Protein AF-A0A812JY27-F1 (afdb_monomer)

pLDDT: mean 84.05, std 16.85, range [26.11, 98.75]

Solvent-accessible surface area (backbone atoms only — not comparable to full-atom values): 26931 Å² total; per-residue (Å²): 72,50,69,55,33,51,47,33,55,51,46,28,41,60,67,37,48,95,52,30,84,46,50,43,71,65,72,61,95,73,85,56,66,54,28,53,41,42,36,22,29,46,69,25,50,24,68,61,47,50,40,63,33,39,93,78,46,84,65,40,57,60,37,86,71,102,54,104,59,96,59,75,27,69,67,44,53,75,69,68,48,54,68,52,36,47,48,13,15,35,37,41,67,50,51,91,82,65,47,73,67,56,39,57,50,39,24,49,47,47,32,53,37,47,63,64,53,35,82,66,95,52,68,66,68,56,44,57,55,46,52,50,56,40,70,70,52,59,65,88,76,52,51,44,47,55,51,46,94,47,52,28,53,62,61,54,78,57,65,72,59,53,49,55,53,52,50,49,41,47,74,69,69,68,54,70,84,90,55,88,43,58,78,29,33,97,93,76,46,98,54,80,38,32,29,40,49,79,48,89,70,35,18,40,34,43,36,73,38,68,34,30,40,64,41,42,50,43,34,58,34,19,18,27,28,34,25,32,26,50,32,36,38,27,25,32,51,27,47,61,59,36,31,26,41,41,35,29,36,26,72,81,80,43,41,70,69,46,53,52,35,21,53,47,20,22,49,55,40,30,50,76,68,67,25,48,74,81,53,64,51,77,43,84,33,91,36,52,28,40,21,24,38,29,38,20,41,33,41,57,94,56,56,36,40,41,54,49,66,50,74,55,18,28,30,33,35,50,41,45,44,28,50,30,33,46,42,42,26,48,76,69,70,73,53,52,71,70,40,48,54,50,47,54,52,50,26,50,46,62,44,56,65,56,38,53,47,45,62,74,67,48,72,68,42,13,23,38,59,30,26,47,43,4,54,52,42,48,53,47,50,36,62,62,59,79,64,92,81,69,79,77,84,80,90,73,78,77,86,70,87,64,79,86,78,50,55,25,38,43,33,29,57,75,45,51,40,63,42,71,64,30,65,67,49,30,48,92,53,74,21,50,44,70,52,13,56,50,32,37,53,61,45,44,47,93,52,35,40,42,72,39,95,78,53,48,70,37,54,52,41,43,42,9,22,22,18,49,34,43,25,44,41,36,29,26,49,57,92,46,42,67,59,42,46,51,50,37,35,76,74,67,34,69,51,38,28,70,26,33,35,30,35,70,52,93,48,96,85,54,46,41,33,36,36,40,86

Foldseek 3Di:
DLVLLVLLLVLLLVLLPVQSVQKDWDDDPPPDDSFKTKMFGFQFAQVQLDLQLPPLADKDQPADDDDPDQDQHPVCVVVVNDPRRRRRIIMHGDDPPDDSVSSNSSSNSSNVSSLLRDDDPDPPVSCVVLVVVQVPDDLVPFFQVSLDPDAFPRNDDDVVVVVVVLVVCVVVVVPDDPDPQWQDDRPPADALWTWGHPDQFKIKTKDWDKDGDLTGFQLLSLLLQLQQRCASCLQQLWQWAEKEKDWADAVSNHPVVSVVSSPNSNQVNCVVSVYYHPYYDYDHDSHIMIHIIIMTMDRLVQTAGLQQFDAQWFKKFLAAFQLQLQSLCVVVVNHDPQLVVNSSCQSNDHLVLLSVLDVVQARFRHKDFAAQQAQLRSNVSNQVGPPPPNDRPDDDDPPPPDDPFRKAKEFELVQHQHGPCSLVSPPPPNSADPSLVVSLVVCPPPNQEAEDPPQDPSSSSRRRGGHRSGYMTTTGHPVRVVVSQVSSVVVVSVSMGRGIGMHGDPDPSDHRYYYHD

Mean predicted aligned error: 11.97 Å

Structure (mmCIF, N/CA/C/O backbone):
data_AF-A0A812JY27-F1
#
_entry.id   AF-A0A812JY27-F1
#
loop_
_atom_site.group_PDB
_atom_site.id
_atom_site.type_symbol
_atom_site.label_atom_id
_atom_site.label_alt_id
_atom_site.label_comp_id
_atom_site.label_asym_id
_atom_site.label_entity_id
_atom_site.label_seq_id
_atom_site.pdbx_PDB_ins_code
_atom_site.Cartn_x
_atom_site.Cartn_y
_atom_site.Cartn_z
_atom_site.occupancy
_atom_site.B_iso_or_equiv
_atom_site.auth_seq_id
_atom_site.auth_comp_id
_atom_site.auth_asym_id
_atom_site.auth_atom_id
_atom_site.pdbx_PDB_model_num
ATOM 1 N N . MET A 1 1 ? 36.328 17.820 -26.496 1.00 85.88 1 MET A N 1
ATOM 2 C CA . MET A 1 1 ? 34.937 18.166 -26.108 1.00 85.88 1 MET A CA 1
ATOM 3 C C . MET A 1 1 ? 34.068 18.568 -27.299 1.00 85.88 1 MET A C 1
ATOM 5 O O . MET A 1 1 ? 33.192 17.780 -27.616 1.00 85.88 1 MET A O 1
ATOM 9 N N . ARG A 1 2 ? 34.326 19.681 -28.021 1.00 91.31 2 ARG A N 1
ATOM 10 C CA . ARG A 1 2 ? 33.501 20.092 -29.191 1.00 91.31 2 ARG A CA 1
ATOM 11 C C . ARG A 1 2 ? 33.310 18.969 -30.215 1.00 91.31 2 ARG A C 1
ATOM 13 O O . ARG A 1 2 ? 32.183 18.619 -30.534 1.00 91.31 2 ARG A O 1
ATOM 20 N N . GLN A 1 3 ? 34.414 18.346 -30.623 1.00 91.69 3 GLN A N 1
ATOM 21 C CA . GLN A 1 3 ? 34.403 17.204 -31.542 1.00 91.69 3 GLN A CA 1
ATOM 22 C C . GLN A 1 3 ? 33.581 16.012 -31.022 1.00 91.69 3 GLN A C 1
ATOM 24 O O . GLN A 1 3 ? 32.887 15.383 -31.806 1.00 91.69 3 GLN A O 1
ATOM 29 N N . MET A 1 4 ? 33.617 15.711 -29.717 1.00 94.88 4 MET A N 1
ATOM 30 C CA . MET A 1 4 ? 32.853 14.591 -29.136 1.00 94.88 4 MET A CA 1
ATOM 31 C C . MET A 1 4 ? 31.356 14.903 -29.050 1.00 94.88 4 MET A C 1
ATOM 33 O O . MET A 1 4 ? 30.534 14.058 -29.380 1.00 94.88 4 MET A O 1
ATOM 37 N N . ARG A 1 5 ? 30.998 16.135 -28.668 1.00 94.19 5 ARG A N 1
ATOM 38 C CA . ARG A 1 5 ? 29.611 16.622 -28.676 1.00 94.19 5 ARG A CA 1
ATOM 39 C C . ARG A 1 5 ? 29.010 16.560 -30.082 1.00 94.19 5 ARG A C 1
ATOM 41 O O . ARG A 1 5 ? 27.874 16.127 -30.244 1.00 94.19 5 ARG A O 1
ATOM 48 N N . ASP A 1 6 ? 29.757 17.023 -31.082 1.00 93.62 6 ASP A N 1
ATOM 49 C CA . ASP A 1 6 ? 29.289 17.035 -32.470 1.00 93.62 6 ASP A CA 1
ATOM 50 C C . ASP A 1 6 ? 29.237 15.613 -33.042 1.00 93.62 6 ASP A C 1
ATOM 52 O O . ASP A 1 6 ? 28.227 15.244 -33.630 1.00 93.62 6 ASP A O 1
ATOM 56 N N . ARG A 1 7 ? 30.219 14.757 -32.717 1.00 95.06 7 ARG A N 1
ATOM 57 C CA . ARG A 1 7 ? 30.153 13.320 -33.018 1.00 95.06 7 ARG A CA 1
ATOM 58 C C . ARG A 1 7 ? 28.891 12.672 -32.448 1.00 95.06 7 ARG A C 1
ATOM 60 O O . ARG A 1 7 ? 28.258 11.909 -33.163 1.00 95.06 7 ARG A O 1
ATOM 67 N N . LEU A 1 8 ? 28.515 12.967 -31.200 1.00 95.12 8 LEU A N 1
ATOM 68 C CA . LEU A 1 8 ? 27.295 12.417 -30.597 1.00 95.12 8 LEU A CA 1
ATOM 69 C C . LEU A 1 8 ? 26.054 12.808 -31.403 1.00 95.12 8 LEU A C 1
ATOM 71 O O . LEU A 1 8 ? 25.253 11.945 -31.742 1.00 95.12 8 LEU A O 1
ATOM 75 N N . HIS A 1 9 ? 25.921 14.089 -31.751 1.00 94.50 9 HIS A N 1
ATOM 76 C CA . HIS A 1 9 ? 24.818 14.572 -32.581 1.00 94.50 9 HIS A CA 1
ATOM 77 C C . HIS A 1 9 ? 24.773 13.868 -33.946 1.00 94.50 9 HIS A C 1
ATOM 79 O O . HIS A 1 9 ? 23.711 13.423 -34.377 1.00 94.50 9 HIS A O 1
ATOM 85 N N . ASP A 1 10 ? 25.921 13.734 -34.607 1.00 94.31 10 ASP A N 1
ATOM 86 C CA . ASP A 1 10 ? 26.000 13.160 -35.949 1.00 94.31 10 ASP A CA 1
ATOM 87 C C . ASP A 1 10 ? 25.759 11.645 -35.941 1.00 94.31 10 ASP A C 1
ATOM 89 O O . ASP A 1 10 ? 25.088 11.122 -36.828 1.00 94.31 10 ASP A O 1
ATOM 93 N N . GLN A 1 11 ? 26.246 10.933 -34.920 1.00 93.69 11 GLN A N 1
ATOM 94 C CA . GLN A 1 11 ? 25.965 9.508 -34.741 1.00 93.69 11 GLN A CA 1
ATOM 95 C C . GLN A 1 11 ? 24.492 9.260 -34.417 1.00 93.69 11 GLN A C 1
ATOM 97 O O . GLN A 1 11 ? 23.915 8.326 -34.966 1.00 93.69 11 GLN A O 1
ATOM 102 N N . LEU A 1 12 ? 23.861 10.102 -33.591 1.00 93.31 12 LEU A N 1
ATOM 103 C CA . LEU A 1 12 ? 22.420 10.025 -33.341 1.00 93.31 12 LEU A CA 1
ATOM 104 C C . LEU A 1 12 ? 21.628 10.217 -34.637 1.00 93.31 12 LEU A C 1
ATOM 106 O O . LEU A 1 12 ? 20.831 9.355 -34.992 1.00 93.31 12 LEU A O 1
ATOM 110 N N . ALA A 1 13 ? 21.903 11.286 -35.391 1.00 90.56 13 ALA A N 1
ATOM 111 C CA . ALA A 1 13 ? 21.237 11.537 -36.670 1.00 90.56 13 ALA A CA 1
ATOM 112 C C . ALA A 1 13 ? 21.440 10.377 -37.661 1.00 90.56 13 ALA A C 1
ATOM 114 O O . ALA A 1 13 ? 20.488 9.923 -38.291 1.00 90.56 13 ALA A O 1
ATOM 115 N N . LYS A 1 14 ? 22.667 9.848 -37.757 1.00 89.06 14 LYS A N 1
ATOM 116 C CA . LYS A 1 14 ? 22.991 8.714 -38.630 1.00 89.06 14 LYS A CA 1
ATOM 117 C C . LYS A 1 14 ? 22.223 7.448 -38.246 1.00 89.06 14 LYS A C 1
ATOM 119 O O . LYS A 1 14 ? 21.760 6.739 -39.132 1.00 89.06 14 LYS A O 1
ATOM 124 N N . ARG A 1 15 ? 22.112 7.150 -36.950 1.00 87.06 15 ARG A N 1
ATOM 125 C CA . ARG A 1 15 ? 21.441 5.941 -36.445 1.00 87.06 15 ARG A CA 1
ATOM 126 C C . ARG A 1 15 ? 19.921 6.031 -36.498 1.00 87.06 15 ARG A C 1
ATOM 128 O O . ARG A 1 15 ? 19.281 5.009 -36.692 1.00 87.06 15 ARG A O 1
ATOM 135 N N . LEU A 1 16 ? 19.359 7.232 -36.375 1.00 84.94 16 LEU A N 1
ATOM 136 C CA . LEU A 1 16 ? 17.928 7.460 -36.587 1.00 84.94 16 LEU A CA 1
ATOM 137 C C . LEU A 1 16 ? 17.531 7.329 -38.067 1.00 84.94 16 LEU A C 1
ATO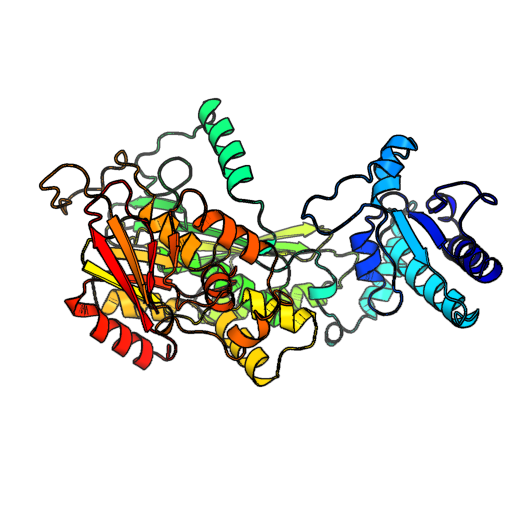M 139 O O . LEU A 1 16 ? 16.362 7.099 -38.363 1.00 84.94 16 LEU A O 1
ATOM 143 N N . GLY A 1 17 ? 18.482 7.443 -39.001 1.00 87.38 17 GLY A N 1
ATOM 144 C CA . GLY A 1 17 ? 18.257 7.169 -40.420 1.00 87.38 17 GLY A CA 1
ATOM 145 C C . GLY A 1 17 ? 17.138 8.030 -41.007 1.00 87.38 17 GLY A C 1
ATOM 146 O O . GLY A 1 17 ? 17.190 9.258 -40.935 1.00 87.38 17 GLY A O 1
ATOM 147 N N . SER A 1 18 ? 16.107 7.388 -41.564 1.00 81.44 18 SER A N 1
ATOM 148 C CA . SER A 1 18 ? 14.919 8.070 -42.096 1.00 81.44 18 SER A CA 1
ATOM 149 C C . SER A 1 18 ? 14.152 8.870 -41.043 1.00 81.44 18 SER A C 1
ATOM 151 O O . SER A 1 18 ? 13.455 9.801 -41.415 1.00 81.44 18 SER A O 1
ATOM 153 N N . ARG A 1 19 ? 14.319 8.566 -39.748 1.00 82.50 19 ARG A N 1
ATOM 154 C CA . ARG A 1 19 ? 13.676 9.255 -38.616 1.00 82.50 19 ARG A CA 1
ATOM 155 C C . ARG A 1 19 ? 14.485 10.446 -38.096 1.00 82.50 19 ARG A C 1
ATOM 157 O O . ARG A 1 19 ? 14.121 11.048 -37.087 1.00 82.50 19 ARG A O 1
ATOM 164 N N . ALA A 1 20 ? 15.596 10.812 -38.742 1.00 85.69 20 ALA A N 1
ATOM 165 C CA . ALA A 1 20 ? 16.446 11.914 -38.288 1.00 85.69 20 ALA A CA 1
ATOM 166 C C . ALA A 1 20 ? 15.712 13.271 -38.236 1.00 85.69 20 ALA A C 1
ATOM 168 O O . ALA A 1 20 ? 16.082 14.123 -37.429 1.00 85.69 20 ALA A O 1
ATOM 169 N N . HIS A 1 21 ? 14.652 13.473 -39.034 1.00 85.00 21 HIS A N 1
ATOM 170 C CA . HIS A 1 21 ? 13.800 14.673 -38.981 1.00 85.00 21 HIS A CA 1
ATOM 171 C C . HIS A 1 21 ? 12.989 14.792 -37.688 1.00 85.00 21 HIS A C 1
ATOM 173 O O . HIS A 1 21 ? 12.540 15.888 -37.363 1.00 85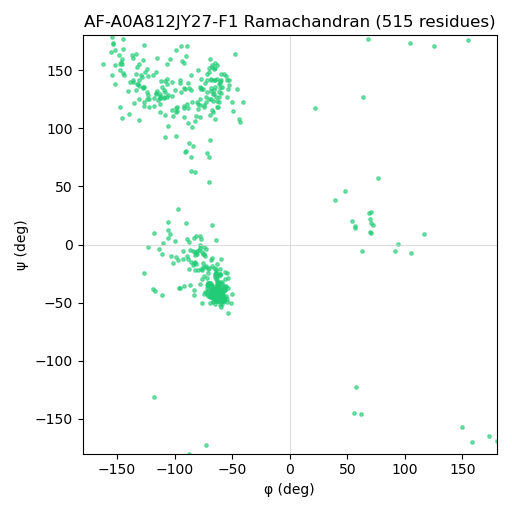.00 21 HIS A O 1
ATOM 179 N N . LEU A 1 22 ? 12.826 13.695 -36.942 1.00 87.12 22 LEU A N 1
ATOM 180 C CA . LEU A 1 22 ? 12.168 13.651 -35.635 1.00 87.12 22 LEU A CA 1
ATOM 181 C C . LEU A 1 22 ? 13.137 13.943 -34.475 1.00 87.12 22 LEU A C 1
ATOM 183 O O . LEU A 1 22 ? 12.733 13.933 -33.313 1.00 87.12 22 LEU A O 1
ATOM 187 N N . MET A 1 23 ? 14.406 14.241 -34.770 1.00 92.56 23 MET A N 1
ATOM 188 C CA . MET A 1 23 ? 15.369 14.789 -33.820 1.00 92.56 23 MET A CA 1
ATOM 189 C C . MET A 1 23 ? 15.669 16.245 -34.173 1.00 92.56 23 MET A C 1
ATOM 191 O O . MET A 1 23 ? 15.998 16.588 -35.306 1.00 92.56 23 MET A O 1
ATOM 195 N N . ARG A 1 24 ? 15.640 17.117 -33.167 1.00 89.88 24 ARG A N 1
ATOM 196 C CA . ARG A 1 24 ? 15.989 18.528 -33.311 1.00 89.88 24 ARG A CA 1
ATOM 197 C C . ARG A 1 24 ? 17.025 18.921 -32.278 1.00 89.88 24 ARG A C 1
ATOM 199 O O . ARG A 1 24 ? 16.875 18.658 -31.094 1.00 89.88 24 ARG A O 1
ATOM 206 N N . ARG A 1 25 ? 18.045 19.665 -32.695 1.00 91.62 25 ARG A N 1
ATOM 207 C CA . ARG A 1 25 ? 18.920 20.379 -31.760 1.00 91.62 25 ARG A CA 1
ATOM 208 C C . ARG A 1 25 ? 18.229 21.639 -31.230 1.00 91.62 25 ARG A C 1
ATOM 210 O O . ARG A 1 25 ? 17.730 22.453 -32.009 1.00 91.62 25 ARG A O 1
ATOM 217 N N . ASN A 1 26 ? 18.300 21.851 -29.920 1.00 87.25 26 ASN A N 1
ATOM 218 C CA . ASN A 1 26 ? 17.833 23.076 -29.276 1.00 87.25 26 ASN A CA 1
ATOM 219 C C . ASN A 1 26 ? 18.980 24.083 -29.169 1.00 87.25 26 ASN A C 1
ATOM 221 O O . ASN A 1 26 ? 19.923 23.892 -28.399 1.00 87.25 26 ASN A O 1
ATOM 225 N N . GLY A 1 27 ? 18.893 25.157 -29.955 1.00 82.81 27 GLY A N 1
ATOM 226 C CA . GLY A 1 27 ? 19.886 26.230 -30.002 1.00 82.81 27 GLY A CA 1
ATOM 227 C C . GLY A 1 27 ? 20.800 26.204 -31.241 1.00 82.81 27 GLY A C 1
ATOM 228 O O . GLY A 1 27 ? 20.742 25.278 -32.061 1.00 82.81 27 GLY A O 1
ATOM 229 N N . PRO A 1 28 ? 21.638 27.244 -31.404 1.00 82.12 28 PRO A N 1
ATOM 230 C CA . PRO A 1 28 ? 22.480 27.436 -32.586 1.00 82.12 28 PRO A CA 1
ATOM 231 C C . PRO A 1 28 ? 23.590 26.376 -32.704 1.00 82.12 28 PRO A C 1
ATOM 233 O O . PRO A 1 28 ? 24.038 25.799 -31.713 1.00 82.12 28 PRO A O 1
ATOM 236 N N . SER A 1 29 ? 24.068 26.124 -33.928 1.00 79.56 29 SER A N 1
ATOM 237 C CA . SER A 1 29 ? 25.149 25.163 -34.213 1.00 79.56 29 SER A CA 1
ATOM 238 C C . SER A 1 29 ? 26.492 25.562 -33.592 1.00 79.56 29 SER A C 1
ATOM 240 O O . SER A 1 29 ? 27.219 24.689 -33.106 1.00 79.56 29 SER A O 1
ATOM 242 N N . GLU A 1 30 ? 26.803 26.861 -33.572 1.00 79.69 30 GLU A N 1
ATOM 243 C CA . GLU A 1 30 ? 28.132 27.377 -33.216 1.00 79.69 30 GLU A CA 1
ATOM 244 C C . GLU A 1 30 ? 28.174 28.125 -31.874 1.00 79.69 30 GLU A C 1
ATOM 246 O O . GLU A 1 30 ? 29.062 27.862 -31.061 1.00 79.69 30 GLU A O 1
ATOM 251 N N . ALA A 1 31 ? 27.194 28.990 -31.590 1.00 86.44 31 ALA A N 1
ATOM 252 C CA . ALA A 1 31 ? 27.125 29.797 -30.365 1.00 86.44 31 ALA A CA 1
ATOM 253 C C . ALA A 1 31 ? 26.544 29.011 -29.169 1.00 86.44 31 ALA A C 1
ATOM 255 O O . ALA A 1 31 ? 25.476 29.328 -28.649 1.00 86.44 31 ALA A O 1
ATOM 256 N N . ARG A 1 32 ? 27.230 27.938 -28.754 1.00 87.12 32 ARG A N 1
ATOM 257 C CA . ARG A 1 32 ? 26.794 27.039 -27.668 1.00 87.12 32 ARG A CA 1
ATOM 258 C C . ARG A 1 32 ? 27.962 26.433 -26.893 1.00 87.12 32 ARG A C 1
ATOM 260 O O . ARG A 1 32 ? 29.093 26.388 -27.384 1.00 87.12 32 ARG A O 1
ATOM 267 N N . LEU A 1 33 ? 27.667 25.898 -25.705 1.00 89.56 33 LEU A N 1
ATOM 268 C CA . LEU A 1 33 ? 28.655 25.232 -24.854 1.00 89.56 33 LEU A CA 1
ATOM 269 C C . LEU A 1 33 ? 29.399 24.123 -25.619 1.00 89.56 33 LEU A C 1
ATOM 271 O O . LEU A 1 33 ? 28.769 23.316 -26.312 1.00 89.56 33 LEU A O 1
ATOM 275 N N . PRO A 1 34 ? 30.738 24.047 -25.509 1.00 90.19 34 PRO A N 1
ATOM 276 C CA . PRO A 1 34 ? 31.553 23.124 -26.298 1.00 90.19 34 PRO A CA 1
ATOM 277 C C . PRO A 1 34 ? 31.346 21.651 -25.926 1.00 90.19 34 PRO A C 1
ATOM 279 O O . PRO A 1 34 ? 31.804 20.783 -26.658 1.00 90.19 34 PRO A O 1
ATOM 282 N N . ASN A 1 35 ? 30.694 21.357 -24.805 1.00 93.25 35 ASN A N 1
ATOM 283 C CA . ASN A 1 35 ? 30.568 20.014 -24.247 1.00 93.25 35 ASN A CA 1
ATOM 284 C C . ASN A 1 35 ? 29.119 19.547 -24.043 1.00 93.25 35 ASN A C 1
ATOM 286 O O . ASN A 1 35 ? 28.925 18.412 -23.628 1.00 93.25 35 ASN A O 1
ATOM 290 N N . THR A 1 36 ? 28.113 20.376 -24.332 1.00 92.38 36 THR A N 1
ATOM 291 C CA . THR A 1 36 ? 26.706 20.030 -24.077 1.00 92.38 36 THR A CA 1
ATOM 292 C C . THR A 1 36 ? 25.911 19.998 -25.374 1.00 92.38 36 THR A C 1
ATOM 294 O O . THR A 1 36 ? 25.896 20.967 -26.137 1.00 92.38 36 THR A O 1
ATOM 297 N N . LEU A 1 37 ? 25.235 18.879 -25.619 1.00 92.88 37 LEU A N 1
ATOM 298 C CA . LEU A 1 37 ? 24.231 18.719 -26.660 1.00 92.88 37 LEU A CA 1
ATOM 299 C C . LEU A 1 37 ? 22.845 18.788 -26.012 1.00 92.88 37 LEU A C 1
ATOM 301 O O . LEU A 1 37 ? 22.493 17.922 -25.220 1.00 92.88 37 LEU A O 1
ATOM 305 N N . SER A 1 38 ? 22.067 19.812 -26.362 1.00 92.31 38 SER A N 1
ATOM 306 C CA . SER A 1 38 ? 20.635 19.876 -26.055 1.00 92.31 38 SER A CA 1
ATOM 307 C C . SER A 1 38 ? 19.865 19.436 -27.296 1.00 92.31 38 SER A C 1
ATOM 309 O O . SER A 1 38 ? 19.955 20.098 -28.336 1.00 92.31 38 SER A O 1
ATOM 311 N N . ALA A 1 39 ? 19.170 18.306 -27.211 1.00 92.75 39 ALA A N 1
ATOM 312 C CA . ALA A 1 39 ? 18.409 17.726 -28.313 1.00 92.75 39 ALA A CA 1
ATOM 313 C C . ALA A 1 39 ? 16.997 17.355 -27.851 1.00 92.75 39 ALA A C 1
ATOM 315 O O . ALA A 1 39 ? 16.817 16.889 -26.731 1.00 92.75 39 ALA A O 1
ATOM 316 N N . SER A 1 40 ? 16.017 17.577 -28.717 1.00 91.88 40 SER A N 1
ATOM 317 C CA . SER A 1 40 ? 14.626 17.171 -28.561 1.00 91.88 40 SER A CA 1
ATOM 318 C C . SER A 1 40 ? 14.301 16.040 -29.520 1.00 91.88 40 SER A C 1
ATOM 320 O O . SER A 1 40 ? 14.694 16.087 -30.688 1.00 91.88 40 SER A O 1
ATOM 322 N N . PHE A 1 41 ? 13.517 15.085 -29.041 1.00 91.56 41 PHE A N 1
ATOM 323 C CA . PHE A 1 41 ? 12.958 13.999 -29.835 1.00 91.56 41 PHE A CA 1
ATOM 324 C C . PHE A 1 41 ? 11.437 14.169 -29.909 1.00 91.56 41 PHE A C 1
ATOM 326 O O . PHE A 1 41 ? 10.778 14.349 -28.886 1.00 91.56 41 PHE A O 1
ATOM 333 N N . TYR A 1 42 ? 10.882 14.190 -31.120 1.00 87.38 42 TYR A N 1
ATOM 334 C CA . TYR A 1 42 ? 9.470 14.496 -31.344 1.00 87.38 42 TYR A CA 1
ATOM 335 C C . TYR A 1 42 ? 8.553 13.444 -30.712 1.00 87.38 42 TYR A C 1
ATOM 337 O O . TYR A 1 42 ? 8.698 12.257 -30.996 1.00 87.38 42 TYR A O 1
ATOM 345 N N . LYS A 1 43 ? 7.592 13.889 -29.887 1.00 80.31 43 LYS A N 1
ATOM 346 C CA . LYS A 1 43 ? 6.606 13.042 -29.182 1.00 80.31 43 LYS A CA 1
ATOM 347 C C . LYS A 1 43 ? 7.204 11.947 -28.287 1.00 80.31 43 LYS A C 1
ATOM 349 O O . LYS A 1 43 ? 6.481 11.062 -27.845 1.00 80.31 43 LYS A O 1
ATOM 354 N N . VAL A 1 44 ? 8.488 12.041 -27.967 1.00 84.94 44 VAL A N 1
ATOM 355 C CA . VAL A 1 44 ? 9.135 11.218 -26.945 1.00 84.94 44 VAL A CA 1
ATOM 356 C C . VAL A 1 44 ? 9.131 12.009 -25.642 1.00 84.94 44 VAL A C 1
ATOM 358 O O . VAL A 1 44 ? 9.317 13.223 -25.661 1.00 84.94 44 VAL A O 1
ATOM 361 N N . GLU A 1 45 ? 8.910 11.357 -24.506 1.00 83.50 45 GLU A N 1
ATOM 362 C CA . GLU A 1 45 ? 9.016 11.996 -23.191 1.00 83.50 45 GLU A CA 1
ATOM 363 C C . GLU A 1 45 ? 10.423 11.753 -22.617 1.00 83.50 45 GLU A C 1
ATOM 365 O O . GLU A 1 45 ? 10.956 10.644 -22.685 1.00 83.50 45 GLU A O 1
ATOM 370 N N . ALA A 1 46 ? 11.076 12.816 -22.134 1.00 84.25 46 ALA A N 1
ATOM 371 C CA . ALA A 1 46 ? 12.492 12.783 -21.781 1.00 84.25 46 ALA A CA 1
ATOM 372 C C . ALA A 1 46 ? 12.797 11.834 -20.618 1.00 84.25 46 ALA A C 1
ATOM 374 O O . ALA A 1 46 ? 13.808 11.142 -20.676 1.00 84.25 46 ALA A O 1
ATOM 375 N N . ASN A 1 47 ? 11.961 11.781 -19.579 1.00 78.31 47 ASN A N 1
ATOM 376 C CA . ASN A 1 47 ? 12.211 10.882 -18.453 1.00 78.31 47 ASN A CA 1
ATOM 377 C C . ASN A 1 47 ? 12.041 9.413 -18.863 1.00 78.31 47 ASN A C 1
ATOM 379 O O . ASN A 1 47 ? 12.846 8.576 -18.465 1.00 78.31 47 ASN A O 1
ATOM 383 N N . THR A 1 48 ? 11.090 9.127 -19.750 1.00 75.75 48 THR A N 1
ATOM 384 C CA . THR A 1 48 ? 10.870 7.807 -20.345 1.00 75.75 48 THR A CA 1
ATOM 385 C C . THR A 1 48 ? 12.089 7.381 -21.159 1.00 75.75 48 THR A C 1
ATOM 387 O O . THR A 1 48 ? 12.579 6.265 -20.995 1.00 75.75 48 THR A O 1
ATOM 390 N N . LEU A 1 49 ? 12.636 8.286 -21.981 1.00 85.19 49 LEU A N 1
ATOM 391 C CA . LEU A 1 49 ? 13.875 8.042 -22.720 1.00 85.19 49 LEU A CA 1
ATOM 392 C C . LEU A 1 49 ? 15.064 7.801 -21.780 1.00 85.19 49 LEU A C 1
ATOM 394 O O . LEU A 1 49 ? 15.843 6.883 -22.016 1.00 85.19 49 LEU A O 1
ATOM 398 N N . LEU A 1 50 ? 15.205 8.597 -20.715 1.00 85.00 50 LEU A N 1
ATOM 399 C CA . LEU A 1 50 ? 16.266 8.418 -19.717 1.00 85.00 50 LEU A CA 1
ATOM 400 C C . LEU A 1 50 ? 16.140 7.080 -18.973 1.00 85.00 50 LEU A C 1
ATOM 402 O O . LEU A 1 50 ? 17.149 6.447 -18.678 1.00 85.00 50 LEU A O 1
ATOM 406 N N . SER A 1 51 ? 14.913 6.631 -18.717 1.00 76.62 51 SER A N 1
ATOM 407 C CA . SER A 1 51 ? 14.639 5.327 -18.112 1.00 76.62 51 SER A CA 1
ATOM 408 C C . SER A 1 51 ? 14.998 4.169 -19.051 1.00 76.62 51 SER A C 1
ATOM 410 O O . SER A 1 51 ? 15.581 3.183 -18.611 1.00 76.62 51 SER A O 1
ATOM 412 N N . GLU A 1 52 ? 14.710 4.308 -20.351 1.00 79.38 52 GLU A N 1
ATOM 413 C CA . GLU A 1 52 ? 15.048 3.319 -21.388 1.00 79.38 52 GLU A CA 1
ATOM 414 C C . GLU A 1 52 ? 16.554 3.180 -21.636 1.00 79.38 52 GLU A C 1
ATOM 416 O O . GLU A 1 52 ? 17.036 2.073 -21.863 1.00 79.38 52 GLU A O 1
ATOM 421 N N . VAL A 1 53 ? 17.312 4.283 -21.613 1.00 85.06 53 VAL A N 1
ATOM 422 C CA . VAL A 1 53 ? 18.777 4.214 -21.777 1.00 85.06 53 VAL A CA 1
ATOM 423 C C . VAL A 1 53 ? 19.487 3.698 -20.522 1.00 85.06 53 VAL A C 1
ATOM 425 O O . VAL A 1 53 ? 20.622 3.237 -20.622 1.00 85.06 53 VAL A O 1
ATOM 428 N N . GLY A 1 54 ? 18.829 3.755 -19.359 1.00 79.38 54 GLY A N 1
ATOM 429 C CA . GLY A 1 54 ? 19.308 3.178 -18.106 1.00 79.38 54 GLY A CA 1
ATOM 430 C C . GLY A 1 54 ? 20.691 3.674 -17.670 1.00 79.38 54 GLY A C 1
ATOM 431 O O . GLY A 1 54 ? 21.064 4.828 -17.879 1.00 79.38 54 GLY A O 1
ATOM 432 N N . ASP A 1 55 ? 21.464 2.775 -17.058 1.00 77.94 55 ASP A N 1
ATOM 433 C CA . ASP A 1 55 ? 22.788 3.076 -16.492 1.00 77.94 55 ASP A CA 1
ATOM 434 C C . ASP A 1 55 ? 23.892 3.211 -17.563 1.00 77.94 55 ASP A C 1
ATOM 436 O O . ASP A 1 55 ? 25.016 3.609 -17.252 1.00 77.94 55 ASP A O 1
ATOM 440 N N . ASP A 1 56 ? 23.583 2.914 -18.831 1.00 79.44 56 ASP A N 1
ATOM 441 C CA . ASP A 1 56 ? 24.543 2.987 -19.936 1.00 79.44 56 ASP A CA 1
ATOM 442 C C . ASP A 1 56 ? 24.851 4.433 -20.353 1.00 79.44 56 ASP A C 1
ATOM 444 O O . ASP A 1 56 ? 25.931 4.714 -20.884 1.00 79.44 56 ASP A O 1
ATOM 448 N N . VAL A 1 57 ? 23.910 5.364 -20.139 1.00 88.00 57 VAL A N 1
ATOM 449 C CA . VAL A 1 57 ? 24.054 6.775 -20.523 1.00 88.00 57 VAL A CA 1
ATOM 450 C C . VAL A 1 57 ? 23.490 7.702 -19.449 1.00 88.00 57 VAL A C 1
ATOM 452 O O . VAL A 1 57 ? 22.282 7.852 -19.296 1.00 88.00 57 VAL A O 1
ATOM 455 N N . ALA A 1 58 ? 24.372 8.455 -18.791 1.00 84.62 58 ALA A N 1
ATOM 456 C CA . ALA A 1 58 ? 23.963 9.539 -17.904 1.00 84.62 58 ALA A CA 1
ATOM 457 C C . ALA A 1 58 ? 23.597 10.805 -18.704 1.00 84.62 58 ALA A C 1
ATOM 459 O O . ALA A 1 58 ? 24.444 11.427 -19.354 1.00 84.62 58 ALA A O 1
ATOM 460 N N . ALA A 1 59 ? 22.336 11.223 -18.625 1.00 89.44 59 ALA A N 1
ATOM 461 C CA . ALA A 1 59 ? 21.838 12.453 -19.234 1.00 89.44 59 ALA A CA 1
ATOM 462 C C . ALA A 1 59 ? 20.753 13.104 -18.363 1.00 89.44 59 ALA A C 1
ATOM 464 O O . ALA A 1 59 ? 20.276 12.517 -17.396 1.00 89.44 59 ALA A O 1
ATOM 465 N N . SER A 1 60 ? 20.391 14.350 -18.674 1.00 85.56 60 SER A N 1
ATOM 466 C CA . SER A 1 60 ? 19.386 15.103 -17.904 1.00 85.56 60 SER A CA 1
ATOM 467 C C . SER A 1 60 ? 18.236 15.576 -18.784 1.00 85.56 60 SER A C 1
ATOM 469 O O . SER A 1 60 ? 18.448 15.934 -19.944 1.00 85.56 60 SER A O 1
ATOM 471 N N . ALA A 1 61 ? 17.021 15.602 -18.240 1.00 84.06 61 ALA A N 1
ATOM 472 C CA . ALA A 1 61 ? 15.860 16.151 -18.930 1.00 84.06 61 ALA A CA 1
ATOM 473 C C . ALA A 1 61 ? 15.961 17.687 -19.061 1.00 84.06 61 ALA A C 1
ATOM 475 O O . ALA A 1 61 ? 16.621 18.377 -18.280 1.00 84.06 61 ALA A O 1
ATOM 476 N N . GLY A 1 62 ? 15.334 18.239 -20.100 1.00 62.94 62 GLY A N 1
ATOM 477 C CA . GLY A 1 62 ? 15.403 19.656 -20.464 1.00 62.94 62 GLY A CA 1
ATOM 478 C C . GLY A 1 62 ? 14.582 20.601 -19.583 1.00 62.94 62 GLY A C 1
ATOM 479 O O . GLY A 1 62 ? 14.836 21.813 -19.617 1.00 62.94 62 GLY A O 1
ATOM 480 N N . ALA A 1 63 ? 13.641 20.068 -18.802 1.00 59.31 63 ALA A N 1
ATOM 481 C CA . ALA A 1 63 ? 12.901 20.770 -17.758 1.00 59.31 63 ALA A CA 1
ATOM 482 C C . ALA A 1 63 ? 13.567 20.537 -16.394 1.00 59.31 63 ALA A C 1
ATOM 484 O O . ALA A 1 63 ? 14.063 19.450 -16.106 1.00 59.31 63 ALA A O 1
ATOM 485 N N . ALA A 1 64 ? 13.644 21.583 -15.574 1.00 36.91 64 ALA A N 1
ATOM 486 C CA . ALA A 1 64 ? 14.283 21.506 -14.269 1.00 36.91 64 ALA A CA 1
ATOM 487 C C . ALA A 1 64 ? 13.413 20.718 -13.266 1.00 36.91 64 ALA A C 1
ATOM 489 O O . ALA A 1 64 ? 12.299 21.133 -12.981 1.00 36.91 64 ALA A O 1
ATOM 490 N N . CYS A 1 65 ? 14.005 19.657 -12.705 1.00 37.00 65 CYS A N 1
ATOM 491 C CA . CYS A 1 65 ? 13.837 19.104 -11.351 1.00 37.00 65 CYS A CA 1
ATOM 492 C C . CYS A 1 65 ? 12.477 18.532 -10.883 1.00 37.00 65 CYS A C 1
ATOM 494 O O . CYS A 1 65 ? 11.477 19.234 -10.802 1.00 37.00 65 CYS A O 1
ATOM 496 N N . HIS A 1 66 ? 12.545 17.286 -10.382 1.00 36.66 66 HIS A N 1
ATOM 497 C CA . HIS A 1 66 ? 11.986 16.794 -9.103 1.00 36.66 66 HIS A CA 1
ATOM 498 C C . HIS A 1 66 ? 10.607 17.302 -8.639 1.00 36.66 66 HIS A C 1
ATOM 500 O O . HIS A 1 66 ? 10.389 17.501 -7.444 1.00 36.66 66 HIS A O 1
ATOM 506 N N . SER A 1 67 ? 9.662 17.485 -9.552 1.00 35.16 67 SER A N 1
ATOM 507 C CA . SER A 1 67 ? 8.262 17.718 -9.216 1.00 35.16 67 SER A CA 1
ATOM 508 C C . SER A 1 67 ? 7.399 16.777 -10.045 1.00 35.16 67 SER A C 1
ATOM 510 O O . SER A 1 67 ? 7.660 16.578 -11.227 1.00 35.16 67 SER A O 1
ATOM 512 N N . ASP A 1 68 ? 6.403 16.171 -9.400 1.00 35.97 68 ASP A N 1
ATOM 513 C CA . ASP A 1 68 ? 5.506 15.146 -9.960 1.00 35.97 68 ASP A CA 1
ATOM 514 C C . ASP A 1 68 ? 4.557 15.677 -11.064 1.00 35.97 68 ASP A C 1
ATOM 516 O O . ASP A 1 68 ? 3.559 15.042 -11.391 1.00 35.97 68 ASP A O 1
ATOM 520 N N . GLU A 1 69 ? 4.850 16.846 -11.641 1.00 38.22 69 GLU A N 1
ATOM 521 C CA . GLU A 1 69 ? 4.172 17.418 -12.803 1.00 38.22 69 GLU A CA 1
ATOM 522 C C . GLU A 1 69 ? 5.203 17.660 -13.914 1.00 38.22 69 GLU A C 1
ATOM 524 O O . GLU A 1 69 ? 6.210 18.347 -13.720 1.00 38.22 69 GLU A O 1
ATOM 529 N N . VAL A 1 70 ? 4.952 17.111 -15.109 1.00 50.72 70 VAL A N 1
ATOM 530 C CA . VAL A 1 70 ? 5.782 17.346 -16.302 1.00 50.72 70 VAL A CA 1
ATOM 531 C C . VAL A 1 70 ? 5.536 18.775 -16.796 1.00 50.72 70 VAL A C 1
ATOM 533 O O . VAL A 1 70 ? 4.777 19.018 -17.737 1.00 50.72 70 VAL A O 1
ATOM 536 N N . HIS A 1 71 ? 6.151 19.753 -16.137 1.00 55.34 71 HIS A N 1
ATOM 537 C CA . HIS A 1 71 ? 6.114 21.137 -16.587 1.00 55.34 71 HIS A CA 1
ATOM 538 C C . HIS A 1 71 ? 7.076 21.341 -17.755 1.00 55.34 71 HIS A C 1
ATOM 540 O O . HIS A 1 71 ? 8.233 20.916 -17.740 1.00 55.34 71 HIS A O 1
ATOM 546 N N . MET A 1 72 ? 6.596 22.042 -18.781 1.00 61.34 72 MET A N 1
ATOM 547 C CA . MET A 1 72 ? 7.449 22.509 -19.864 1.00 61.34 72 MET A CA 1
ATOM 548 C C . MET A 1 72 ? 8.525 23.439 -19.291 1.00 61.34 72 MET A C 1
ATOM 550 O O . MET A 1 72 ? 8.257 24.258 -18.414 1.00 61.34 72 MET A O 1
ATOM 554 N N . SER A 1 73 ? 9.761 23.320 -19.773 1.00 69.12 73 SER A N 1
ATOM 555 C CA . SER A 1 73 ? 10.829 24.235 -19.368 1.00 69.12 73 SER A CA 1
ATOM 556 C C . SER A 1 73 ? 10.465 25.666 -19.763 1.00 69.12 73 SER A C 1
ATOM 558 O O . SER A 1 73 ? 10.310 25.936 -20.952 1.00 69.12 73 SER A O 1
ATOM 560 N N . HIS A 1 74 ? 10.419 26.586 -18.797 1.00 74.62 74 HIS A N 1
ATOM 561 C CA . HIS A 1 74 ? 10.183 28.017 -19.039 1.00 74.62 74 HIS A CA 1
ATOM 562 C C . HIS A 1 74 ? 11.156 28.608 -20.078 1.00 74.62 74 HIS A C 1
ATOM 564 O O . HIS A 1 74 ? 10.804 29.521 -20.819 1.00 74.62 74 HIS A O 1
ATOM 570 N N . VAL A 1 75 ? 12.375 28.057 -20.186 1.00 79.62 75 VAL A N 1
ATOM 571 C CA . VAL A 1 75 ? 13.346 28.440 -21.224 1.00 79.62 75 VAL A CA 1
ATOM 572 C C . VAL A 1 75 ? 12.911 27.946 -22.605 1.00 79.62 75 VAL A C 1
ATOM 574 O O . VAL A 1 75 ? 12.992 28.699 -23.569 1.00 79.62 75 VAL A O 1
ATOM 577 N N . LEU A 1 76 ? 12.448 26.697 -22.724 1.00 80.19 76 LEU A N 1
ATOM 578 C CA . LEU A 1 76 ? 11.991 26.139 -24.005 1.00 80.19 76 LEU A CA 1
ATOM 579 C C . LEU A 1 76 ? 10.694 26.805 -24.479 1.00 80.19 76 LEU A C 1
ATOM 581 O O . LEU A 1 76 ? 10.545 27.060 -25.673 1.00 80.19 76 LEU A O 1
ATOM 585 N N . GLU A 1 77 ? 9.806 27.139 -23.544 1.00 79.38 77 GLU A N 1
ATOM 586 C CA . GLU A 1 77 ? 8.594 27.915 -23.801 1.00 79.38 77 GLU A CA 1
ATOM 587 C C . GLU A 1 77 ? 8.940 29.317 -24.322 1.00 79.38 77 GLU A C 1
ATOM 589 O O . GLU A 1 77 ? 8.462 29.718 -25.382 1.00 79.38 77 GLU A O 1
ATOM 594 N N . ALA A 1 78 ? 9.872 30.020 -23.666 1.00 82.38 78 ALA A N 1
ATOM 595 C CA . ALA A 1 78 ? 10.371 31.315 -24.135 1.00 82.38 78 ALA A CA 1
ATOM 596 C C . ALA A 1 78 ? 11.087 31.234 -25.499 1.00 82.38 78 ALA A C 1
ATOM 598 O O . ALA A 1 78 ? 11.079 32.195 -26.266 1.00 82.38 78 ALA A O 1
ATOM 599 N N . MET A 1 79 ? 11.689 30.086 -25.827 1.00 80.81 79 MET A N 1
ATOM 600 C CA . MET A 1 79 ? 12.285 29.812 -27.141 1.00 80.81 79 MET A CA 1
ATOM 601 C C . MET A 1 79 ? 11.248 29.465 -28.226 1.00 80.81 79 MET A C 1
ATOM 603 O O . MET A 1 79 ? 11.637 29.239 -29.374 1.00 80.81 79 MET A O 1
ATOM 607 N N . GLY A 1 80 ? 9.955 29.386 -27.888 1.00 79.44 80 GLY A N 1
ATOM 608 C CA . GLY A 1 80 ? 8.884 29.027 -28.820 1.00 79.44 80 GLY A CA 1
ATOM 609 C C . GLY A 1 80 ? 8.937 27.567 -29.283 1.00 79.44 80 GLY A C 1
ATOM 610 O O . GLY A 1 80 ? 8.532 27.250 -30.402 1.00 79.44 80 GLY A O 1
ATOM 611 N N . VAL A 1 81 ? 9.493 26.667 -28.470 1.00 81.19 81 VAL A N 1
ATOM 612 C CA . VAL A 1 81 ? 9.524 25.229 -28.768 1.00 81.19 81 VAL A CA 1
ATOM 613 C C . VAL A 1 81 ? 8.146 24.647 -28.451 1.00 81.19 81 VAL A C 1
ATOM 615 O O . VAL A 1 81 ? 7.659 24.801 -27.334 1.00 81.19 81 VAL A O 1
ATOM 618 N N . SER A 1 82 ? 7.508 23.976 -29.417 1.00 82.06 82 SER A N 1
ATOM 619 C CA . SER A 1 82 ? 6.192 23.369 -29.180 1.00 82.06 82 SER A CA 1
ATOM 620 C C . SER A 1 82 ? 6.275 22.242 -28.146 1.00 82.06 82 SER A C 1
ATOM 622 O O . SER A 1 82 ? 7.330 21.624 -27.958 1.00 82.06 82 SER A O 1
ATOM 624 N N . LYS A 1 83 ? 5.153 21.948 -27.485 1.00 76.69 83 LYS A N 1
ATOM 625 C CA . LYS A 1 83 ? 5.087 20.963 -26.396 1.00 76.69 83 LYS A CA 1
ATOM 626 C C . LYS A 1 83 ? 5.591 19.580 -26.828 1.00 76.69 83 LYS A C 1
ATOM 628 O O . LYS A 1 83 ? 6.328 18.944 -26.081 1.00 76.69 83 LYS A O 1
ATOM 633 N N . GLU A 1 84 ? 5.269 19.159 -28.050 1.00 78.56 84 GLU A N 1
ATOM 634 C CA . GLU A 1 84 ? 5.653 17.864 -28.630 1.00 78.56 84 GLU A CA 1
ATOM 635 C C . GLU A 1 84 ? 7.170 17.691 -28.769 1.00 78.56 84 GLU A C 1
ATOM 637 O O . GLU A 1 84 ? 7.663 16.567 -28.764 1.00 78.56 84 GLU A O 1
ATOM 642 N N . TRP A 1 85 ? 7.913 18.792 -28.891 1.00 84.88 85 TRP A N 1
ATOM 643 C CA . TRP A 1 85 ? 9.375 18.791 -28.920 1.00 84.88 85 TRP A CA 1
ATOM 644 C C . TRP A 1 85 ? 9.974 19.062 -27.541 1.00 84.88 85 TRP A C 1
ATOM 646 O O . TRP A 1 85 ? 11.009 18.498 -27.181 1.00 84.88 85 TRP A O 1
ATOM 656 N N . ALA A 1 86 ? 9.340 19.939 -26.762 1.00 83.00 86 ALA A N 1
ATOM 657 C CA . ALA A 1 86 ? 9.846 20.349 -25.462 1.00 83.00 86 ALA A CA 1
ATOM 658 C C . ALA A 1 86 ? 9.894 19.172 -24.477 1.00 83.00 86 ALA A C 1
ATOM 660 O O . ALA A 1 86 ? 10.889 19.030 -23.763 1.00 83.00 86 ALA A O 1
ATOM 661 N N . MET A 1 87 ? 8.874 18.304 -24.493 1.00 80.62 87 MET A N 1
ATOM 662 C CA . MET A 1 87 ? 8.783 17.127 -23.618 1.00 80.62 87 MET A CA 1
ATOM 663 C C . MET A 1 87 ? 9.914 16.118 -23.840 1.00 80.62 87 MET A C 1
ATOM 665 O O . MET A 1 87 ? 10.387 15.527 -22.876 1.00 80.62 87 MET A O 1
ATOM 669 N N . GLY A 1 88 ? 10.401 15.975 -25.073 1.00 85.94 88 GLY A N 1
ATOM 670 C CA . GLY A 1 88 ? 11.482 15.048 -25.426 1.00 85.94 88 GLY A CA 1
ATOM 671 C C . GLY A 1 88 ? 12.874 15.644 -25.331 1.00 85.94 88 GLY A C 1
ATOM 672 O O . GLY A 1 88 ? 13.795 15.146 -25.975 1.00 85.94 88 GLY A O 1
ATOM 673 N N . THR A 1 89 ? 13.038 16.756 -24.613 1.00 90.56 89 THR A N 1
ATOM 674 C CA . THR A 1 89 ? 14.334 17.427 -24.519 1.00 90.56 89 THR A CA 1
ATOM 675 C C . THR A 1 89 ? 15.253 16.707 -23.543 1.00 90.56 89 THR A C 1
ATOM 677 O O . THR A 1 89 ? 14.988 16.688 -22.343 1.00 90.56 89 THR A O 1
ATOM 680 N N . CYS A 1 90 ? 16.396 16.241 -24.032 1.00 91.88 90 CYS A N 1
ATOM 681 C CA . CYS A 1 90 ? 17.494 15.715 -23.232 1.00 91.88 90 CYS A CA 1
ATOM 682 C C . CYS A 1 90 ? 18.762 16.554 -23.430 1.00 91.88 90 CYS A C 1
ATOM 684 O O . CYS A 1 90 ? 19.054 17.081 -24.509 1.00 91.88 90 CYS A O 1
ATOM 686 N N . ARG A 1 91 ? 19.537 16.676 -22.355 1.00 92.56 91 ARG A N 1
ATOM 687 C CA . ARG A 1 91 ? 20.838 17.336 -22.317 1.00 92.56 91 ARG A CA 1
ATOM 688 C C . ARG A 1 91 ? 21.900 16.281 -22.053 1.00 92.56 91 ARG A C 1
ATOM 690 O O . ARG A 1 91 ? 21.968 15.712 -20.962 1.00 92.56 91 ARG A O 1
ATOM 697 N N . PHE A 1 92 ? 22.744 16.074 -23.052 1.00 92.56 92 PHE A N 1
ATOM 698 C CA . PHE A 1 92 ? 23.885 15.171 -23.006 1.00 92.56 92 PHE A CA 1
ATOM 699 C C . PHE A 1 92 ? 25.156 15.991 -22.814 1.00 92.56 92 PHE A C 1
ATOM 701 O O . PHE A 1 92 ? 25.405 16.942 -23.562 1.00 92.56 92 PHE A O 1
ATOM 708 N N . THR A 1 93 ? 25.963 15.632 -21.820 1.00 92.19 93 THR A N 1
ATOM 709 C CA . THR A 1 93 ? 27.224 16.319 -21.529 1.00 92.19 93 THR A CA 1
ATOM 710 C C . THR A 1 93 ? 28.381 15.361 -21.748 1.00 92.19 93 THR A C 1
ATOM 712 O O . THR A 1 93 ? 28.366 14.249 -21.239 1.00 92.19 93 THR A O 1
ATOM 715 N N . VAL A 1 94 ? 29.395 15.800 -22.491 1.00 92.94 94 VAL A N 1
ATOM 716 C CA . VAL A 1 94 ? 30.633 15.040 -22.698 1.00 92.94 94 VAL A CA 1
ATOM 717 C C . VAL A 1 94 ? 31.751 15.597 -21.818 1.00 92.94 94 VAL A C 1
ATOM 719 O O . VAL A 1 94 ? 31.885 16.812 -21.651 1.00 92.94 94 VAL A O 1
ATOM 722 N N . GLY A 1 95 ? 32.562 14.711 -21.249 1.00 90.56 95 GLY A N 1
ATOM 723 C CA . GLY A 1 95 ? 33.712 15.052 -20.418 1.00 90.56 95 GLY A CA 1
ATOM 724 C C . GLY A 1 95 ? 34.995 15.261 -21.224 1.00 90.56 95 GLY A C 1
ATOM 725 O O . GLY A 1 95 ? 35.025 15.145 -22.453 1.00 90.56 95 GLY A O 1
ATOM 726 N N . ARG A 1 96 ? 36.088 15.573 -20.517 1.00 88.19 96 ARG A N 1
ATOM 727 C CA . ARG A 1 96 ? 37.438 15.619 -21.112 1.00 88.19 96 ARG A CA 1
ATOM 728 C C . ARG A 1 96 ? 37.951 14.229 -21.487 1.00 88.19 96 ARG A C 1
ATOM 730 O O . ARG A 1 96 ? 38.660 14.118 -22.478 1.00 88.19 96 ARG A O 1
ATOM 737 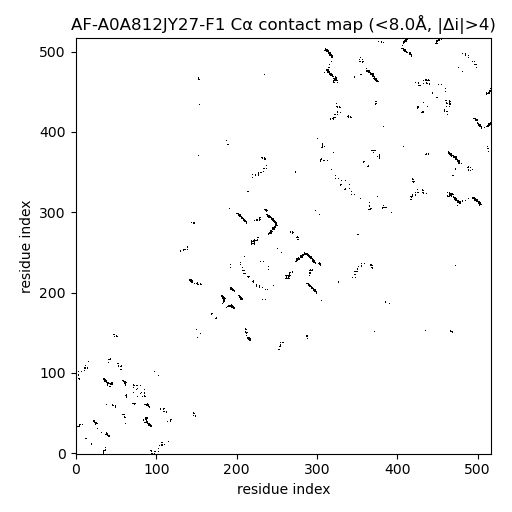N N . GLU A 1 97 ? 37.564 13.219 -20.716 1.00 91.69 97 GLU A N 1
ATOM 738 C CA . GLU A 1 97 ? 38.006 11.827 -20.864 1.00 91.69 97 GLU A CA 1
ATOM 739 C C . GLU A 1 97 ? 37.072 10.990 -21.747 1.00 91.69 97 GLU A C 1
ATOM 741 O O . GLU A 1 97 ? 37.405 9.861 -22.080 1.00 91.69 97 GLU A O 1
ATOM 746 N N . THR A 1 98 ? 35.935 11.548 -22.181 1.00 92.69 98 THR A N 1
ATOM 747 C CA . THR A 1 98 ? 34.986 10.839 -23.045 1.00 92.69 98 THR A CA 1
ATOM 748 C C . THR A 1 98 ? 35.619 10.489 -24.389 1.00 92.69 98 THR A C 1
ATOM 750 O O . THR A 1 98 ? 36.074 11.366 -25.132 1.00 92.69 98 THR A O 1
ATOM 753 N N . THR A 1 99 ? 35.597 9.204 -24.716 1.00 94.94 99 THR A N 1
ATOM 754 C CA . THR A 1 99 ? 36.220 8.623 -25.904 1.00 94.94 99 THR A CA 1
ATOM 755 C C . THR A 1 99 ? 35.238 8.511 -27.079 1.00 94.94 99 THR A C 1
ATOM 757 O O . THR A 1 99 ? 34.023 8.435 -26.881 1.00 94.94 99 THR A O 1
ATOM 760 N N . PRO A 1 100 ? 35.727 8.436 -28.333 1.00 95.19 100 PRO A N 1
ATOM 761 C CA . PRO A 1 100 ? 34.865 8.197 -29.492 1.00 95.19 100 PRO A CA 1
ATOM 762 C C . PRO A 1 100 ? 34.041 6.905 -29.396 1.00 95.19 100 PRO A C 1
ATOM 764 O O . PRO A 1 100 ? 32.895 6.890 -29.832 1.00 95.19 100 PRO A O 1
ATOM 767 N N . ALA A 1 101 ? 34.604 5.844 -28.806 1.00 92.75 101 ALA A N 1
ATOM 768 C CA . ALA A 1 101 ? 33.925 4.560 -28.647 1.00 92.75 101 ALA A CA 1
ATOM 769 C C . ALA A 1 101 ? 32.745 4.645 -27.663 1.00 92.75 101 ALA A C 1
ATOM 771 O O . ALA A 1 101 ? 31.683 4.085 -27.928 1.00 92.75 101 ALA A O 1
ATOM 772 N N . GLU A 1 102 ? 32.900 5.386 -26.562 1.00 93.00 102 GLU A N 1
ATOM 773 C CA . GLU A 1 102 ? 31.805 5.658 -25.621 1.00 93.00 102 GLU A CA 1
ATOM 774 C C . GLU A 1 102 ? 30.705 6.499 -26.271 1.00 93.00 102 GLU A C 1
ATOM 776 O O . GLU A 1 102 ? 29.529 6.203 -26.084 1.00 93.00 102 GLU A O 1
ATOM 781 N N . ILE A 1 103 ? 31.065 7.494 -27.094 1.00 95.25 103 ILE A N 1
ATOM 782 C CA . ILE A 1 103 ? 30.084 8.267 -27.871 1.00 95.25 103 ILE A CA 1
ATOM 783 C C . ILE A 1 103 ? 29.305 7.368 -28.832 1.00 95.25 103 ILE A C 1
ATOM 785 O O . ILE A 1 103 ? 28.087 7.492 -28.929 1.00 95.25 103 ILE A O 1
ATOM 789 N N . ASP A 1 104 ? 29.981 6.458 -29.534 1.00 90.75 104 ASP A N 1
ATOM 790 C CA . ASP A 1 104 ? 29.331 5.574 -30.504 1.00 90.75 104 ASP A CA 1
ATOM 791 C C . ASP A 1 104 ? 28.390 4.565 -29.834 1.00 90.75 104 ASP A C 1
ATOM 793 O O . ASP A 1 104 ? 27.347 4.240 -30.416 1.00 90.75 104 ASP A O 1
ATOM 797 N N . ARG A 1 105 ? 28.747 4.099 -28.627 1.00 89.88 105 ARG A N 1
ATOM 798 C CA . ARG A 1 105 ? 27.907 3.248 -27.773 1.00 89.88 105 ARG A CA 1
ATOM 799 C C . ARG A 1 105 ? 26.711 4.025 -27.232 1.00 89.88 105 ARG A C 1
ATOM 801 O O . ARG A 1 105 ? 25.586 3.591 -27.430 1.00 89.88 105 ARG A O 1
ATOM 808 N N . ALA A 1 106 ? 26.934 5.203 -26.648 1.00 92.56 106 ALA A N 1
ATOM 809 C CA . ALA A 1 106 ? 25.859 6.053 -26.145 1.00 92.56 106 ALA A CA 1
ATOM 810 C C . ALA A 1 106 ? 24.868 6.422 -27.258 1.00 92.56 106 ALA A C 1
ATOM 812 O O . ALA A 1 106 ? 23.660 6.315 -27.075 1.00 92.56 106 ALA A O 1
ATOM 813 N N . ALA A 1 107 ? 25.364 6.787 -28.445 1.00 93.19 107 ALA A N 1
ATOM 814 C CA . ALA A 1 107 ? 24.518 7.073 -29.599 1.00 93.19 107 ALA A CA 1
ATOM 815 C C . ALA A 1 107 ? 23.697 5.853 -30.044 1.00 93.19 107 ALA A C 1
ATOM 817 O O . ALA A 1 107 ? 22.560 6.027 -30.472 1.00 93.19 107 ALA A O 1
ATOM 818 N N . LEU A 1 108 ? 24.250 4.636 -29.955 1.00 87.88 108 LEU A N 1
ATOM 819 C CA . LEU A 1 108 ? 23.511 3.402 -30.236 1.00 87.88 108 LEU A CA 1
ATOM 820 C C . LEU A 1 108 ? 22.382 3.192 -29.226 1.00 87.88 108 LEU A C 1
ATOM 822 O O . LEU A 1 108 ? 21.239 3.018 -29.643 1.00 87.88 108 LEU A O 1
ATOM 826 N N . THR A 1 109 ? 22.688 3.259 -27.930 1.00 87.44 109 THR A N 1
ATOM 827 C CA . THR A 1 109 ? 21.705 3.074 -26.855 1.00 87.44 109 THR A CA 1
ATOM 828 C C . THR A 1 109 ? 20.580 4.105 -26.951 1.00 87.44 109 THR A C 1
ATOM 830 O O . THR A 1 109 ? 19.409 3.737 -26.992 1.00 87.44 109 THR A O 1
ATOM 833 N N . ILE A 1 110 ? 20.923 5.393 -27.082 1.00 91.75 110 ILE A N 1
ATOM 834 C CA . ILE A 1 110 ? 19.938 6.476 -27.202 1.00 91.75 110 ILE A CA 1
ATOM 835 C C . ILE A 1 110 ? 19.098 6.305 -28.469 1.00 91.75 110 ILE A C 1
ATOM 837 O O . ILE A 1 110 ? 17.879 6.390 -28.388 1.00 91.75 110 ILE A O 1
ATOM 841 N N . ALA A 1 111 ? 19.708 6.071 -29.638 1.00 88.56 111 ALA A N 1
ATOM 842 C CA . ALA A 1 111 ? 18.950 5.956 -30.885 1.00 88.56 111 ALA A CA 1
ATOM 843 C C . ALA A 1 111 ? 17.996 4.754 -30.866 1.00 88.56 111 ALA A C 1
ATOM 845 O O . ALA A 1 111 ? 16.869 4.880 -31.330 1.00 88.56 111 ALA A O 1
ATOM 846 N N . SER A 1 112 ? 18.414 3.626 -30.283 1.00 83.12 112 SER A N 1
ATOM 847 C CA . SER A 1 112 ? 17.562 2.437 -30.139 1.00 83.12 112 SER A CA 1
ATOM 848 C C . SER A 1 112 ? 16.363 2.725 -29.231 1.00 83.12 112 SER A C 1
ATOM 850 O O . SER A 1 112 ? 15.225 2.470 -29.616 1.00 83.12 112 SER A O 1
ATOM 852 N N . ALA A 1 113 ? 16.599 3.350 -28.072 1.00 86.12 113 ALA A N 1
ATOM 853 C CA . ALA A 1 113 ? 15.537 3.768 -27.158 1.00 86.12 113 ALA A CA 1
ATOM 854 C C . ALA A 1 113 ? 14.574 4.775 -27.812 1.00 86.12 113 ALA A C 1
ATOM 856 O O . ALA A 1 113 ? 13.358 4.616 -27.754 1.00 86.12 113 ALA A O 1
ATOM 857 N N . VAL A 1 114 ? 15.108 5.784 -28.504 1.00 87.38 114 VAL A N 1
ATOM 858 C CA . VAL A 1 114 ? 14.311 6.766 -29.246 1.00 87.38 114 VAL A CA 1
ATOM 859 C C . VAL A 1 114 ? 13.472 6.089 -30.330 1.00 87.38 114 VAL A C 1
ATOM 861 O O . VAL A 1 114 ? 12.296 6.405 -30.458 1.00 87.38 114 VAL A O 1
ATOM 864 N N . CYS A 1 115 ? 14.030 5.142 -31.085 1.00 82.25 115 CYS A N 1
ATOM 865 C CA . CYS A 1 115 ? 13.293 4.425 -32.124 1.00 82.25 115 CYS A CA 1
ATOM 866 C C . CYS A 1 115 ? 12.131 3.587 -31.578 1.00 82.25 115 CYS A C 1
ATOM 868 O O . CYS A 1 115 ? 11.117 3.500 -32.269 1.00 82.25 115 CYS A O 1
ATOM 870 N N . ARG A 1 116 ? 12.253 3.019 -30.370 1.00 78.38 116 ARG A N 1
ATOM 871 C CA . ARG A 1 116 ? 11.155 2.312 -29.684 1.00 78.38 116 ARG A CA 1
ATOM 872 C C . ARG A 1 116 ? 10.067 3.258 -29.174 1.00 78.38 116 ARG A C 1
ATOM 874 O O . ARG A 1 116 ? 8.893 2.908 -29.176 1.00 78.38 116 ARG A O 1
ATOM 881 N N . LEU A 1 117 ? 10.454 4.459 -28.738 1.00 81.44 117 LEU A N 1
ATOM 882 C CA . LEU A 1 117 ? 9.535 5.453 -28.171 1.00 81.44 117 LEU A CA 1
ATOM 883 C C . LEU A 1 117 ? 8.889 6.369 -29.222 1.00 81.44 117 LEU A C 1
ATOM 885 O O . LEU A 1 117 ? 7.874 7.006 -28.939 1.00 81.44 117 LEU A O 1
ATOM 889 N N . MET A 1 118 ? 9.483 6.495 -30.410 1.00 78.50 118 MET A N 1
ATOM 890 C CA . MET A 1 118 ? 8.969 7.355 -31.471 1.00 78.50 118 MET A CA 1
ATOM 891 C C . MET A 1 118 ? 7.693 6.773 -32.097 1.00 78.50 118 MET A C 1
ATOM 893 O O . MET A 1 118 ? 7.626 5.571 -32.352 1.00 78.50 118 MET A O 1
ATOM 897 N N . PRO A 1 119 ? 6.708 7.624 -32.437 1.00 60.91 119 PRO A N 1
ATOM 898 C CA . PRO A 1 119 ? 5.564 7.188 -33.222 1.00 60.91 119 PRO A CA 1
ATOM 899 C C . PRO A 1 119 ? 6.033 6.681 -34.592 1.00 60.91 119 PRO A C 1
ATOM 901 O O . PRO A 1 119 ? 6.817 7.346 -35.272 1.00 60.91 119 PRO A O 1
ATOM 904 N N . SER A 1 120 ? 5.568 5.501 -34.995 1.00 55.94 120 SER A N 1
ATOM 905 C CA . SER A 1 120 ? 5.928 4.884 -36.270 1.00 55.94 120 SER A CA 1
ATOM 906 C C . SER A 1 120 ? 5.279 5.621 -37.452 1.00 55.94 120 SER A C 1
ATOM 908 O O . SER A 1 120 ? 4.080 5.890 -37.453 1.00 55.94 120 SER A O 1
ATOM 910 N N . GLU A 1 121 ? 6.071 5.949 -38.482 1.00 51.03 121 GLU A N 1
ATOM 911 C CA . GLU A 1 121 ? 5.554 6.463 -39.768 1.00 51.03 121 GLU A CA 1
ATOM 912 C C . GLU A 1 121 ? 5.029 5.325 -40.669 1.00 51.03 121 GLU A C 1
ATOM 914 O O . GLU A 1 121 ? 4.162 5.561 -41.504 1.00 51.03 121 GLU A O 1
ATOM 919 N N . ASN A 1 122 ? 5.483 4.085 -40.431 1.00 49.50 122 ASN A N 1
ATOM 920 C CA . ASN A 1 122 ? 4.949 2.836 -40.982 1.00 49.50 122 ASN A CA 1
ATOM 921 C C . ASN A 1 122 ? 4.750 1.842 -39.829 1.00 49.50 122 ASN A C 1
ATOM 923 O O . ASN A 1 122 ? 5.723 1.318 -39.288 1.00 49.50 122 ASN A O 1
ATOM 927 N N . ALA A 1 123 ? 3.499 1.595 -39.442 1.00 45.34 123 ALA A N 1
ATOM 928 C CA . ALA A 1 123 ? 3.178 0.750 -38.294 1.00 45.34 123 ALA A CA 1
ATOM 929 C C . ALA A 1 123 ? 3.617 -0.716 -38.464 1.00 45.34 123 ALA A C 1
ATOM 931 O O . ALA A 1 123 ? 3.950 -1.337 -37.473 1.00 45.34 123 ALA A O 1
ATOM 932 N N . ALA A 1 124 ? 3.669 -1.255 -39.689 1.00 42.19 124 ALA A N 1
ATOM 933 C CA . ALA A 1 124 ? 3.939 -2.679 -39.920 1.00 42.19 124 ALA A CA 1
ATOM 934 C C . ALA A 1 124 ? 5.420 -3.079 -39.740 1.00 42.19 124 ALA A C 1
ATOM 936 O O . ALA A 1 124 ? 5.711 -3.996 -38.986 1.00 42.19 124 ALA A O 1
ATOM 937 N N . GLU A 1 125 ? 6.366 -2.369 -40.368 1.00 42.56 125 GLU A N 1
ATOM 938 C CA . GLU A 1 125 ? 7.802 -2.718 -40.292 1.00 42.56 125 GLU A CA 1
ATOM 939 C C . GLU A 1 125 ? 8.406 -2.438 -38.905 1.00 42.56 125 GLU A C 1
ATOM 941 O O . GLU A 1 125 ? 9.282 -3.161 -38.447 1.00 42.56 125 GLU A O 1
ATOM 946 N N . ALA A 1 126 ? 7.924 -1.400 -38.211 1.00 46.72 126 ALA A N 1
ATOM 947 C CA . ALA A 1 126 ? 8.364 -1.096 -36.850 1.00 46.72 126 ALA A CA 1
ATOM 948 C C . ALA A 1 126 ? 7.827 -2.102 -35.820 1.00 46.72 126 ALA A C 1
ATOM 950 O O . ALA A 1 126 ? 8.475 -2.308 -34.798 1.00 46.72 126 ALA A O 1
ATOM 951 N N . GLN A 1 127 ? 6.661 -2.703 -36.083 1.00 48.78 127 GLN A N 1
ATOM 952 C CA . GLN A 1 127 ? 6.104 -3.762 -35.246 1.00 48.78 127 GLN A CA 1
ATOM 953 C C . GLN A 1 127 ? 6.947 -5.036 -35.375 1.00 48.78 127 GLN A C 1
ATOM 955 O O . GLN A 1 127 ? 7.325 -5.589 -34.356 1.00 48.78 127 GLN A O 1
ATOM 960 N N . ASP A 1 128 ? 7.341 -5.424 -36.594 1.00 50.25 128 ASP A N 1
ATOM 961 C CA . ASP A 1 128 ? 8.150 -6.631 -36.834 1.00 50.25 128 ASP A CA 1
ATOM 962 C C . ASP A 1 128 ? 9.532 -6.587 -36.144 1.00 50.25 128 ASP A C 1
ATOM 964 O O . ASP A 1 128 ? 9.992 -7.599 -35.612 1.00 50.25 128 ASP A O 1
ATOM 968 N N . ASP A 1 129 ? 10.204 -5.428 -36.134 1.00 50.22 129 ASP A N 1
ATOM 969 C CA . ASP A 1 129 ? 11.496 -5.263 -35.448 1.00 50.22 129 ASP A CA 1
ATOM 970 C C . ASP A 1 129 ? 11.338 -5.267 -33.915 1.00 50.22 129 ASP A C 1
ATOM 972 O O . ASP A 1 129 ? 12.139 -5.880 -33.208 1.00 50.22 129 ASP A O 1
ATOM 976 N N . VAL A 1 130 ? 10.291 -4.615 -33.392 1.00 55.84 130 VAL A N 1
ATOM 977 C CA . VAL A 1 130 ? 9.987 -4.600 -31.950 1.00 55.84 130 VAL A CA 1
ATOM 978 C C . VAL A 1 130 ? 9.561 -5.985 -31.468 1.00 55.84 130 VAL A C 1
ATOM 980 O O . VAL A 1 130 ? 10.034 -6.429 -30.427 1.00 55.84 130 VAL A O 1
ATOM 983 N N . ASP A 1 131 ? 8.725 -6.689 -32.226 1.00 56.91 131 ASP A N 1
ATOM 984 C CA . ASP A 1 131 ? 8.259 -8.034 -31.893 1.00 56.91 131 ASP A CA 1
ATOM 985 C C . ASP A 1 131 ? 9.438 -9.017 -31.838 1.00 56.91 131 ASP A C 1
ATOM 987 O O . ASP A 1 131 ? 9.517 -9.815 -30.907 1.00 56.91 131 ASP A O 1
ATOM 991 N N . ARG A 1 132 ? 10.421 -8.900 -32.744 1.00 60.53 132 ARG A N 1
ATOM 992 C CA . ARG A 1 132 ? 11.668 -9.686 -32.681 1.00 60.53 132 ARG A CA 1
ATOM 993 C C . ARG A 1 132 ? 12.515 -9.376 -31.452 1.00 60.53 132 ARG A C 1
ATOM 995 O O . ARG A 1 132 ? 12.935 -10.304 -30.764 1.00 60.53 132 ARG A O 1
ATOM 1002 N N . ASP A 1 133 ? 12.754 -8.097 -31.162 1.00 61.72 133 ASP A N 1
ATOM 1003 C CA . ASP A 1 133 ? 13.509 -7.691 -29.971 1.00 61.72 133 ASP A CA 1
ATOM 1004 C C . ASP A 1 133 ? 12.817 -8.201 -28.690 1.00 61.72 133 ASP A C 1
ATOM 1006 O O . ASP A 1 133 ? 13.477 -8.697 -27.777 1.00 61.72 133 ASP A O 1
ATOM 1010 N N . LEU A 1 134 ? 11.481 -8.133 -28.628 1.00 66.12 134 LEU A N 1
ATOM 1011 C CA . LEU A 1 134 ? 10.681 -8.617 -27.500 1.00 66.12 134 LEU A CA 1
ATOM 1012 C C . LEU A 1 134 ? 10.656 -10.150 -27.392 1.00 66.12 134 LEU A C 1
ATOM 1014 O O . LEU A 1 134 ? 10.604 -10.671 -26.276 1.00 66.12 134 LEU A O 1
ATOM 1018 N N . GLU A 1 135 ? 10.700 -10.876 -28.511 1.00 66.31 135 GLU A N 1
ATOM 1019 C CA . GLU A 1 135 ? 10.814 -12.341 -28.540 1.00 66.31 135 GLU A CA 1
ATOM 1020 C C . GLU A 1 135 ? 12.184 -12.830 -28.040 1.00 66.31 135 GLU A C 1
ATOM 1022 O O . GLU A 1 135 ? 12.261 -13.873 -27.386 1.00 66.31 135 GLU A O 1
ATOM 1027 N N . GLU A 1 136 ? 13.258 -12.075 -28.296 1.00 69.06 136 GLU A N 1
ATOM 1028 C CA . GLU A 1 136 ? 14.613 -12.382 -27.815 1.00 69.06 136 GLU A CA 1
ATOM 1029 C C . GLU A 1 136 ? 14.861 -11.947 -26.356 1.00 69.06 136 GLU A C 1
ATOM 1031 O O . GLU A 1 136 ? 15.802 -12.426 -25.713 1.00 69.06 136 GLU A O 1
ATOM 1036 N N . MET A 1 137 ? 14.021 -11.066 -25.798 1.00 71.62 137 MET A N 1
ATOM 1037 C CA . MET A 1 137 ? 14.131 -10.614 -24.410 1.00 71.62 137 MET A CA 1
ATOM 1038 C C . MET A 1 137 ? 13.826 -11.741 -23.418 1.00 71.62 137 MET A C 1
ATOM 1040 O O . MET A 1 137 ? 12.686 -12.182 -23.274 1.00 71.62 137 MET A O 1
ATOM 1044 N N . ASP A 1 138 ? 14.831 -12.133 -22.631 1.00 74.69 138 ASP A N 1
ATOM 1045 C CA . ASP A 1 138 ? 14.634 -13.035 -21.497 1.00 74.69 138 ASP A CA 1
ATOM 1046 C C . ASP A 1 138 ? 13.785 -12.346 -20.409 1.00 74.69 138 ASP A C 1
ATOM 1048 O O . ASP A 1 138 ? 14.265 -11.404 -19.759 1.00 74.69 138 ASP A O 1
ATOM 1052 N N . PRO A 1 139 ? 12.557 -12.828 -20.124 1.00 70.06 139 PRO A N 1
ATOM 1053 C CA . PRO A 1 139 ? 11.684 -12.221 -19.126 1.00 70.06 139 PRO A CA 1
ATOM 1054 C C . PRO A 1 139 ? 12.299 -12.211 -17.726 1.00 70.06 139 PRO A C 1
ATOM 1056 O O . PRO A 1 139 ? 11.912 -11.385 -16.901 1.00 70.06 139 PRO A O 1
ATOM 1059 N N . SER A 1 140 ? 13.224 -13.129 -17.426 1.00 70.19 140 SER A N 1
ATOM 1060 C CA . SER A 1 140 ? 13.897 -13.216 -16.126 1.00 70.19 140 SER A CA 1
ATOM 1061 C C . SER A 1 140 ? 14.886 -12.069 -15.888 1.00 70.19 140 SER A C 1
ATOM 1063 O O . SER A 1 140 ? 15.163 -11.730 -14.740 1.00 70.19 140 SER A O 1
ATOM 1065 N N . SER A 1 141 ? 15.351 -11.424 -16.961 1.00 76.88 141 SER A N 1
ATOM 1066 C CA . SER A 1 141 ? 16.287 -10.297 -16.910 1.00 76.88 141 SER A CA 1
ATOM 1067 C C . SER A 1 141 ? 15.603 -8.926 -16.786 1.00 76.88 141 SER A C 1
ATOM 1069 O O . SER A 1 141 ? 16.260 -7.920 -16.500 1.00 76.88 141 SER A O 1
ATOM 1071 N N . VAL A 1 142 ? 14.280 -8.873 -16.988 1.00 82.75 142 VAL A N 1
ATOM 1072 C CA . VAL A 1 142 ? 13.491 -7.635 -16.962 1.00 82.75 142 VAL A CA 1
ATOM 1073 C C . VAL A 1 142 ? 13.338 -7.119 -15.532 1.00 82.75 142 VAL A C 1
ATOM 1075 O O . VAL A 1 142 ? 12.847 -7.822 -14.653 1.00 82.75 142 VAL A O 1
ATOM 1078 N N . LYS A 1 143 ? 13.692 -5.846 -15.324 1.00 83.81 143 LYS A N 1
ATOM 1079 C CA . LYS A 1 143 ? 13.509 -5.124 -14.058 1.00 83.81 143 LYS A CA 1
ATOM 1080 C C . LYS A 1 143 ? 12.361 -4.134 -14.169 1.00 83.81 143 LYS A C 1
ATOM 1082 O O . LYS A 1 143 ? 12.532 -3.061 -14.750 1.00 83.81 143 LYS A O 1
ATOM 1087 N N . LEU A 1 144 ? 11.196 -4.475 -13.619 1.00 83.00 144 LEU A N 1
ATOM 1088 C CA . LEU A 1 144 ? 9.985 -3.667 -13.784 1.00 83.00 144 LEU A CA 1
ATOM 1089 C C . LEU A 1 144 ? 10.116 -2.226 -13.271 1.00 83.00 144 LEU A C 1
ATOM 1091 O O . LEU A 1 144 ? 9.532 -1.322 -13.868 1.00 83.00 144 LEU A O 1
ATOM 1095 N N . THR A 1 145 ? 10.911 -1.974 -12.226 1.00 80.62 145 THR A N 1
ATOM 1096 C CA . THR A 1 145 ? 11.078 -0.613 -11.677 1.00 80.62 145 THR A CA 1
ATOM 1097 C C . THR A 1 145 ? 11.803 0.353 -12.623 1.00 80.62 145 THR A C 1
ATOM 1099 O O . THR A 1 145 ? 11.776 1.563 -12.402 1.00 80.62 145 THR A O 1
ATOM 1102 N N . ARG A 1 146 ? 12.421 -0.150 -13.706 1.00 76.75 146 ARG A N 1
ATOM 1103 C CA . ARG A 1 146 ? 13.007 0.667 -14.786 1.00 76.75 146 ARG A CA 1
ATOM 1104 C C . ARG A 1 146 ? 11.976 1.172 -15.796 1.00 76.75 146 ARG A C 1
ATOM 1106 O O . ARG A 1 146 ? 12.311 1.985 -16.651 1.00 76.75 146 ARG A O 1
ATOM 1113 N N . PHE A 1 147 ? 10.730 0.718 -15.708 1.00 74.88 147 PHE A N 1
ATOM 1114 C CA . PHE A 1 147 ? 9.652 1.115 -16.615 1.00 74.88 147 PHE A CA 1
ATOM 1115 C C . PHE A 1 147 ? 8.657 2.079 -15.952 1.00 74.88 147 PHE A C 1
ATOM 1117 O O . PHE A 1 147 ? 7.583 2.306 -16.502 1.00 74.88 147 PHE A O 1
ATOM 1124 N N . THR A 1 148 ? 8.998 2.642 -14.784 1.00 70.31 148 THR A N 1
ATOM 1125 C CA . THR A 1 148 ? 8.101 3.481 -13.975 1.00 70.31 148 THR A CA 1
ATOM 1126 C C . THR A 1 148 ? 8.770 4.781 -13.516 1.00 70.31 148 THR A C 1
ATOM 1128 O O . THR A 1 148 ? 9.924 4.800 -13.075 1.00 70.31 148 THR A O 1
ATOM 1131 N N . HIS A 1 149 ? 8.028 5.888 -13.572 1.00 64.75 149 HIS A N 1
ATOM 1132 C CA . HIS A 1 149 ? 8.467 7.190 -13.062 1.00 64.75 149 HIS A CA 1
ATOM 1133 C C . HIS A 1 149 ? 8.223 7.324 -11.548 1.00 64.75 149 HIS A C 1
ATOM 1135 O O . HIS A 1 149 ? 9.079 7.841 -10.827 1.00 64.75 149 HIS A O 1
ATOM 1141 N N . GLY A 1 150 ? 7.085 6.815 -11.055 1.00 58.62 150 GLY A N 1
ATOM 1142 C CA . GLY A 1 150 ? 6.689 6.790 -9.638 1.00 58.62 150 GLY A CA 1
ATOM 1143 C C . GLY A 1 150 ? 6.571 5.367 -9.070 1.00 58.62 150 GLY A C 1
ATOM 1144 O O . GLY A 1 150 ? 6.440 4.407 -9.828 1.00 58.62 150 GLY A O 1
ATOM 1145 N N . MET A 1 151 ? 6.614 5.225 -7.738 1.00 61.69 151 MET A N 1
ATOM 1146 C CA . MET A 1 151 ? 6.596 3.926 -7.039 1.00 61.69 151 MET A CA 1
ATOM 1147 C C . MET A 1 151 ? 5.299 3.729 -6.241 1.00 61.69 151 MET A C 1
ATOM 1149 O O . MET A 1 151 ? 5.035 4.483 -5.302 1.00 61.69 151 MET A O 1
ATOM 1153 N N . GLY A 1 152 ? 4.543 2.672 -6.544 1.00 58.81 152 GLY A N 1
ATOM 1154 C CA . GLY A 1 152 ? 3.464 2.180 -5.678 1.00 58.81 152 GLY A CA 1
ATOM 1155 C C . GLY A 1 152 ? 2.349 3.190 -5.459 1.00 58.81 152 GLY A C 1
ATOM 1156 O O . GLY A 1 152 ? 2.066 4.009 -6.326 1.00 58.81 152 GLY A O 1
ATOM 1157 N N . CYS A 1 153 ? 1.751 3.195 -4.266 1.00 53.53 153 CYS A N 1
ATOM 1158 C CA . CYS A 1 153 ? 0.672 4.127 -3.918 1.00 53.53 153 CYS A CA 1
ATOM 1159 C C . CYS A 1 153 ? 1.073 5.614 -4.002 1.00 53.53 153 CYS A C 1
ATOM 1161 O O . CYS A 1 153 ? 0.197 6.476 -3.997 1.00 53.53 153 CYS A O 1
ATOM 1163 N N . ALA A 1 154 ? 2.368 5.936 -4.112 1.00 53.38 154 ALA A N 1
ATOM 1164 C CA . ALA A 1 154 ? 2.834 7.305 -4.322 1.00 53.38 154 ALA A CA 1
ATOM 1165 C C . ALA A 1 154 ? 2.611 7.815 -5.761 1.00 53.38 154 ALA A C 1
ATOM 1167 O O . ALA A 1 154 ? 2.798 9.003 -6.001 1.00 53.38 154 ALA A O 1
ATOM 1168 N N . CYS A 1 155 ? 2.193 6.960 -6.709 1.00 54.88 155 CYS A N 1
ATOM 1169 C CA . CYS A 1 155 ? 1.773 7.389 -8.049 1.00 54.88 155 CYS A CA 1
ATOM 1170 C C . CYS A 1 155 ? 0.342 7.964 -8.089 1.00 54.88 155 CYS A C 1
ATOM 1172 O O . CYS A 1 155 ? -0.099 8.425 -9.142 1.00 54.88 155 CYS A O 1
ATOM 1174 N N . LYS A 1 156 ? -0.402 7.926 -6.970 1.00 61.34 156 LYS A N 1
ATOM 1175 C CA . LYS A 1 156 ? -1.752 8.498 -6.868 1.00 61.34 156 LYS A CA 1
ATOM 1176 C C . LYS A 1 156 ? -1.687 10.030 -6.951 1.00 61.34 156 LYS A C 1
ATOM 1178 O O . LYS A 1 156 ? -0.783 10.660 -6.400 1.00 61.34 156 LYS A O 1
ATOM 1183 N N . LEU A 1 157 ? -2.672 10.636 -7.622 1.00 56.78 157 LEU A N 1
ATOM 1184 C CA . LEU A 1 157 ? -2.861 12.089 -7.592 1.00 56.78 157 LEU A CA 1
ATOM 1185 C C . LEU A 1 157 ? -2.983 12.568 -6.141 1.00 56.78 157 LEU A C 1
ATOM 1187 O O . LEU A 1 157 ? -3.551 11.882 -5.291 1.00 56.78 157 LEU A O 1
ATOM 1191 N N . ARG A 1 158 ? -2.460 13.765 -5.861 1.00 57.34 158 ARG A N 1
ATOM 1192 C CA . ARG A 1 158 ? -2.491 14.331 -4.507 1.00 57.34 158 ARG A CA 1
ATOM 1193 C C . ARG A 1 158 ? -3.942 14.452 -4.019 1.00 57.34 158 ARG A C 1
ATOM 1195 O O . ARG A 1 158 ? -4.769 14.968 -4.778 1.00 57.34 158 ARG A O 1
ATOM 1202 N N . PRO A 1 159 ? -4.250 14.070 -2.766 1.00 54.00 159 PRO A N 1
ATOM 1203 C CA . PRO A 1 159 ? -5.616 14.107 -2.245 1.00 54.00 159 PRO A CA 1
ATOM 1204 C C . PRO A 1 159 ? -6.262 15.491 -2.369 1.00 54.00 159 PRO A C 1
ATOM 1206 O O . PRO A 1 159 ? -7.416 15.572 -2.761 1.00 54.00 159 PRO A O 1
ATOM 1209 N N . GLN A 1 160 ? -5.501 16.581 -2.205 1.00 52.34 160 GLN A N 1
ATOM 1210 C CA . GLN A 1 160 ? -6.031 17.946 -2.343 1.00 52.34 160 GLN A CA 1
ATOM 1211 C C . GLN A 1 160 ? -6.534 18.259 -3.761 1.00 52.34 160 GLN A C 1
ATOM 1213 O O . GLN A 1 160 ? -7.453 19.055 -3.929 1.00 52.34 160 GLN A O 1
ATOM 1218 N N . VAL A 1 161 ? -5.927 17.665 -4.795 1.00 58.97 161 VAL A N 1
ATOM 1219 C CA . VAL A 1 161 ? -6.363 17.854 -6.188 1.00 58.97 161 VAL A CA 1
ATOM 1220 C C . VAL A 1 161 ? -7.644 17.065 -6.437 1.00 58.97 161 VAL A C 1
ATOM 1222 O O . VAL A 1 161 ? -8.577 17.589 -7.044 1.00 58.97 161 VAL A O 1
ATOM 1225 N N . LEU A 1 162 ? -7.711 15.827 -5.939 1.00 62.06 162 LEU A N 1
ATOM 1226 C CA . LEU A 1 162 ? -8.902 14.993 -6.064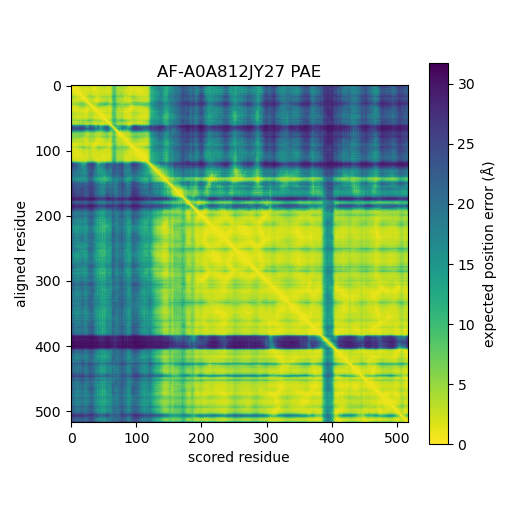 1.00 62.06 162 LEU A CA 1
ATOM 1227 C C . LEU A 1 162 ? -10.085 15.590 -5.290 1.00 62.06 162 LEU A C 1
ATOM 1229 O O . LEU A 1 162 ? -11.163 15.716 -5.860 1.00 62.06 162 LEU A O 1
ATOM 1233 N N . GLU A 1 163 ? -9.876 16.029 -4.048 1.00 60.69 163 GLU A N 1
ATOM 1234 C CA . GLU A 1 163 ? -10.877 16.724 -3.228 1.00 60.69 163 GLU A CA 1
ATOM 1235 C C . GLU A 1 163 ? -11.447 17.940 -3.963 1.00 60.69 163 GLU A C 1
ATOM 1237 O O . GLU A 1 163 ? -12.659 18.027 -4.133 1.00 60.69 163 GLU A O 1
ATOM 1242 N N . GLN A 1 164 ? -10.598 18.814 -4.516 1.00 63.00 164 GLN A N 1
ATOM 1243 C CA . GLN A 1 164 ? -11.051 19.979 -5.287 1.00 63.00 164 GLN A CA 1
ATOM 1244 C C . GLN A 1 164 ? -11.893 19.599 -6.514 1.00 63.00 164 GLN A C 1
ATOM 1246 O O . GLN A 1 164 ? -12.850 20.296 -6.8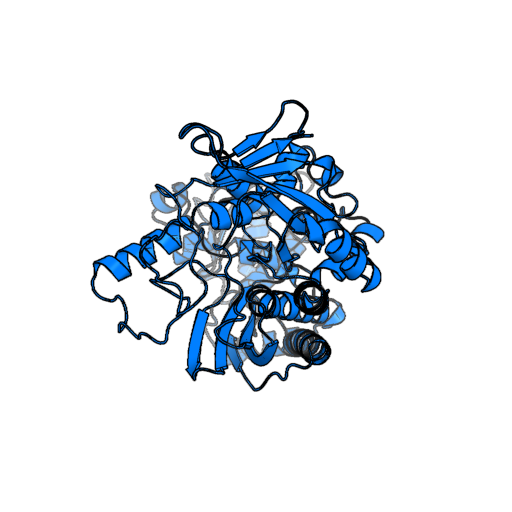56 1.00 63.00 164 GLN A O 1
ATOM 1251 N N . VAL A 1 165 ? -11.541 18.513 -7.209 1.00 68.06 165 VAL A N 1
ATOM 1252 C CA . VAL A 1 165 ? -12.313 18.022 -8.362 1.00 68.06 165 VAL A CA 1
ATOM 1253 C C . VAL A 1 165 ? -13.659 17.459 -7.906 1.00 68.06 165 VAL A C 1
ATOM 1255 O O . VAL A 1 165 ? -14.690 17.788 -8.495 1.00 68.06 165 VAL A O 1
ATOM 1258 N N . LEU A 1 166 ? -13.672 16.656 -6.842 1.00 67.06 166 LEU A N 1
ATOM 1259 C CA . LEU A 1 166 ? -14.884 16.059 -6.284 1.00 67.06 166 LEU A CA 1
ATOM 1260 C C . LEU A 1 166 ? -15.830 17.116 -5.697 1.00 67.06 166 LEU A C 1
ATOM 1262 O O . LEU A 1 166 ? -17.035 17.047 -5.931 1.00 67.06 166 LEU A O 1
ATOM 1266 N N . GLU A 1 167 ? -15.306 18.126 -5.004 1.00 66.00 167 GLU A N 1
ATOM 1267 C CA . GLU A 1 167 ? -16.067 19.278 -4.510 1.00 66.00 167 GLU A CA 1
ATOM 1268 C C . GLU A 1 167 ? -16.720 20.050 -5.656 1.00 66.00 167 GLU A C 1
ATOM 1270 O O . GLU A 1 167 ? -17.903 20.382 -5.583 1.00 66.00 167 GLU A O 1
ATOM 1275 N N . ARG A 1 168 ? -15.989 20.284 -6.753 1.00 69.19 168 ARG A N 1
ATOM 1276 C CA . ARG A 1 168 ? -16.552 20.926 -7.950 1.00 69.19 168 ARG A CA 1
ATOM 1277 C C . ARG A 1 168 ? -17.669 20.094 -8.570 1.00 69.19 168 ARG A C 1
ATOM 1279 O O . ARG A 1 168 ? -18.690 20.663 -8.949 1.00 69.19 168 ARG A O 1
ATOM 1286 N N . LEU A 1 169 ? -17.511 18.772 -8.652 1.00 64.75 169 LEU A N 1
ATOM 1287 C CA . LEU A 1 169 ? -18.561 17.880 -9.158 1.00 64.75 169 LEU A CA 1
ATOM 1288 C C . LEU A 1 169 ? -19.814 17.912 -8.270 1.00 64.75 169 LEU A C 1
ATOM 1290 O O . LEU A 1 169 ? -20.923 18.012 -8.796 1.00 64.75 169 LEU A O 1
ATOM 1294 N N . ARG A 1 170 ? -19.644 17.917 -6.938 1.00 64.50 170 ARG A N 1
ATOM 1295 C CA . ARG A 1 170 ? -20.746 18.088 -5.973 1.00 64.50 170 ARG A CA 1
ATOM 1296 C C . ARG A 1 170 ? -21.441 19.442 -6.155 1.00 64.50 170 ARG A C 1
ATOM 1298 O O . ARG A 1 170 ? -22.664 19.491 -6.249 1.00 64.50 170 ARG A O 1
ATOM 1305 N N . ALA A 1 171 ? -20.673 20.525 -6.286 1.00 61.12 171 ALA A N 1
ATOM 1306 C CA . ALA A 1 171 ? -21.194 21.883 -6.462 1.00 61.12 171 ALA A CA 1
ATOM 1307 C C . ALA A 1 171 ? -21.956 22.088 -7.786 1.00 61.12 171 ALA A C 1
ATOM 1309 O O . ALA A 1 171 ? -22.838 22.940 -7.859 1.00 61.12 171 ALA A O 1
ATOM 1310 N N . CYS A 1 172 ? -21.654 21.304 -8.827 1.00 58.03 172 CYS A N 1
ATOM 1311 C CA . CYS A 1 172 ? -22.331 21.388 -10.127 1.00 58.03 172 CYS A CA 1
ATOM 1312 C C . CYS A 1 172 ? -23.661 20.613 -10.194 1.00 58.03 172 CYS A C 1
ATOM 1314 O O . CYS A 1 172 ? -24.233 20.498 -11.276 1.00 58.03 172 CYS A O 1
ATOM 1316 N N . GLY A 1 173 ? -24.150 20.043 -9.084 1.00 49.97 173 GLY A N 1
ATOM 1317 C CA . GLY A 1 173 ? -25.379 19.238 -9.082 1.00 49.97 173 GLY A CA 1
ATOM 1318 C C . GLY A 1 173 ? -25.245 17.894 -9.809 1.00 49.97 173 GLY A C 1
ATOM 1319 O O . GLY A 1 173 ? -26.241 17.213 -10.019 1.00 49.97 173 GLY A O 1
ATOM 1320 N N . ALA A 1 174 ? -24.018 17.490 -10.164 1.00 49.38 174 ALA A N 1
ATOM 1321 C CA . ALA A 1 174 ? -23.696 16.150 -10.660 1.00 49.38 174 ALA A CA 1
ATOM 1322 C C . ALA A 1 174 ? -23.539 15.126 -9.513 1.00 49.38 174 ALA A C 1
ATOM 1324 O O . ALA A 1 174 ? -23.120 13.992 -9.743 1.00 49.38 174 ALA A O 1
ATOM 1325 N N . GLY A 1 175 ? -23.850 15.535 -8.275 1.00 49.06 175 GLY A N 1
ATOM 1326 C CA . GLY A 1 175 ? -23.930 14.662 -7.108 1.00 49.06 175 GLY A CA 1
ATOM 1327 C C . GLY A 1 175 ? -25.036 13.632 -7.309 1.00 49.06 175 GLY A C 1
ATOM 1328 O O . GLY A 1 175 ? -26.185 13.999 -7.528 1.00 49.06 175 GLY A O 1
ATOM 1329 N N . GLY A 1 176 ? -24.636 12.361 -7.315 1.00 54.66 176 GLY A N 1
ATOM 1330 C CA . GLY A 1 176 ? -25.435 11.189 -7.661 1.00 54.66 176 GLY A CA 1
ATOM 1331 C C . GLY A 1 176 ? -26.823 11.094 -7.024 1.00 54.66 176 GLY A C 1
ATOM 1332 O O . GLY A 1 176 ? -27.134 11.739 -6.029 1.00 54.66 176 GLY A O 1
ATOM 1333 N N . LEU A 1 177 ? -27.639 10.213 -7.610 1.00 55.47 177 LEU A N 1
ATOM 1334 C CA . LEU A 1 177 ? -28.882 9.708 -7.023 1.00 55.47 177 LEU A CA 1
ATOM 1335 C C . LEU A 1 177 ? -28.697 9.437 -5.519 1.00 55.47 177 LEU A C 1
ATOM 1337 O O . LEU A 1 177 ? -27.836 8.640 -5.138 1.00 55.47 177 LEU A O 1
ATOM 1341 N N . GLU A 1 178 ? -29.509 10.077 -4.676 1.00 66.06 178 GLU A N 1
ATOM 1342 C CA . GLU A 1 178 ? -29.575 9.758 -3.249 1.00 66.06 178 GLU A CA 1
ATOM 1343 C C . GLU A 1 178 ? -30.211 8.375 -3.074 1.00 66.06 178 GLU A C 1
ATOM 1345 O O . GLU A 1 178 ? -31.428 8.224 -2.983 1.00 66.06 178 GLU A O 1
ATOM 1350 N N . ASP A 1 179 ? -29.372 7.340 -3.067 1.00 74.00 179 ASP A N 1
ATOM 1351 C CA . ASP A 1 179 ? -29.795 5.979 -2.763 1.00 74.00 179 ASP A CA 1
ATOM 1352 C C . ASP A 1 179 ? -29.623 5.717 -1.248 1.00 74.00 179 ASP A C 1
ATOM 1354 O O . ASP A 1 179 ? -28.498 5.803 -0.717 1.00 74.00 179 ASP A O 1
ATOM 1358 N N . PRO A 1 180 ? -30.710 5.406 -0.512 1.00 77.31 180 PRO A N 1
ATOM 1359 C CA . PRO A 1 180 ? -30.643 5.089 0.915 1.00 77.31 180 PRO A CA 1
ATOM 1360 C C . PRO A 1 180 ? -29.819 3.826 1.211 1.00 77.31 180 PRO A C 1
ATOM 1362 O O . PRO A 1 180 ? -29.375 3.642 2.342 1.00 77.31 180 PRO A O 1
ATOM 1365 N N . ASN A 1 181 ? -29.561 2.979 0.212 1.00 80.38 181 ASN A N 1
ATOM 1366 C CA . ASN A 1 181 ? -28.771 1.762 0.363 1.00 80.38 181 ASN A CA 1
ATOM 1367 C C . ASN A 1 181 ? -27.255 1.991 0.299 1.00 80.38 181 ASN A C 1
ATOM 1369 O O . ASN A 1 181 ? -26.491 1.079 0.608 1.00 80.38 181 ASN A O 1
ATOM 1373 N N . VAL A 1 182 ? -26.784 3.187 -0.064 1.00 77.50 182 VAL A N 1
ATOM 1374 C CA . VAL A 1 182 ? -25.349 3.514 -0.014 1.00 77.50 182 VAL A CA 1
ATOM 1375 C C . VAL A 1 182 ? -24.958 3.808 1.437 1.00 77.50 182 VAL A C 1
ATOM 1377 O O . VAL A 1 182 ? -25.358 4.833 1.988 1.00 77.50 182 VAL A O 1
ATOM 1380 N N . PHE A 1 183 ? -24.188 2.913 2.056 1.00 66.12 183 PHE A N 1
ATOM 1381 C CA . PHE A 1 183 ? -23.731 3.012 3.451 1.00 66.12 183 PHE A CA 1
ATOM 1382 C C . PHE A 1 183 ? -22.442 3.825 3.590 1.00 66.12 183 PHE A C 1
ATOM 1384 O O . PHE A 1 183 ? -22.263 4.506 4.595 1.00 66.12 183 PHE A O 1
ATOM 1391 N N . ALA A 1 184 ? -21.561 3.724 2.593 1.00 59.72 184 ALA A N 1
ATOM 1392 C CA . ALA A 1 184 ? -20.285 4.424 2.500 1.00 59.72 184 ALA A CA 1
ATOM 1393 C C . ALA A 1 184 ? -19.920 4.611 1.020 1.00 59.72 184 ALA A C 1
ATOM 1395 O O . ALA A 1 184 ? -20.131 3.702 0.211 1.00 59.72 184 ALA A O 1
ATOM 1396 N N . GLY A 1 185 ? -19.410 5.785 0.649 1.00 56.72 185 GLY A N 1
ATOM 1397 C CA . GLY A 1 185 ? -19.074 6.121 -0.736 1.00 56.72 185 GLY A CA 1
ATOM 1398 C C . GLY A 1 185 ? -19.090 7.624 -1.019 1.00 56.72 185 GLY A C 1
ATOM 1399 O O . GLY A 1 185 ? -19.449 8.434 -0.160 1.00 56.72 185 GLY A O 1
ATOM 1400 N N . LEU A 1 186 ? -18.708 7.986 -2.250 1.00 48.62 186 LEU A N 1
ATOM 1401 C CA . LEU A 1 186 ? -18.634 9.361 -2.760 1.00 48.62 186 LEU A CA 1
ATOM 1402 C C . LEU A 1 186 ? -19.865 10.194 -2.364 1.00 48.62 186 LEU A C 1
ATOM 1404 O O . LEU A 1 186 ? -20.947 10.014 -2.912 1.00 48.62 186 LEU A O 1
ATOM 1408 N N . GLY A 1 187 ? -19.667 11.133 -1.434 1.00 47.97 187 GLY A N 1
ATOM 1409 C CA . GLY A 1 187 ? -20.704 12.063 -0.973 1.00 47.97 187 GLY A CA 1
ATOM 1410 C C . GLY A 1 187 ? -21.287 11.778 0.415 1.00 47.97 187 GLY A C 1
ATOM 1411 O O . GLY A 1 187 ? -22.022 12.630 0.894 1.00 47.97 187 GLY A O 1
ATOM 1412 N N . LYS A 1 188 ? -20.951 10.649 1.064 1.00 54.44 188 LYS A N 1
ATOM 1413 C CA . LYS A 1 188 ? -21.391 10.334 2.442 1.00 54.44 188 LYS A CA 1
ATOM 1414 C C . LYS A 1 188 ? -20.245 10.216 3.455 1.00 54.44 188 LYS A C 1
ATOM 1416 O O . LYS A 1 188 ? -20.389 10.679 4.577 1.00 54.44 188 LYS A O 1
ATOM 1421 N N . SER A 1 189 ? -19.120 9.605 3.086 1.00 58.28 189 SER A N 1
ATOM 1422 C CA . SER A 1 189 ? -17.951 9.453 3.969 1.00 58.28 189 SER A CA 1
ATOM 1423 C C . SER A 1 189 ? -16.687 9.111 3.170 1.00 58.28 189 SER A C 1
ATOM 1425 O O . SER A 1 189 ? -16.783 8.567 2.066 1.00 58.28 189 SER A O 1
ATOM 1427 N N . ASN A 1 190 ? -15.511 9.440 3.715 1.00 66.44 190 ASN A N 1
ATOM 1428 C CA . ASN A 1 190 ? -14.212 9.024 3.175 1.00 66.44 190 ASN A CA 1
ATOM 1429 C C . ASN A 1 190 ? -13.806 7.693 3.825 1.00 66.44 190 ASN A C 1
ATOM 1431 O O . ASN A 1 190 ? -13.066 7.682 4.799 1.00 66.44 190 ASN A O 1
ATOM 1435 N N . GLU A 1 191 ? -14.366 6.586 3.348 1.00 72.75 191 GLU A N 1
ATOM 1436 C CA . GLU A 1 191 ? -14.052 5.231 3.830 1.00 72.75 191 GLU A CA 1
ATOM 1437 C C . GLU A 1 191 ? -13.159 4.509 2.813 1.00 72.75 191 GLU A C 1
ATOM 1439 O O . GLU A 1 191 ? -13.168 4.859 1.630 1.00 72.75 191 GLU A O 1
ATOM 1444 N N . ASP A 1 192 ? -12.447 3.468 3.252 1.00 73.94 192 ASP A N 1
ATOM 1445 C CA . ASP A 1 192 ? -11.468 2.742 2.423 1.00 73.94 192 ASP A CA 1
ATOM 1446 C C . ASP A 1 192 ? -12.110 2.025 1.218 1.00 73.94 192 ASP A C 1
ATOM 1448 O O . ASP A 1 192 ? -11.468 1.789 0.197 1.00 73.94 192 ASP A O 1
ATOM 1452 N N . ALA A 1 193 ? -13.405 1.701 1.300 1.00 78.94 193 ALA A N 1
ATOM 1453 C CA . ALA A 1 193 ? -14.162 1.090 0.211 1.00 78.94 193 ALA A CA 1
ATOM 1454 C C . ALA A 1 193 ? -15.620 1.569 0.183 1.00 78.94 193 ALA A C 1
ATOM 1456 O O . ALA A 1 193 ? -16.183 2.014 1.188 1.00 78.94 193 ALA A O 1
ATOM 1457 N N . CYS A 1 194 ? -16.276 1.429 -0.972 1.00 86.50 194 CYS A N 1
ATOM 1458 C CA . CYS A 1 194 ? -17.704 1.704 -1.068 1.00 86.50 194 CYS A CA 1
ATOM 1459 C C . CYS A 1 194 ? -18.514 0.551 -0.465 1.00 86.50 194 CYS A C 1
ATOM 1461 O O . CYS A 1 194 ? -18.163 -0.620 -0.620 1.00 86.50 194 CYS A O 1
ATOM 1463 N N . VAL A 1 195 ? -19.616 0.873 0.213 1.00 87.00 195 VAL A N 1
ATOM 1464 C CA . VAL A 1 195 ? -20.513 -0.114 0.823 1.00 87.00 195 VAL A CA 1
ATOM 1465 C C . VAL A 1 195 ? -21.936 0.129 0.345 1.00 87.00 195 VAL A C 1
ATOM 1467 O O . VAL A 1 195 ? -22.497 1.208 0.544 1.00 87.00 195 VAL A O 1
ATOM 1470 N N . TYR A 1 196 ? -22.534 -0.897 -0.253 1.00 89.25 196 TYR A N 1
ATOM 1471 C CA . TYR A 1 196 ? -23.897 -0.880 -0.772 1.00 89.25 196 TYR A CA 1
ATOM 1472 C C . TYR A 1 196 ? -24.728 -1.987 -0.123 1.00 89.25 196 TYR A C 1
ATOM 1474 O O . TYR A 1 196 ? -24.426 -3.173 -0.266 1.00 89.25 196 TYR A O 1
ATOM 1482 N N . LYS A 1 197 ? -25.791 -1.626 0.593 1.00 90.25 197 LYS A N 1
ATOM 1483 C CA . LYS A 1 197 ? -26.715 -2.584 1.202 1.00 90.25 197 LYS A CA 1
ATOM 1484 C C . LYS A 1 197 ? -27.612 -3.202 0.136 1.00 90.25 197 LYS A C 1
ATOM 1486 O O . LYS A 1 197 ? -28.398 -2.519 -0.502 1.00 90.25 197 LYS A O 1
ATOM 1491 N N . VAL A 1 198 ? -27.525 -4.518 -0.024 1.00 92.56 198 VAL A N 1
ATOM 1492 C CA . VAL A 1 198 ? -28.378 -5.274 -0.953 1.00 92.56 198 VAL A CA 1
ATOM 1493 C C . VAL A 1 198 ? -29.636 -5.780 -0.243 1.00 92.56 198 VAL A C 1
ATOM 1495 O O . VAL A 1 198 ? -30.709 -5.839 -0.833 1.00 92.56 198 VAL A O 1
ATOM 1498 N N . SER A 1 199 ? -29.505 -6.151 1.032 1.00 92.94 199 SER A N 1
ATOM 1499 C CA . SER A 1 199 ? -30.594 -6.616 1.900 1.00 92.94 199 SER A CA 1
ATOM 1500 C C . SER A 1 199 ? -30.252 -6.358 3.370 1.00 92.94 199 SER A C 1
ATOM 1502 O O . SER A 1 199 ? -29.163 -5.874 3.676 1.00 92.94 199 SER A O 1
ATOM 1504 N N . ASP A 1 200 ? -31.153 -6.688 4.295 1.00 90.12 200 ASP A N 1
ATOM 1505 C CA . ASP A 1 200 ? -30.895 -6.563 5.738 1.00 90.12 200 ASP A CA 1
ATOM 1506 C C . ASP A 1 200 ? -29.725 -7.432 6.225 1.00 90.12 200 ASP A C 1
ATOM 1508 O O . ASP A 1 200 ? -29.031 -7.037 7.158 1.00 90.12 200 ASP A O 1
ATOM 1512 N N . ASP A 1 201 ? -29.435 -8.535 5.532 1.00 94.00 201 ASP A N 1
ATOM 1513 C CA . ASP A 1 201 ? -28.384 -9.480 5.920 1.00 94.00 201 ASP A CA 1
ATOM 1514 C C . ASP A 1 201 ? -27.082 -9.324 5.115 1.00 94.00 201 ASP A C 1
ATOM 1516 O O . ASP A 1 201 ? -26.041 -9.863 5.502 1.00 94.00 201 ASP A O 1
ATOM 1520 N N . ILE A 1 202 ? -27.118 -8.616 3.977 1.00 94.56 202 ILE A N 1
ATOM 1521 C CA . ILE A 1 202 ? -25.997 -8.537 3.027 1.00 94.56 202 ILE A CA 1
ATOM 1522 C C . ILE A 1 202 ? -25.771 -7.099 2.553 1.00 94.56 202 ILE A C 1
ATOM 1524 O O . ILE A 1 202 ? -26.627 -6.495 1.904 1.00 94.56 202 ILE A O 1
ATOM 1528 N N . ALA A 1 203 ? -24.558 -6.606 2.784 1.00 94.56 203 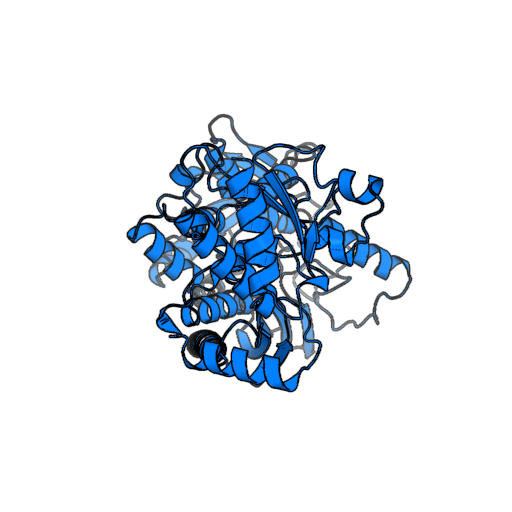ALA A N 1
ATOM 1529 C CA . ALA A 1 203 ? -23.963 -5.467 2.106 1.00 94.56 203 ALA A CA 1
ATOM 1530 C C . ALA A 1 203 ? -22.787 -5.924 1.234 1.00 94.56 203 ALA A C 1
ATOM 1532 O O . ALA A 1 203 ? -22.002 -6.796 1.617 1.00 94.56 203 ALA A O 1
ATOM 1533 N N . VAL A 1 204 ? -22.677 -5.318 0.057 1.00 96.06 204 VAL A N 1
ATOM 1534 C CA . VAL A 1 204 ? -21.549 -5.460 -0.861 1.00 96.06 204 VAL A CA 1
ATOM 1535 C C . VAL A 1 204 ? -20.526 -4.383 -0.539 1.00 96.06 204 VAL A C 1
ATOM 1537 O O . VAL A 1 204 ? -20.885 -3.220 -0.375 1.00 96.06 204 VAL A O 1
ATOM 1540 N N . VAL A 1 205 ? -19.260 -4.781 -0.474 1.00 95.00 205 VAL A N 1
ATOM 1541 C CA . VAL A 1 205 ? -18.115 -3.879 -0.361 1.00 95.00 205 VAL A CA 1
ATOM 1542 C C . VAL A 1 205 ? -17.364 -3.901 -1.683 1.00 95.00 205 VAL A C 1
ATOM 1544 O O . VAL A 1 205 ? -17.026 -4.979 -2.169 1.00 95.00 205 VAL A O 1
ATOM 1547 N N . GLY A 1 206 ? -17.128 -2.737 -2.277 1.00 94.31 206 GLY A N 1
ATOM 1548 C CA . GLY A 1 206 ? -16.394 -2.598 -3.532 1.00 94.31 206 GLY A CA 1
ATOM 1549 C C . GLY A 1 206 ? -15.193 -1.679 -3.365 1.00 94.31 206 GLY A C 1
ATOM 1550 O O . GLY A 1 206 ? -15.331 -0.556 -2.886 1.00 94.31 206 GLY A O 1
ATOM 1551 N N . THR A 1 207 ? -14.022 -2.137 -3.793 1.00 94.19 207 THR A N 1
ATOM 1552 C CA . THR A 1 207 ? -12.833 -1.287 -3.910 1.00 94.19 207 THR A CA 1
ATOM 1553 C C . THR A 1 207 ? -12.135 -1.513 -5.247 1.00 94.19 207 THR A C 1
ATOM 1555 O O . THR A 1 207 ? -12.390 -2.498 -5.948 1.00 94.19 207 THR A O 1
ATOM 1558 N N . LEU A 1 208 ? -11.261 -0.583 -5.606 1.00 93.94 208 LEU A N 1
ATOM 1559 C CA . LEU A 1 208 ? -10.438 -0.623 -6.795 1.00 93.94 208 LEU A CA 1
ATOM 1560 C C . LEU A 1 208 ? -9.111 0.067 -6.485 1.00 93.94 208 LEU A C 1
ATOM 1562 O O . LEU A 1 208 ? -9.089 1.270 -6.237 1.00 93.94 208 LEU A O 1
ATOM 1566 N N . ASP A 1 209 ? -8.008 -0.676 -6.577 1.00 91.38 209 ASP A N 1
ATOM 1567 C CA . ASP A 1 209 ? -6.667 -0.097 -6.482 1.00 91.38 209 ASP A CA 1
ATOM 1568 C C . ASP A 1 209 ? -5.722 -0.728 -7.505 1.00 91.38 209 ASP A C 1
ATOM 1570 O O . ASP A 1 209 ? -5.759 -1.937 -7.749 1.00 91.38 209 ASP A O 1
ATOM 1574 N N . PHE A 1 210 ? -4.885 0.107 -8.115 1.00 92.81 210 PHE A N 1
ATOM 1575 C CA . PHE A 1 210 ? -3.858 -0.270 -9.081 1.00 92.81 210 PHE A CA 1
ATOM 1576 C C . PHE A 1 210 ? -2.739 0.768 -9.075 1.00 92.81 210 PHE A C 1
ATOM 1578 O O . PHE A 1 210 ? -2.969 1.962 -8.885 1.00 92.81 210 PHE A O 1
ATOM 1585 N N . PHE A 1 211 ? -1.509 0.314 -9.287 1.00 89.56 211 PHE A N 1
ATOM 1586 C CA . PHE A 1 211 ? -0.330 1.175 -9.228 1.00 89.56 211 PHE A CA 1
ATOM 1587 C C . PHE A 1 211 ? 0.807 0.636 -10.097 1.00 89.56 211 PHE A C 1
ATOM 1589 O O . PHE A 1 211 ? 0.716 -0.447 -10.681 1.00 89.56 211 PHE A O 1
ATOM 1596 N N . THR A 1 212 ? 1.874 1.421 -10.211 1.00 89.62 212 THR A N 1
ATOM 1597 C CA . THR A 1 212 ? 3.098 1.068 -10.934 1.00 89.62 212 THR A CA 1
ATOM 1598 C C . THR A 1 212 ? 4.008 0.148 -10.104 1.00 89.62 212 THR A C 1
ATOM 1600 O O . THR A 1 212 ? 4.027 0.251 -8.875 1.00 89.62 212 THR A O 1
ATOM 1603 N N . PRO A 1 213 ? 4.809 -0.731 -10.736 1.00 88.31 213 PRO A N 1
ATOM 1604 C CA . PRO A 1 213 ? 5.750 -1.612 -10.053 1.00 88.31 213 PRO A CA 1
ATOM 1605 C C . PRO A 1 213 ? 6.600 -0.955 -8.965 1.00 88.31 213 PRO A C 1
ATOM 1607 O O . PRO A 1 213 ? 7.202 0.099 -9.166 1.00 88.31 213 PRO A O 1
ATOM 1610 N N . ILE A 1 214 ? 6.681 -1.647 -7.827 1.00 83.75 214 ILE A N 1
ATOM 1611 C CA . ILE A 1 214 ? 7.513 -1.288 -6.664 1.00 83.75 214 ILE A CA 1
ATOM 1612 C C . ILE A 1 214 ? 8.683 -2.248 -6.431 1.00 83.75 214 ILE A C 1
ATOM 1614 O O . ILE A 1 214 ? 9.528 -2.001 -5.574 1.00 83.75 214 ILE A O 1
ATOM 1618 N N . VAL A 1 215 ? 8.711 -3.348 -7.178 1.00 87.94 215 VAL A N 1
ATOM 1619 C CA . VAL A 1 215 ? 9.744 -4.386 -7.167 1.00 87.94 215 VAL A CA 1
ATOM 1620 C C . VAL A 1 215 ? 10.064 -4.764 -8.608 1.00 87.94 215 VAL A C 1
ATOM 1622 O O . VAL A 1 215 ? 9.279 -4.466 -9.512 1.00 87.94 215 VAL A O 1
ATOM 1625 N N . ASP A 1 216 ? 11.220 -5.384 -8.827 1.00 86.94 216 ASP A N 1
ATOM 1626 C CA . ASP A 1 216 ? 11.685 -5.721 -10.172 1.00 86.94 216 ASP A CA 1
ATOM 1627 C C . ASP A 1 216 ? 10.981 -6.960 -10.724 1.00 86.94 216 ASP A C 1
ATOM 1629 O O . ASP A 1 216 ? 10.716 -7.028 -11.924 1.00 86.94 216 ASP A O 1
ATOM 1633 N N . GLU A 1 217 ? 10.651 -7.910 -9.851 1.00 91.69 217 GLU A N 1
ATOM 1634 C CA . GLU A 1 217 ? 10.127 -9.222 -10.200 1.00 91.69 217 GLU A CA 1
ATOM 1635 C C . GLU A 1 217 ? 8.621 -9.168 -10.533 1.00 91.69 217 GLU A C 1
ATOM 1637 O O . GLU A 1 217 ? 7.808 -8.817 -9.668 1.00 91.69 217 GLU A O 1
ATOM 1642 N N . PRO A 1 218 ? 8.208 -9.579 -11.749 1.00 95.06 218 PRO A N 1
ATOM 1643 C CA . PRO A 1 218 ? 6.815 -9.512 -12.190 1.00 95.06 218 PRO A CA 1
ATOM 1644 C C . PRO A 1 218 ? 5.799 -10.242 -11.308 1.00 95.06 218 PRO A C 1
ATOM 1646 O O . PRO A 1 218 ? 4.779 -9.657 -10.949 1.00 95.06 218 PRO A O 1
ATOM 1649 N N . GLU A 1 219 ? 6.064 -11.492 -10.917 1.00 96.88 219 GLU A N 1
ATOM 1650 C CA . GLU A 1 219 ? 5.154 -12.259 -10.055 1.00 96.88 219 GLU A CA 1
ATOM 1651 C C . GLU A 1 219 ? 5.007 -11.612 -8.678 1.00 96.88 219 GLU A C 1
ATOM 1653 O O . GLU A 1 219 ? 3.918 -11.566 -8.108 1.00 96.88 219 GLU A O 1
ATOM 1658 N N . VAL A 1 220 ? 6.107 -11.086 -8.139 1.00 96.12 220 VAL A N 1
ATOM 1659 C CA . VAL A 1 220 ? 6.110 -10.443 -6.825 1.00 96.12 220 VAL A CA 1
ATOM 1660 C C . VAL A 1 220 ? 5.294 -9.159 -6.888 1.00 96.12 220 VAL A C 1
ATOM 1662 O O . VAL A 1 220 ? 4.438 -8.948 -6.032 1.00 96.12 220 VAL A O 1
ATOM 1665 N N . PHE A 1 221 ? 5.488 -8.341 -7.926 1.00 95.94 221 PHE A N 1
ATOM 1666 C CA . PHE A 1 221 ? 4.665 -7.157 -8.157 1.00 95.94 221 PHE A CA 1
ATOM 1667 C C . PHE A 1 221 ? 3.177 -7.514 -8.265 1.00 95.94 221 PHE A C 1
ATOM 1669 O O . PHE A 1 221 ? 2.359 -6.917 -7.564 1.00 95.94 221 PHE A O 1
ATOM 1676 N N . GLY A 1 222 ? 2.839 -8.528 -9.067 1.00 97.81 222 GLY A N 1
ATOM 1677 C CA . GLY A 1 222 ? 1.473 -9.030 -9.198 1.00 97.81 222 GLY A CA 1
ATOM 1678 C C . GLY A 1 222 ? 0.850 -9.422 -7.858 1.00 97.81 222 GLY A C 1
ATOM 1679 O O . GLY A 1 222 ? -0.265 -9.009 -7.534 1.00 97.81 222 GLY A O 1
ATOM 1680 N N . GLY A 1 223 ? 1.597 -10.170 -7.043 1.00 98.31 223 GLY A N 1
ATOM 1681 C CA . GLY A 1 223 ? 1.163 -10.572 -5.709 1.00 98.31 223 GLY A CA 1
ATOM 1682 C C . GLY A 1 223 ? 0.987 -9.392 -4.752 1.00 98.31 223 GLY A C 1
ATOM 1683 O O . GLY A 1 223 ? 0.028 -9.368 -3.985 1.00 98.31 223 GLY A O 1
ATOM 1684 N N . ILE A 1 224 ? 1.865 -8.388 -4.795 1.00 97.38 224 ILE A N 1
ATOM 1685 C CA . ILE A 1 224 ? 1.754 -7.205 -3.929 1.00 97.38 224 ILE A CA 1
ATOM 1686 C C . ILE A 1 224 ? 0.554 -6.342 -4.327 1.00 97.38 224 ILE A C 1
ATOM 1688 O O . ILE A 1 224 ? -0.199 -5.914 -3.453 1.00 97.38 224 ILE A O 1
ATOM 1692 N N . ALA A 1 225 ? 0.338 -6.119 -5.626 1.00 96.88 225 ALA A N 1
ATOM 1693 C CA . ALA A 1 225 ? -0.820 -5.381 -6.128 1.00 96.88 225 ALA A CA 1
ATOM 1694 C C . ALA A 1 225 ? -2.138 -6.041 -5.706 1.00 96.88 225 ALA A C 1
ATOM 1696 O O . ALA A 1 225 ? -3.045 -5.363 -5.224 1.00 96.88 225 ALA A O 1
ATOM 1697 N N . ALA A 1 226 ? -2.214 -7.372 -5.795 1.00 98.12 226 ALA A N 1
ATOM 1698 C CA . ALA A 1 226 ? -3.370 -8.123 -5.323 1.00 98.12 226 ALA A CA 1
ATOM 1699 C C . ALA A 1 226 ? -3.557 -8.024 -3.800 1.00 98.12 226 ALA A C 1
ATOM 1701 O O . ALA A 1 226 ? -4.672 -7.792 -3.337 1.00 98.12 226 ALA A O 1
ATOM 1702 N N . ALA A 1 227 ? -2.484 -8.163 -3.013 1.00 98.31 227 ALA A N 1
ATOM 1703 C CA . ALA A 1 227 ? -2.551 -8.045 -1.555 1.00 98.31 227 ALA A CA 1
ATOM 1704 C C . ALA A 1 227 ? -3.028 -6.655 -1.105 1.00 98.31 227 ALA A C 1
ATOM 1706 O O . ALA A 1 227 ? -3.853 -6.562 -0.198 1.00 98.31 227 ALA A O 1
ATOM 1707 N N . ASN A 1 228 ? -2.551 -5.602 -1.774 1.00 96.44 228 ASN A N 1
ATOM 1708 C CA . ASN A 1 228 ? -2.958 -4.226 -1.523 1.00 96.44 228 ASN A CA 1
ATOM 1709 C C . ASN A 1 228 ? -4.431 -4.000 -1.892 1.00 96.44 228 ASN A C 1
ATOM 1711 O O . ASN A 1 228 ? -5.186 -3.527 -1.059 1.00 96.44 228 ASN A O 1
ATOM 1715 N N . ALA A 1 229 ? -4.876 -4.405 -3.086 1.00 96.44 229 ALA A N 1
ATOM 1716 C CA . ALA A 1 229 ? -6.269 -4.213 -3.505 1.00 96.44 229 ALA A CA 1
ATOM 1717 C C . ALA A 1 229 ? -7.284 -5.009 -2.657 1.00 96.44 229 ALA A C 1
ATOM 1719 O O . ALA A 1 229 ? -8.434 -4.610 -2.505 1.00 96.44 229 ALA A O 1
ATOM 1720 N N . LEU A 1 230 ? -6.879 -6.148 -2.084 1.00 98.00 230 LEU A N 1
ATOM 1721 C CA . LEU A 1 230 ? -7.704 -6.902 -1.131 1.00 98.00 230 LEU A CA 1
ATOM 1722 C C . LEU A 1 230 ? -7.792 -6.221 0.249 1.00 98.00 230 LEU A C 1
ATOM 1724 O O . LEU A 1 230 ? -8.680 -6.564 1.032 1.00 98.00 230 LEU A O 1
ATOM 1728 N N . SER A 1 231 ? -6.860 -5.319 0.571 1.00 97.31 231 SER A N 1
ATOM 1729 C CA . SER A 1 231 ? -6.688 -4.739 1.905 1.00 97.31 231 SER A CA 1
ATOM 1730 C C . SER A 1 231 ? -7.899 -3.921 2.345 1.00 97.31 231 SER A C 1
ATOM 1732 O O . SER A 1 231 ? -8.414 -4.189 3.431 1.00 97.31 231 SER A O 1
ATOM 1734 N N . ASP A 1 232 ? -8.435 -3.050 1.484 1.00 94.12 232 ASP A N 1
ATOM 1735 C CA . ASP A 1 232 ? -9.587 -2.203 1.827 1.00 94.12 232 ASP A CA 1
ATOM 1736 C C . ASP A 1 232 ? -10.820 -3.041 2.202 1.00 94.12 232 ASP A C 1
ATOM 1738 O O . ASP A 1 232 ? -11.557 -2.727 3.135 1.00 94.12 232 ASP A O 1
ATOM 1742 N N . VAL A 1 233 ? -11.030 -4.186 1.537 1.00 97.31 233 VAL A N 1
ATOM 1743 C CA . VAL A 1 233 ? -12.137 -5.098 1.877 1.00 97.31 233 VAL A CA 1
ATOM 1744 C C . VAL A 1 233 ? -11.959 -5.674 3.284 1.00 97.31 233 VAL A C 1
ATOM 1746 O O . VAL A 1 233 ? -12.929 -5.768 4.041 1.00 97.31 233 VAL A O 1
ATOM 1749 N N . TYR A 1 234 ? -10.728 -6.026 3.667 1.00 98.06 234 TYR A N 1
ATOM 1750 C CA . TYR A 1 234 ? -10.426 -6.465 5.030 1.00 98.06 234 TYR A CA 1
ATOM 1751 C C . TYR A 1 234 ? -10.529 -5.322 6.049 1.00 98.06 234 TYR A C 1
ATOM 1753 O O . TYR A 1 234 ? -10.969 -5.577 7.173 1.00 98.06 234 TYR A O 1
ATOM 1761 N N . ALA A 1 235 ? -10.180 -4.088 5.672 1.00 96.00 235 ALA A N 1
ATOM 1762 C CA . ALA A 1 235 ? -10.310 -2.892 6.507 1.00 96.00 235 ALA A CA 1
ATOM 1763 C C . ALA A 1 235 ? -11.778 -2.581 6.839 1.00 96.00 235 ALA A C 1
ATOM 1765 O O . ALA A 1 235 ? -12.096 -2.316 7.996 1.00 96.00 235 ALA A O 1
ATOM 1766 N N . MET A 1 236 ? -12.697 -2.795 5.890 1.00 94.81 236 MET A N 1
ATOM 1767 C CA . MET A 1 236 ? -14.148 -2.731 6.136 1.00 94.81 236 MET A CA 1
ATOM 1768 C C . MET A 1 236 ? -14.693 -3.939 6.914 1.00 94.81 236 MET A C 1
ATOM 1770 O O . MET A 1 236 ? -15.894 -4.036 7.199 1.00 94.81 236 MET A O 1
ATOM 1774 N N . GLY A 1 237 ? -13.833 -4.908 7.241 1.00 94.75 237 GLY A N 1
ATOM 1775 C CA . GLY A 1 237 ? -14.229 -6.124 7.928 1.00 94.75 237 GLY A CA 1
ATOM 1776 C C . GLY A 1 237 ? -15.056 -7.085 7.064 1.00 94.75 237 GLY A C 1
ATOM 1777 O O . GLY A 1 237 ? -15.765 -7.956 7.582 1.00 94.75 237 GLY A O 1
ATOM 1778 N N . ALA A 1 238 ? -15.001 -6.924 5.747 1.00 96.31 238 ALA A N 1
ATOM 1779 C CA . ALA A 1 238 ? -15.722 -7.749 4.799 1.00 96.31 238 ALA A CA 1
ATOM 1780 C C . ALA A 1 238 ? -14.898 -8.962 4.359 1.00 96.31 238 ALA A C 1
ATOM 1782 O O . ALA A 1 238 ? -13.678 -9.032 4.520 1.00 96.31 238 ALA A O 1
ATOM 1783 N N . LYS A 1 239 ? -15.594 -9.950 3.795 1.00 97.06 239 LYS A N 1
ATOM 1784 C CA . LYS A 1 239 ? -14.965 -11.102 3.155 1.00 97.06 239 LYS A CA 1
ATOM 1785 C C . LYS A 1 239 ? -14.923 -10.859 1.643 1.00 97.06 239 LYS A C 1
ATOM 1787 O O . LYS A 1 239 ? -16.002 -10.771 1.053 1.00 97.06 239 LYS A O 1
ATOM 1792 N N . PRO A 1 240 ? -13.745 -10.792 1.000 1.00 97.88 240 PRO A N 1
ATOM 1793 C CA . PRO A 1 240 ? -13.672 -10.729 -0.456 1.00 97.88 240 PRO A CA 1
ATOM 1794 C C . PRO A 1 240 ? -14.218 -12.026 -1.072 1.00 97.88 240 PRO A C 1
ATOM 1796 O O . PRO A 1 240 ? -14.016 -13.115 -0.530 1.00 97.88 240 PRO A O 1
ATOM 1799 N N . ILE A 1 241 ? -14.939 -11.909 -2.188 1.00 97.69 241 ILE A N 1
ATOM 1800 C CA . ILE A 1 241 ? -15.589 -13.036 -2.877 1.00 97.69 241 ILE A CA 1
ATOM 1801 C C . ILE A 1 241 ? -15.071 -13.236 -4.302 1.00 97.69 241 ILE A C 1
ATOM 1803 O O . ILE A 1 241 ? -14.876 -14.376 -4.718 1.00 97.69 241 ILE A O 1
ATOM 1807 N N . PHE A 1 242 ? -14.802 -12.157 -5.037 1.00 98.31 242 PHE A N 1
ATOM 1808 C CA . PHE A 1 242 ? -14.167 -12.209 -6.353 1.00 98.31 242 PHE A CA 1
ATOM 1809 C C . PHE A 1 242 ? -13.445 -10.896 -6.671 1.00 98.31 242 PHE A C 1
ATOM 1811 O O . PHE A 1 242 ? -13.659 -9.879 -6.008 1.00 98.31 242 PHE A O 1
ATOM 1818 N N . ALA A 1 243 ? -12.599 -10.926 -7.698 1.00 98.31 243 ALA A N 1
ATOM 1819 C CA . ALA A 1 243 ? -11.890 -9.759 -8.204 1.00 98.31 243 ALA A CA 1
ATOM 1820 C C . ALA A 1 243 ? -11.886 -9.703 -9.742 1.00 98.31 243 ALA A C 1
ATOM 1822 O O . ALA A 1 243 ? -12.135 -10.707 -10.416 1.00 98.31 243 ALA A O 1
ATOM 1823 N N . LEU A 1 244 ? -11.587 -8.526 -10.292 1.00 98.38 244 LEU A N 1
ATOM 1824 C CA . LEU A 1 244 ? -11.403 -8.270 -11.721 1.00 98.38 244 LEU A CA 1
ATOM 1825 C C . LEU A 1 244 ? -10.059 -7.570 -11.948 1.00 98.38 244 LEU A C 1
ATOM 1827 O O . LEU A 1 244 ? -9.746 -6.610 -11.248 1.00 98.38 244 LEU A O 1
ATOM 1831 N N . ASN A 1 245 ? -9.291 -8.025 -12.938 1.00 97.81 245 ASN A N 1
ATOM 1832 C CA . ASN A 1 245 ? -8.006 -7.426 -13.296 1.00 97.81 245 ASN A CA 1
ATOM 1833 C C . ASN A 1 245 ? -8.173 -6.028 -13.892 1.00 97.81 245 ASN A C 1
ATOM 1835 O O . ASN A 1 245 ? -9.059 -5.793 -14.717 1.00 97.81 245 ASN A O 1
ATOM 1839 N N . ILE A 1 246 ? -7.252 -5.137 -13.540 1.00 97.38 246 ILE A N 1
ATOM 1840 C CA . ILE A 1 246 ? -7.060 -3.843 -14.192 1.00 97.38 246 ILE A CA 1
ATOM 1841 C C . ILE A 1 246 ? -5.596 -3.756 -14.591 1.00 97.38 246 ILE A C 1
ATOM 1843 O O . ILE A 1 246 ? -4.711 -3.831 -13.737 1.00 97.38 246 ILE A O 1
ATOM 1847 N N . VAL A 1 247 ? -5.346 -3.631 -15.891 1.00 96.69 247 VAL A N 1
ATOM 1848 C CA . VAL A 1 247 ? -3.996 -3.672 -16.450 1.00 96.69 247 VAL A CA 1
ATOM 1849 C C . VAL A 1 247 ? -3.786 -2.498 -17.400 1.00 96.69 247 VAL A C 1
ATOM 1851 O O . VAL A 1 247 ? -4.527 -2.345 -18.367 1.00 96.69 247 VAL A O 1
ATOM 1854 N N . GLY A 1 248 ? -2.744 -1.710 -17.154 1.00 94.06 248 GLY A N 1
ATOM 1855 C CA . GLY A 1 248 ? -2.097 -0.877 -18.168 1.00 94.06 248 GLY A CA 1
ATOM 1856 C C . GLY A 1 248 ? -0.757 -1.517 -18.513 1.00 94.06 248 GLY A C 1
ATOM 1857 O O . GLY A 1 248 ? 0.002 -1.842 -17.600 1.00 94.06 248 GLY A O 1
ATOM 1858 N N . PHE A 1 249 ? -0.463 -1.776 -19.783 1.00 92.50 249 PHE A N 1
ATOM 1859 C CA . PHE A 1 249 ? 0.768 -2.481 -20.151 1.00 92.50 249 PHE A CA 1
ATOM 1860 C C . PHE A 1 249 ? 1.401 -1.896 -21.419 1.00 92.50 249 PHE A C 1
ATOM 1862 O O . PHE A 1 249 ? 0.677 -1.710 -22.395 1.00 92.50 249 PHE A O 1
ATOM 1869 N N . PRO A 1 250 ? 2.723 -1.627 -21.428 1.00 85.31 250 PRO A N 1
ATOM 1870 C CA . PRO A 1 250 ? 3.428 -1.142 -22.610 1.00 85.31 250 PRO A CA 1
ATOM 1871 C C . PRO A 1 250 ? 3.816 -2.317 -23.501 1.00 85.31 250 PRO A C 1
ATOM 1873 O O . PRO A 1 250 ? 4.932 -2.837 -23.403 1.00 85.31 250 PRO A O 1
ATOM 1876 N N . SER A 1 251 ? 2.898 -2.763 -24.358 1.00 80.88 251 SER A N 1
ATOM 1877 C CA . SER A 1 251 ? 3.132 -3.921 -25.230 1.00 80.88 251 SER A CA 1
ATOM 1878 C C . SER A 1 251 ? 4.252 -3.678 -26.244 1.00 80.88 251 SER A C 1
ATOM 1880 O O . SER A 1 251 ? 4.884 -4.625 -26.695 1.00 80.88 251 SER A O 1
ATOM 1882 N N . ASN A 1 252 ? 4.567 -2.413 -26.529 1.00 75.56 252 ASN A N 1
ATOM 1883 C CA . ASN A 1 252 ? 5.695 -2.009 -27.366 1.00 75.56 252 ASN A CA 1
ATOM 1884 C C . ASN A 1 252 ? 7.064 -1.986 -26.650 1.00 75.56 252 ASN A C 1
ATOM 1886 O O . ASN A 1 252 ? 8.079 -1.728 -27.296 1.00 75.56 252 ASN A O 1
ATOM 1890 N N . ARG A 1 253 ? 7.114 -2.182 -25.324 1.00 75.25 253 ARG A N 1
ATOM 1891 C CA . ARG A 1 253 ? 8.360 -2.132 -24.523 1.00 75.25 253 ARG A CA 1
ATOM 1892 C C . ARG A 1 253 ? 8.591 -3.374 -23.674 1.00 75.25 253 ARG A C 1
ATOM 1894 O O . ARG A 1 253 ? 9.726 -3.637 -23.286 1.00 75.25 253 ARG A O 1
ATOM 1901 N N . LEU A 1 254 ? 7.529 -4.100 -23.335 1.00 82.25 254 LEU A N 1
ATOM 1902 C CA . LEU A 1 254 ? 7.590 -5.299 -22.512 1.00 82.25 254 LEU A CA 1
ATOM 1903 C C . LEU A 1 254 ? 6.909 -6.469 -23.225 1.00 82.25 254 LEU A C 1
ATOM 1905 O O . LEU A 1 254 ? 5.797 -6.310 -23.731 1.00 82.25 254 LEU A O 1
ATOM 1909 N N . PRO A 1 255 ? 7.523 -7.665 -23.223 1.00 86.56 255 PRO A N 1
ATOM 1910 C CA . PRO A 1 255 ? 6.929 -8.810 -23.887 1.00 86.56 255 PRO A CA 1
ATOM 1911 C C . PRO A 1 255 ? 5.684 -9.301 -23.122 1.00 86.56 255 PRO A C 1
ATOM 1913 O O . PRO A 1 255 ? 5.657 -9.252 -21.885 1.00 86.56 255 PRO A O 1
ATOM 1916 N N . PRO A 1 256 ? 4.667 -9.863 -23.805 1.00 88.19 256 PRO A N 1
ATOM 1917 C CA . PRO A 1 256 ? 3.463 -10.405 -23.160 1.00 88.19 256 PRO A CA 1
ATOM 1918 C C . PRO A 1 256 ? 3.738 -11.476 -22.091 1.00 88.19 256 PRO A C 1
ATOM 1920 O O . PRO A 1 256 ? 2.940 -11.674 -21.174 1.00 88.19 256 PRO A O 1
ATOM 1923 N N . SER A 1 257 ? 4.885 -12.156 -22.165 1.00 91.12 257 SER A N 1
ATOM 1924 C CA . SER A 1 257 ? 5.352 -13.102 -21.145 1.00 91.12 257 SER A CA 1
ATOM 1925 C C . SER A 1 257 ? 5.569 -12.441 -19.777 1.00 91.12 257 SER A C 1
ATOM 1927 O O . SER A 1 257 ? 5.289 -13.058 -18.749 1.00 91.12 257 SER A O 1
ATOM 1929 N N . VAL A 1 258 ? 5.995 -11.173 -19.735 1.00 93.38 258 VAL A N 1
ATOM 1930 C CA . VAL A 1 258 ? 6.094 -10.390 -18.493 1.00 93.38 258 VAL A CA 1
ATOM 1931 C C . VAL A 1 258 ? 4.703 -10.133 -17.922 1.00 93.38 258 VAL A C 1
ATOM 1933 O O . VAL A 1 258 ? 4.492 -10.363 -16.732 1.00 93.38 258 VAL A O 1
ATOM 1936 N N . LEU A 1 259 ? 3.732 -9.746 -18.758 1.00 95.06 259 LEU A N 1
ATOM 1937 C CA . LEU A 1 259 ? 2.342 -9.584 -18.325 1.00 95.06 259 LEU A CA 1
ATOM 1938 C C . LEU A 1 259 ? 1.783 -10.890 -17.742 1.00 95.06 259 LEU A C 1
ATOM 1940 O O . LEU A 1 259 ? 1.189 -10.875 -16.666 1.00 95.06 259 LEU A O 1
ATOM 1944 N N . ALA A 1 260 ? 2.025 -12.028 -18.397 1.00 95.62 260 ALA A N 1
ATOM 1945 C CA . ALA A 1 260 ? 1.591 -13.332 -17.900 1.00 95.62 260 ALA A CA 1
ATOM 1946 C C . ALA A 1 260 ? 2.141 -13.634 -16.492 1.00 95.62 260 ALA A C 1
ATOM 1948 O O . ALA A 1 260 ? 1.414 -14.157 -15.647 1.00 95.62 260 ALA A O 1
ATOM 1949 N N . ARG A 1 261 ? 3.394 -13.256 -16.207 1.00 97.38 261 ARG A N 1
ATOM 1950 C CA . ARG A 1 261 ? 4.009 -13.402 -14.877 1.00 97.38 261 ARG A CA 1
ATOM 1951 C C . ARG A 1 261 ? 3.376 -12.472 -13.834 1.00 97.38 261 ARG A C 1
ATOM 1953 O O . ARG A 1 261 ? 3.095 -12.926 -12.727 1.00 97.38 261 ARG A O 1
ATOM 1960 N N . ILE A 1 262 ? 3.076 -11.217 -14.186 1.00 97.50 262 ILE A N 1
ATOM 1961 C CA . ILE A 1 262 ? 2.340 -10.290 -13.299 1.00 97.50 262 ILE A CA 1
ATOM 1962 C C . ILE A 1 262 ? 0.972 -10.879 -12.935 1.00 97.50 262 ILE A C 1
ATOM 1964 O O . ILE A 1 262 ? 0.636 -11.007 -11.756 1.00 97.50 262 ILE A O 1
ATOM 1968 N N . LEU A 1 263 ? 0.201 -11.299 -13.942 1.00 97.75 263 LEU A N 1
ATOM 1969 C CA . LEU A 1 263 ? -1.130 -11.874 -13.738 1.00 97.75 263 LEU A CA 1
ATOM 1970 C C . LEU A 1 263 ? -1.074 -13.161 -12.909 1.00 97.75 263 LEU A C 1
ATOM 1972 O O . LEU A 1 263 ? -1.899 -13.343 -12.016 1.00 97.75 263 LEU A O 1
ATOM 1976 N N . LYS A 1 264 ? -0.076 -14.021 -13.148 1.00 98.00 264 LYS A N 1
ATOM 1977 C CA . LYS A 1 264 ? 0.155 -15.235 -12.356 1.00 98.00 264 LYS A CA 1
ATOM 1978 C C . LYS A 1 264 ? 0.367 -14.910 -10.876 1.00 98.00 264 LYS A C 1
ATOM 1980 O O . LYS A 1 264 ? -0.295 -15.503 -10.031 1.00 98.00 264 LYS A O 1
ATOM 1985 N N . GLY A 1 265 ? 1.234 -13.947 -10.563 1.00 98.12 265 GLY A N 1
ATOM 1986 C CA . GLY A 1 265 ? 1.487 -13.535 -9.180 1.00 98.12 265 GLY A CA 1
ATOM 1987 C C . GLY A 1 265 ? 0.238 -12.997 -8.476 1.00 98.12 265 GLY A C 1
ATOM 1988 O O . GLY A 1 265 ? -0.044 -13.352 -7.329 1.00 98.12 265 GLY A O 1
ATOM 1989 N N . GLY A 1 266 ? -0.560 -12.191 -9.183 1.00 98.06 266 GLY A N 1
ATOM 1990 C CA . GLY A 1 266 ? -1.848 -11.721 -8.673 1.00 98.06 266 GLY A CA 1
ATOM 1991 C C . GLY A 1 266 ? -2.845 -12.861 -8.446 1.00 98.06 266 GLY A C 1
ATOM 1992 O O . GLY A 1 266 ? -3.487 -12.922 -7.399 1.00 98.06 266 GLY A O 1
ATOM 1993 N N . GLN A 1 267 ? -2.926 -13.806 -9.384 1.00 98.06 267 GLN A N 1
ATOM 1994 C CA . GLN A 1 267 ? -3.800 -14.973 -9.289 1.00 98.06 267 GLN A CA 1
ATOM 1995 C C . GLN A 1 267 ? -3.432 -15.885 -8.114 1.00 98.06 267 GLN A C 1
ATOM 1997 O O . GLN A 1 267 ? -4.321 -16.298 -7.371 1.00 98.06 267 GLN A O 1
ATOM 2002 N N . GLU A 1 268 ? -2.145 -16.171 -7.908 1.00 98.44 268 GLU A N 1
ATOM 2003 C CA . GLU A 1 268 ? -1.661 -16.968 -6.775 1.00 98.44 268 GLU A CA 1
ATOM 2004 C C . GLU A 1 268 ? -1.998 -16.297 -5.435 1.00 98.44 268 GLU A C 1
ATOM 2006 O O . GLU A 1 268 ? -2.470 -16.960 -4.508 1.00 98.44 268 GLU A O 1
ATOM 2011 N N . LYS A 1 269 ? -1.854 -14.967 -5.343 1.00 98.50 269 LYS A N 1
ATOM 2012 C CA . LYS A 1 269 ? -2.221 -14.218 -4.134 1.00 98.50 269 LYS A CA 1
ATOM 2013 C C . LYS A 1 269 ? -3.730 -14.197 -3.880 1.00 98.50 269 LYS A C 1
ATOM 2015 O O . LYS A 1 269 ? -4.163 -14.365 -2.740 1.00 98.50 269 LYS A O 1
ATOM 2020 N N . CYS A 1 270 ? -4.550 -14.023 -4.914 1.00 98.25 270 CYS A N 1
ATOM 2021 C CA . CYS A 1 270 ? -6.003 -14.135 -4.780 1.00 98.25 270 CYS A CA 1
ATOM 2022 C C . CYS A 1 270 ? -6.424 -15.556 -4.379 1.00 98.25 270 CYS A C 1
ATOM 2024 O O . CYS A 1 270 ? -7.295 -15.713 -3.523 1.00 98.25 270 CYS A O 1
ATOM 2026 N N . ALA A 1 271 ? -5.766 -16.590 -4.911 1.00 98.00 271 ALA A N 1
ATOM 2027 C CA . ALA A 1 271 ? -6.013 -17.975 -4.522 1.00 98.00 271 ALA A CA 1
ATOM 2028 C C . ALA A 1 271 ? -5.691 -18.226 -3.036 1.00 98.00 271 ALA A C 1
ATOM 2030 O O . ALA A 1 271 ? -6.490 -18.858 -2.347 1.00 98.00 271 ALA A O 1
ATOM 2031 N N . GLU A 1 272 ? -4.596 -17.664 -2.508 1.00 97.75 272 GLU A N 1
ATOM 2032 C CA . GLU A 1 272 ? -4.284 -17.665 -1.065 1.00 97.75 272 GLU A CA 1
ATOM 2033 C C . GLU A 1 272 ? -5.405 -17.007 -0.232 1.00 97.75 272 GLU A C 1
ATOM 2035 O O . GLU A 1 272 ? -5.784 -17.496 0.837 1.00 97.75 272 GLU A O 1
ATOM 2040 N N . ALA A 1 273 ? -6.005 -15.929 -0.747 1.00 97.12 273 ALA A N 1
ATOM 2041 C CA . ALA A 1 273 ? -7.158 -15.272 -0.132 1.00 97.12 273 ALA A CA 1
ATOM 2042 C C . ALA A 1 273 ? -8.477 -16.064 -0.276 1.00 97.12 273 ALA A C 1
ATOM 2044 O O . ALA A 1 273 ? -9.466 -15.716 0.368 1.00 97.12 273 ALA A O 1
ATOM 2045 N N . GLY A 1 274 ? -8.512 -17.129 -1.085 1.00 97.38 274 GLY A N 1
ATOM 2046 C CA . GLY A 1 274 ? -9.741 -17.845 -1.439 1.00 97.38 274 GLY A CA 1
ATOM 2047 C C . GLY A 1 274 ? -10.662 -17.049 -2.372 1.00 97.38 274 GLY A C 1
ATOM 2048 O O . GLY A 1 274 ? -11.877 -17.230 -2.328 1.00 97.38 274 GLY A O 1
ATOM 2049 N N . VAL A 1 275 ? -10.091 -16.154 -3.181 1.00 97.69 275 VAL A N 1
ATOM 2050 C CA . VAL A 1 275 ? -10.785 -15.226 -4.082 1.00 97.69 275 VAL A CA 1
ATOM 2051 C C . VAL A 1 275 ? -10.484 -15.613 -5.527 1.00 97.69 275 VAL A C 1
ATOM 2053 O O . VAL A 1 275 ? -9.326 -15.775 -5.908 1.00 97.69 275 VAL A O 1
ATOM 2056 N N . ALA A 1 276 ? -11.521 -15.742 -6.353 1.00 96.56 276 ALA A N 1
ATOM 2057 C CA . ALA A 1 276 ? -11.352 -15.983 -7.783 1.00 96.56 276 ALA A CA 1
ATOM 2058 C C . ALA A 1 276 ? -11.241 -14.660 -8.554 1.00 96.56 276 ALA A C 1
ATOM 2060 O O . ALA A 1 276 ? -11.998 -13.721 -8.300 1.00 96.56 276 ALA A O 1
ATOM 2061 N N . ILE A 1 277 ? -10.339 -14.606 -9.534 1.00 97.75 277 ILE A N 1
ATOM 2062 C CA . ILE A 1 277 ? -10.314 -13.533 -10.531 1.00 97.75 277 ILE A CA 1
ATOM 2063 C C . ILE A 1 277 ? -11.231 -13.957 -11.683 1.00 97.75 277 ILE A C 1
ATOM 2065 O O . ILE A 1 277 ? -10.982 -14.980 -12.320 1.00 97.75 277 ILE A O 1
ATOM 2069 N N . LEU A 1 278 ? -12.305 -13.203 -11.929 1.00 96.56 278 LEU A N 1
ATOM 2070 C CA . LEU A 1 278 ? -13.388 -13.592 -12.852 1.00 96.56 278 LEU A CA 1
ATOM 2071 C C . LEU A 1 278 ? -13.355 -12.862 -14.202 1.00 96.56 278 LEU A C 1
ATOM 2073 O O . LEU A 1 278 ? -14.292 -12.959 -14.990 1.00 96.56 278 LEU A O 1
ATOM 2077 N N . GLY A 1 279 ? -12.286 -12.121 -14.476 1.00 93.50 279 GLY A N 1
ATOM 2078 C CA . GLY A 1 279 ? -12.119 -11.349 -15.700 1.00 93.50 279 GLY A CA 1
ATOM 2079 C C . GLY A 1 279 ? -11.275 -10.111 -15.449 1.00 93.50 279 GLY A C 1
ATOM 2080 O O . GLY A 1 279 ? -10.503 -10.062 -14.491 1.00 93.50 279 GLY A O 1
ATOM 2081 N N . GLY A 1 280 ? -11.429 -9.107 -16.304 1.00 94.12 280 GLY A N 1
ATOM 2082 C CA . GLY A 1 280 ? -10.759 -7.823 -16.161 1.00 94.12 280 GLY A CA 1
ATOM 2083 C C . GLY A 1 280 ? -10.665 -7.057 -17.469 1.00 94.12 280 GLY A C 1
ATOM 2084 O O . GLY A 1 280 ? -11.280 -7.436 -18.468 1.00 94.12 280 GLY A O 1
ATOM 2085 N N . HIS A 1 281 ? -9.884 -5.985 -17.451 1.00 95.06 281 HIS A N 1
ATOM 2086 C CA . HIS A 1 281 ? -9.623 -5.156 -18.616 1.00 95.06 281 HIS A CA 1
ATOM 2087 C C . HIS A 1 281 ? -8.139 -4.800 -18.716 1.00 95.06 281 HIS A C 1
ATOM 2089 O O . HIS A 1 281 ? -7.498 -4.493 -17.708 1.00 95.06 281 HIS A O 1
ATOM 2095 N N . THR A 1 282 ? -7.626 -4.827 -19.944 1.00 92.56 282 THR A N 1
ATOM 2096 C CA . THR A 1 282 ? -6.242 -4.483 -20.271 1.00 92.56 282 THR A CA 1
ATOM 2097 C C . THR A 1 282 ? -6.242 -3.381 -21.313 1.00 92.56 282 THR A C 1
ATOM 2099 O O . THR A 1 282 ? -6.933 -3.495 -22.324 1.00 92.56 282 THR A O 1
ATOM 2102 N N . VAL A 1 283 ? -5.458 -2.337 -21.068 1.00 90.44 283 VAL A N 1
ATOM 2103 C CA . VAL A 1 283 ? -5.248 -1.221 -21.991 1.00 90.44 283 VAL A CA 1
ATOM 2104 C C . VAL A 1 283 ? -3.762 -1.043 -22.277 1.00 90.44 283 VAL A C 1
ATOM 2106 O O . VAL A 1 283 ? -2.914 -1.351 -21.437 1.00 90.44 283 VAL A O 1
ATOM 2109 N N . GLU A 1 284 ? -3.457 -0.533 -23.467 1.00 80.88 284 GLU A N 1
ATOM 2110 C CA . GLU A 1 284 ? -2.109 -0.071 -23.790 1.00 80.88 284 GLU A CA 1
ATOM 2111 C C . GLU A 1 284 ? -1.773 1.148 -22.926 1.00 80.88 284 GLU A C 1
ATOM 2113 O O . GLU A 1 284 ? -2.579 2.076 -22.806 1.00 80.88 284 GLU A O 1
ATOM 2118 N N . ASP A 1 285 ? -0.589 1.152 -22.323 1.00 85.56 285 ASP A N 1
ATOM 2119 C CA . ASP A 1 285 ? -0.115 2.246 -21.477 1.00 85.56 285 ASP A CA 1
ATOM 2120 C C . ASP A 1 285 ? 1.404 2.391 -21.623 1.00 85.56 285 ASP A C 1
ATOM 2122 O O . ASP A 1 285 ? 2.085 1.445 -21.981 1.00 85.56 285 ASP A O 1
ATOM 2126 N N . LEU A 1 286 ? 1.962 3.565 -21.334 1.00 78.38 286 LEU A N 1
ATOM 2127 C CA . LEU A 1 286 ? 3.406 3.803 -21.391 1.00 78.38 286 LEU A CA 1
ATOM 2128 C C . LEU A 1 286 ? 4.167 3.105 -20.260 1.00 78.38 286 LEU A C 1
ATOM 2130 O O . LEU A 1 286 ? 5.364 2.848 -20.400 1.00 78.38 286 LEU A O 1
ATOM 2134 N N . GLU A 1 287 ? 3.496 2.819 -19.144 1.00 82.81 287 GLU A N 1
ATOM 2135 C CA . GLU A 1 287 ? 4.085 2.163 -17.977 1.00 82.81 287 GLU A CA 1
ATOM 2136 C C . GLU A 1 287 ? 3.242 0.964 -17.546 1.00 82.81 287 GLU A C 1
ATOM 2138 O O . GLU A 1 287 ? 2.010 1.061 -17.563 1.00 82.81 287 GLU A O 1
ATOM 2143 N N . PRO A 1 288 ? 3.872 -0.126 -17.070 1.00 90.06 288 PRO A N 1
ATOM 2144 C CA . PRO A 1 288 ? 3.140 -1.226 -16.468 1.00 90.06 288 PRO A CA 1
ATOM 2145 C C . PRO A 1 288 ? 2.382 -0.731 -15.229 1.00 90.06 288 PRO A C 1
ATOM 2147 O O . PRO A 1 288 ? 2.960 -0.142 -14.316 1.00 90.06 288 PRO A O 1
ATOM 2150 N N . LYS A 1 289 ? 1.081 -0.995 -15.193 1.00 93.88 289 LYS A N 1
ATOM 2151 C CA . LYS A 1 289 ? 0.179 -0.748 -14.071 1.00 93.88 289 LYS A CA 1
ATOM 2152 C C . LYS A 1 289 ? -0.665 -1.988 -13.874 1.00 93.88 289 LYS A C 1
ATOM 2154 O O . LYS A 1 289 ? -1.204 -2.537 -14.833 1.00 93.88 289 LYS A O 1
ATOM 2159 N N . TYR A 1 290 ? -0.782 -2.426 -12.633 1.00 96.44 290 TYR A N 1
ATOM 2160 C CA . TYR A 1 290 ? -1.578 -3.597 -12.310 1.00 96.44 290 TYR A CA 1
ATOM 2161 C C . TYR A 1 290 ? -2.278 -3.417 -10.975 1.00 96.44 290 TYR A C 1
ATOM 2163 O O . TYR A 1 290 ? -1.750 -2.792 -10.053 1.00 96.44 290 TYR A O 1
ATOM 2171 N N . GLY A 1 291 ? -3.476 -3.975 -10.891 1.00 96.75 291 GLY A N 1
ATOM 2172 C CA . GLY A 1 291 ? -4.282 -3.997 -9.691 1.00 96.75 291 GLY A CA 1
ATOM 2173 C C . GLY A 1 291 ? -5.603 -4.703 -9.926 1.00 96.75 291 GLY A C 1
ATOM 2174 O O . GLY A 1 291 ? -5.803 -5.357 -10.954 1.00 96.75 291 GLY A O 1
ATOM 2175 N N . LEU A 1 292 ? -6.498 -4.584 -8.953 1.00 98.00 292 LEU A N 1
ATOM 2176 C CA . LEU A 1 292 ? -7.758 -5.311 -8.939 1.00 98.00 292 LEU A CA 1
ATOM 2177 C C . LEU A 1 292 ? -8.906 -4.395 -8.530 1.00 98.00 292 LEU A C 1
ATOM 2179 O O . LEU A 1 292 ? -8.780 -3.598 -7.601 1.00 98.00 292 LEU A O 1
ATOM 2183 N N . ALA A 1 293 ? -10.057 -4.588 -9.168 1.00 98.06 293 ALA A N 1
ATOM 2184 C CA . ALA A 1 293 ? -11.333 -4.276 -8.543 1.00 98.06 293 ALA A CA 1
ATOM 2185 C C . ALA A 1 293 ? -11.756 -5.483 -7.703 1.00 98.06 293 ALA A C 1
ATOM 2187 O O . ALA A 1 293 ? -11.864 -6.591 -8.233 1.00 98.06 293 ALA A O 1
ATOM 2188 N N . VAL A 1 294 ? -11.979 -5.290 -6.406 1.00 98.25 294 VAL A N 1
ATOM 2189 C CA . VAL A 1 294 ? -12.304 -6.366 -5.465 1.00 98.25 294 VAL A CA 1
ATOM 2190 C C . VAL A 1 294 ? -13.708 -6.164 -4.926 1.00 98.25 294 VAL A C 1
ATOM 2192 O O . VAL A 1 294 ? -14.075 -5.078 -4.480 1.00 98.25 294 VAL A O 1
ATOM 2195 N N . ILE A 1 295 ? -14.486 -7.243 -4.956 1.00 98.06 295 ILE A N 1
ATOM 2196 C CA . ILE A 1 295 ? -15.841 -7.282 -4.431 1.00 98.06 295 ILE A CA 1
ATOM 2197 C C . ILE A 1 295 ? -15.849 -8.202 -3.216 1.00 98.06 295 ILE A C 1
ATOM 2199 O O . ILE A 1 295 ? -15.407 -9.352 -3.278 1.00 98.06 295 ILE A O 1
ATOM 2203 N N . GLY A 1 296 ? -16.373 -7.696 -2.108 1.00 97.62 296 GLY A N 1
ATOM 2204 C CA . GLY A 1 296 ? -16.584 -8.424 -0.869 1.00 97.62 296 GLY A CA 1
ATOM 2205 C C . GLY A 1 296 ? -18.015 -8.327 -0.368 1.00 97.62 296 GLY A C 1
ATOM 2206 O O . GLY A 1 296 ? -18.838 -7.577 -0.891 1.00 97.62 296 GLY A O 1
ATOM 2207 N N . VAL A 1 297 ? -18.311 -9.107 0.665 1.00 97.31 297 VAL A N 1
ATOM 2208 C CA . VAL A 1 297 ? -19.607 -9.102 1.343 1.00 97.31 297 VAL A CA 1
ATOM 2209 C C . VAL A 1 297 ? -19.432 -9.059 2.849 1.00 97.31 297 VAL A C 1
ATOM 2211 O O . VAL A 1 297 ? -18.489 -9.625 3.412 1.00 97.31 297 VAL A O 1
ATOM 2214 N N . VAL A 1 298 ? -20.370 -8.398 3.510 1.00 95.69 298 VAL A N 1
ATOM 2215 C CA . VAL A 1 298 ? -20.438 -8.294 4.965 1.00 95.69 298 VAL A CA 1
ATOM 2216 C C . VAL A 1 298 ? -21.890 -8.116 5.388 1.00 95.69 298 VAL A C 1
ATOM 2218 O O . VAL A 1 298 ? -22.714 -7.629 4.620 1.00 95.69 298 VAL A O 1
ATOM 2221 N N . HIS A 1 299 ? -22.220 -8.512 6.612 1.00 94.19 299 HIS A N 1
ATOM 2222 C CA . HIS A 1 299 ? -23.506 -8.137 7.192 1.00 94.19 299 HIS A CA 1
ATOM 2223 C C . HIS A 1 299 ? -23.516 -6.617 7.448 1.00 94.19 299 HIS A C 1
ATOM 2225 O O . HIS A 1 299 ? -22.529 -6.136 8.013 1.00 94.19 299 HIS A O 1
ATOM 2231 N N . PRO A 1 300 ? -24.582 -5.866 7.109 1.00 90.88 300 PRO A N 1
ATOM 2232 C CA . PRO A 1 300 ? -24.630 -4.409 7.287 1.00 90.88 300 PRO A CA 1
ATOM 2233 C C . PRO A 1 300 ? -24.219 -3.935 8.695 1.00 90.88 300 PRO A C 1
ATOM 2235 O O . PRO A 1 300 ? -23.402 -3.030 8.827 1.00 90.88 300 PRO A O 1
ATOM 2238 N N . ASP A 1 301 ? -24.672 -4.624 9.747 1.00 89.44 301 ASP A N 1
ATOM 2239 C CA . ASP A 1 301 ? -24.325 -4.308 11.150 1.00 89.44 301 ASP A CA 1
ATOM 2240 C C . ASP A 1 301 ? -22.886 -4.667 11.574 1.00 89.44 301 ASP A C 1
ATOM 2242 O O . ASP A 1 301 ? -22.494 -4.451 12.721 1.00 89.44 301 ASP A O 1
ATOM 2246 N N . LYS A 1 302 ? -22.102 -5.292 10.690 1.00 91.31 302 LYS A N 1
ATOM 2247 C CA . LYS A 1 302 ? -20.735 -5.769 10.967 1.00 91.31 302 LYS A CA 1
ATOM 2248 C C . LYS A 1 302 ? -19.671 -5.097 10.098 1.00 91.31 302 LYS A C 1
ATOM 2250 O O . LYS A 1 302 ? -18.529 -5.577 10.082 1.00 91.31 302 LYS A O 1
ATOM 2255 N N . VAL A 1 303 ? -20.056 -4.048 9.374 1.00 91.88 303 VAL A N 1
ATOM 2256 C CA . VAL A 1 303 ? -19.148 -3.160 8.642 1.00 91.88 303 VAL A CA 1
ATOM 2257 C C . VAL A 1 303 ? -18.288 -2.418 9.660 1.00 91.88 303 VAL A C 1
ATOM 2259 O O . VAL A 1 303 ? -18.813 -1.846 10.617 1.00 91.88 303 VAL A O 1
ATOM 2262 N N . TRP A 1 304 ? -16.975 -2.437 9.469 1.00 93.62 304 TRP A N 1
ATOM 2263 C CA . TRP A 1 304 ? -16.082 -1.538 10.194 1.00 93.62 304 TRP A CA 1
ATOM 2264 C C . TRP A 1 304 ? -16.004 -0.220 9.442 1.00 93.62 304 TRP A C 1
ATOM 2266 O O . TRP A 1 304 ? -15.874 -0.222 8.223 1.00 93.62 304 TRP A O 1
ATOM 2276 N N . ARG A 1 305 ? -16.135 0.882 10.176 1.00 89.88 305 ARG A N 1
ATOM 2277 C CA . ARG A 1 305 ? -15.931 2.233 9.659 1.00 89.88 305 ARG A CA 1
ATOM 2278 C C . ARG A 1 305 ? -14.618 2.775 10.196 1.00 89.88 305 ARG A C 1
ATOM 2280 O O . ARG A 1 305 ? -14.183 2.365 11.274 1.00 89.88 305 ARG A O 1
ATOM 2287 N N . ASN A 1 306 ? -14.015 3.721 9.499 1.00 86.94 306 ASN A N 1
ATOM 2288 C CA . ASN A 1 306 ? -12.811 4.393 9.974 1.00 86.94 306 ASN A CA 1
ATOM 2289 C C . ASN A 1 306 ? -13.119 5.536 10.966 1.00 86.94 306 ASN A C 1
ATOM 2291 O O . ASN A 1 306 ? -12.241 5.942 11.725 1.00 86.94 306 ASN A O 1
ATOM 2295 N N . ASN A 1 307 ? -14.379 5.982 11.035 1.00 85.56 307 ASN A N 1
ATOM 2296 C CA . ASN A 1 307 ? -14.824 7.156 11.794 1.00 85.56 307 ASN A CA 1
ATOM 2297 C C . ASN A 1 307 ? -15.587 6.863 13.099 1.00 85.56 307 ASN A C 1
ATOM 2299 O O . ASN A 1 307 ? -16.096 7.775 13.749 1.00 85.56 307 ASN A O 1
ATOM 2303 N N . SER A 1 308 ? -15.688 5.599 13.512 1.00 89.94 308 SER A N 1
ATOM 2304 C CA . SER A 1 308 ? -16.441 5.181 14.705 1.00 89.94 308 SER A CA 1
ATOM 2305 C C . SER A 1 308 ? -15.571 4.996 15.957 1.00 89.94 308 SER A C 1
ATOM 2307 O O . SER A 1 308 ? -15.877 4.172 16.822 1.00 89.94 308 SER A O 1
ATOM 2309 N N . LEU A 1 309 ? -14.490 5.778 16.057 1.00 92.44 309 LEU A N 1
ATOM 2310 C CA . LEU A 1 309 ? -13.586 5.817 17.211 1.00 92.44 309 LEU A CA 1
ATOM 2311 C C . LEU A 1 309 ? -14.328 6.152 18.514 1.00 92.44 309 LEU A C 1
ATOM 2313 O O . LEU A 1 309 ? -15.263 6.957 18.532 1.00 92.44 309 LEU A O 1
ATOM 2317 N N . GLN A 1 310 ? -13.860 5.592 19.630 1.00 93.38 310 GLN A N 1
ATOM 2318 C CA . GLN A 1 310 ? -14.349 5.918 20.968 1.00 93.38 310 GLN A CA 1
ATOM 2319 C C . GLN A 1 310 ? -13.209 6.341 21.895 1.00 93.38 310 GLN A C 1
ATOM 2321 O O . GLN A 1 310 ? -12.072 5.878 21.802 1.00 93.38 310 GLN A O 1
ATOM 2326 N N . ALA A 1 311 ? -13.518 7.234 22.837 1.00 93.75 311 ALA A N 1
ATOM 2327 C CA . ALA A 1 311 ? -12.572 7.620 23.875 1.00 93.75 311 ALA A CA 1
ATOM 2328 C C . ALA A 1 311 ? -12.146 6.400 24.710 1.00 93.75 311 ALA A C 1
ATOM 2330 O O . ALA A 1 311 ? -12.992 5.663 25.213 1.00 93.75 311 ALA A O 1
ATOM 2331 N N . GLY A 1 312 ? -10.837 6.230 24.899 1.00 95.62 312 GLY A N 1
ATOM 2332 C CA . GLY A 1 312 ? -10.249 5.087 25.595 1.00 95.62 312 GLY A CA 1
ATOM 2333 C C . GLY A 1 312 ? -9.888 3.913 24.683 1.00 95.62 312 GLY A C 1
ATOM 2334 O O . GLY A 1 312 ? -9.261 2.968 25.160 1.00 95.62 312 GLY A O 1
ATOM 2335 N N . ASP A 1 313 ? -10.223 3.957 23.390 1.00 97.94 313 ASP A N 1
ATOM 2336 C CA . ASP A 1 313 ? -9.803 2.912 22.457 1.00 97.94 313 ASP A CA 1
ATOM 2337 C C . ASP A 1 313 ? -8.283 2.805 22.382 1.00 97.94 313 ASP A C 1
ATOM 2339 O O . ASP A 1 313 ? -7.560 3.803 22.372 1.00 97.94 313 ASP A O 1
ATOM 2343 N N . ARG A 1 314 ? -7.791 1.572 22.285 1.00 98.50 314 ARG A N 1
ATOM 2344 C CA . ARG A 1 314 ? -6.392 1.265 21.998 1.00 98.50 314 ARG A CA 1
ATOM 2345 C C . ARG A 1 314 ? -6.201 1.114 20.502 1.00 98.50 314 ARG A C 1
ATOM 2347 O O . ARG A 1 314 ? -6.977 0.426 19.843 1.00 98.50 314 ARG A O 1
ATOM 2354 N N . LEU A 1 315 ? -5.135 1.728 19.999 1.00 98.69 315 LEU A N 1
ATOM 2355 C CA . LEU A 1 315 ? -4.734 1.644 18.602 1.00 98.69 315 LEU A CA 1
ATOM 2356 C C . LEU A 1 315 ? -3.751 0.491 18.421 1.00 98.69 315 LEU A C 1
ATOM 2358 O O . LEU A 1 315 ? -2.661 0.511 18.995 1.00 98.69 315 LEU A O 1
ATOM 2362 N N . ILE A 1 316 ? -4.124 -0.503 17.621 1.00 98.75 316 ILE A N 1
ATOM 2363 C CA . ILE A 1 316 ? -3.305 -1.675 17.305 1.00 98.75 316 ILE A CA 1
ATOM 2364 C C . ILE A 1 316 ? -2.908 -1.619 15.836 1.00 98.75 316 ILE A C 1
ATOM 2366 O O . ILE A 1 316 ? -3.768 -1.542 14.964 1.00 98.75 316 ILE A O 1
ATOM 2370 N N . LEU A 1 317 ? -1.608 -1.714 15.567 1.00 98.75 317 LEU A N 1
ATOM 2371 C CA . LEU A 1 317 ? -1.063 -1.800 14.218 1.00 98.75 317 LEU A CA 1
ATOM 2372 C C . LEU A 1 317 ? -0.593 -3.229 13.935 1.00 98.75 317 LEU A C 1
ATOM 2374 O O . LEU A 1 317 ? 0.164 -3.797 14.727 1.00 98.75 317 LEU A O 1
ATOM 2378 N N . THR A 1 318 ? -1.033 -3.811 12.816 1.00 98.38 318 THR A N 1
ATOM 2379 C CA . THR A 1 318 ? -0.847 -5.251 12.535 1.00 98.38 318 THR A CA 1
ATOM 2380 C C . THR A 1 318 ? 0.357 -5.591 11.654 1.00 98.38 318 THR A C 1
ATOM 2382 O O . THR A 1 318 ? 0.759 -6.754 11.589 1.00 98.38 318 THR A O 1
ATOM 2385 N N . LYS A 1 319 ? 0.970 -4.595 11.005 1.00 98.06 319 LYS A N 1
ATOM 2386 C CA . LYS A 1 319 ? 2.221 -4.734 10.241 1.00 98.06 319 LYS A CA 1
ATOM 2387 C C . LYS A 1 319 ? 3.211 -3.626 10.607 1.00 98.06 319 LYS A C 1
ATOM 2389 O O . LYS A 1 319 ? 2.779 -2.543 10.999 1.00 98.06 319 LYS A O 1
ATOM 2394 N N . PRO A 1 320 ? 4.525 -3.866 10.467 1.00 98.00 320 PRO A N 1
ATOM 2395 C CA . PRO A 1 320 ? 5.511 -2.807 10.624 1.00 98.00 320 PRO A CA 1
ATOM 2396 C C . PRO A 1 320 ? 5.397 -1.763 9.504 1.00 98.00 320 PRO A C 1
ATOM 2398 O O . PRO A 1 320 ? 4.985 -2.086 8.390 1.00 98.00 320 PRO A O 1
ATOM 2401 N N . ILE A 1 321 ? 5.808 -0.527 9.790 1.00 97.94 321 ILE A N 1
ATOM 2402 C CA . ILE A 1 321 ? 5.913 0.555 8.796 1.00 97.94 321 ILE A CA 1
ATOM 2403 C C . ILE A 1 321 ? 7.348 0.728 8.284 1.00 97.94 321 ILE A C 1
ATOM 2405 O O . ILE A 1 321 ? 8.309 0.218 8.868 1.00 97.94 321 ILE A O 1
ATOM 2409 N N . GLY A 1 322 ? 7.488 1.493 7.201 1.00 96.12 322 GLY A N 1
ATOM 2410 C CA . GLY A 1 322 ? 8.760 1.821 6.552 1.00 96.12 322 GLY A CA 1
ATOM 2411 C C . GLY A 1 322 ? 8.887 1.282 5.126 1.00 96.12 322 GLY A C 1
ATOM 2412 O O . GLY A 1 322 ? 9.980 1.312 4.563 1.00 96.12 322 GLY A O 1
ATOM 2413 N N . THR A 1 323 ? 7.804 0.753 4.545 1.00 95.19 323 THR A N 1
ATOM 2414 C CA . THR A 1 323 ? 7.829 0.146 3.203 1.00 95.19 323 THR A CA 1
ATOM 2415 C C . THR A 1 323 ? 8.211 1.147 2.109 1.00 95.19 323 THR A C 1
ATOM 2417 O O . THR A 1 323 ? 8.917 0.767 1.177 1.00 95.19 323 THR A O 1
ATOM 2420 N N . GLY A 1 324 ? 7.831 2.424 2.234 1.00 91.94 324 GLY A N 1
ATOM 2421 C CA . GLY A 1 324 ? 8.190 3.475 1.278 1.00 91.94 324 GLY A CA 1
ATOM 2422 C C . GLY A 1 324 ? 9.685 3.795 1.301 1.00 91.94 324 GLY A C 1
ATOM 2423 O O . GLY A 1 324 ? 10.335 3.861 0.251 1.00 91.94 324 GLY A O 1
ATOM 2424 N N . ILE A 1 325 ? 10.258 3.923 2.501 1.00 94.06 325 ILE A N 1
ATOM 2425 C CA . ILE A 1 325 ? 11.699 4.160 2.677 1.00 94.06 325 ILE A CA 1
ATOM 2426 C C . ILE A 1 325 ? 12.521 2.969 2.181 1.00 94.06 325 ILE A C 1
ATOM 2428 O O . ILE A 1 325 ? 13.465 3.145 1.407 1.00 94.06 325 ILE A O 1
ATOM 2432 N N . LEU A 1 326 ? 12.151 1.746 2.573 1.00 93.88 326 LEU A N 1
ATOM 2433 C CA . LEU A 1 326 ? 12.854 0.542 2.126 1.00 93.88 326 LEU A CA 1
ATOM 2434 C C . LEU A 1 326 ? 12.708 0.325 0.614 1.00 93.88 326 LEU A C 1
ATOM 2436 O O . LEU A 1 326 ? 13.693 -0.013 -0.037 1.00 93.88 326 LEU A O 1
ATOM 2440 N N . GLY A 1 327 ? 11.534 0.582 0.033 1.00 89.94 327 GLY A N 1
ATOM 2441 C CA . GLY A 1 327 ? 11.335 0.519 -1.418 1.00 89.94 327 GLY A CA 1
ATOM 2442 C C . GLY A 1 327 ? 12.225 1.513 -2.174 1.00 89.94 327 GLY A C 1
ATOM 2443 O O . GLY A 1 327 ? 12.817 1.180 -3.201 1.00 89.94 327 GLY A O 1
ATOM 2444 N N . THR A 1 328 ? 12.416 2.716 -1.626 1.00 87.38 328 THR A N 1
ATOM 2445 C CA . THR A 1 328 ? 13.344 3.708 -2.196 1.00 87.38 328 THR A CA 1
ATOM 2446 C C . THR A 1 328 ? 14.801 3.259 -2.071 1.00 87.38 328 THR A C 1
ATOM 2448 O O . THR A 1 328 ? 15.573 3.394 -3.022 1.00 87.38 328 THR A O 1
ATOM 2451 N N . ALA A 1 329 ? 15.185 2.685 -0.929 1.00 89.44 329 ALA A N 1
ATOM 2452 C CA . ALA A 1 329 ? 16.520 2.123 -0.726 1.00 89.44 329 ALA A CA 1
ATOM 2453 C C . ALA A 1 329 ? 16.799 0.925 -1.652 1.00 89.44 329 ALA A C 1
ATOM 2455 O O . ALA A 1 329 ? 17.909 0.797 -2.172 1.00 89.44 329 ALA A O 1
ATOM 2456 N N . GLN A 1 330 ? 15.789 0.087 -1.917 1.00 87.69 330 GLN A N 1
ATOM 2457 C CA . GLN A 1 330 ? 15.869 -1.012 -2.879 1.00 87.69 330 GLN A CA 1
ATOM 2458 C C . GLN A 1 330 ? 16.143 -0.487 -4.289 1.00 87.69 330 GLN A C 1
ATOM 2460 O O . GLN A 1 330 ? 17.068 -0.971 -4.938 1.00 87.69 330 GLN A O 1
ATOM 2465 N N . LYS A 1 331 ? 15.420 0.552 -4.733 1.00 79.69 331 LYS A N 1
ATOM 2466 C CA . LYS A 1 331 ? 15.654 1.195 -6.039 1.00 79.69 331 LYS A CA 1
ATOM 2467 C C . LYS A 1 331 ? 17.075 1.752 -6.171 1.00 79.69 331 LYS A C 1
ATOM 2469 O O . LYS A 1 331 ? 17.653 1.727 -7.251 1.00 79.69 331 LYS A O 1
ATOM 2474 N N . LYS A 1 332 ? 17.652 2.234 -5.068 1.00 83.25 332 LYS A N 1
ATOM 2475 C CA . LYS A 1 332 ? 19.038 2.728 -5.010 1.00 83.25 332 LYS A CA 1
ATOM 2476 C C . LYS A 1 332 ? 20.091 1.624 -4.876 1.00 83.25 332 LYS A C 1
ATOM 2478 O O . LYS A 1 332 ? 21.276 1.935 -4.901 1.00 83.25 332 LYS A O 1
ATOM 2483 N N . GLY A 1 333 ? 19.684 0.365 -4.710 1.00 84.31 333 GLY A N 1
ATOM 2484 C CA . GLY A 1 333 ? 20.599 -0.765 -4.557 1.00 84.31 333 GLY A CA 1
ATOM 2485 C C . GLY A 1 333 ? 21.371 -0.787 -3.233 1.00 84.31 333 GLY A C 1
ATOM 2486 O O . GLY A 1 333 ? 22.423 -1.413 -3.173 1.00 84.31 333 GLY A O 1
ATOM 2487 N N . ILE A 1 334 ? 20.881 -0.111 -2.184 1.00 88.88 334 ILE A N 1
ATOM 2488 C CA . ILE A 1 334 ? 21.575 -0.013 -0.881 1.00 88.88 334 ILE A CA 1
ATOM 2489 C C . ILE A 1 334 ? 20.891 -0.797 0.252 1.00 88.88 334 ILE A C 1
ATOM 2491 O O . ILE A 1 334 ? 21.338 -0.747 1.396 1.00 88.88 334 ILE A O 1
ATOM 2495 N N . LEU A 1 335 ? 19.786 -1.484 -0.046 1.00 90.50 335 LEU A N 1
ATOM 2496 C CA . LEU A 1 335 ? 19.041 -2.293 0.922 1.00 90.50 335 LEU A CA 1
ATOM 2497 C C . LEU A 1 335 ? 19.749 -3.636 1.172 1.00 90.50 335 LEU A C 1
ATOM 2499 O O . LEU A 1 335 ? 20.156 -4.285 0.204 1.00 90.50 335 LEU A O 1
ATOM 2503 N N . SER A 1 336 ? 19.866 -4.066 2.438 1.00 92.31 336 SER A N 1
ATOM 2504 C CA . SER A 1 336 ? 20.428 -5.388 2.761 1.00 92.31 336 SER A CA 1
ATOM 2505 C C . SER A 1 336 ? 19.498 -6.521 2.320 1.00 92.31 336 SER A C 1
ATOM 2507 O O . SER A 1 336 ? 18.294 -6.316 2.133 1.00 92.31 336 SER A O 1
ATOM 2509 N N . ASP A 1 337 ? 20.042 -7.729 2.176 1.00 91.81 337 ASP A N 1
ATOM 2510 C CA . ASP A 1 337 ? 19.264 -8.906 1.781 1.00 91.81 337 ASP A CA 1
ATOM 2511 C C . ASP A 1 337 ? 18.200 -9.253 2.832 1.00 91.81 337 ASP A C 1
ATOM 2513 O O . ASP A 1 337 ? 17.044 -9.497 2.490 1.00 91.81 337 ASP A O 1
ATOM 2517 N N . GLU A 1 338 ? 18.535 -9.148 4.121 1.00 93.12 338 GLU A N 1
ATOM 2518 C CA . GLU A 1 338 ? 17.593 -9.401 5.214 1.00 93.12 338 GLU A CA 1
ATOM 2519 C C . GLU A 1 338 ? 16.436 -8.394 5.216 1.00 93.12 338 GLU A C 1
ATOM 2521 O O . GLU A 1 338 ? 15.277 -8.765 5.428 1.00 93.12 338 GLU A O 1
ATOM 2526 N N . ALA A 1 339 ? 16.731 -7.112 4.979 1.00 93.94 339 ALA A N 1
ATOM 2527 C CA . ALA A 1 339 ? 15.710 -6.075 4.925 1.00 93.94 339 ALA A CA 1
ATOM 2528 C C . ALA A 1 339 ? 14.841 -6.195 3.664 1.00 93.94 339 ALA A C 1
ATOM 2530 O O . ALA A 1 339 ? 13.631 -5.972 3.748 1.00 93.94 339 ALA A O 1
ATOM 2531 N N . ARG A 1 340 ? 15.418 -6.614 2.528 1.00 92.62 340 ARG A N 1
ATOM 2532 C CA . ARG A 1 340 ? 14.678 -6.923 1.294 1.00 92.62 340 ARG A CA 1
ATOM 2533 C C . ARG A 1 340 ? 13.697 -8.075 1.503 1.00 92.62 340 ARG A C 1
ATOM 2535 O O . ARG A 1 340 ? 12.519 -7.928 1.184 1.00 92.62 340 ARG A O 1
ATOM 2542 N N . ASP A 1 341 ? 14.140 -9.166 2.121 1.00 93.25 341 ASP A N 1
ATOM 2543 C CA . ASP A 1 341 ? 13.280 -10.310 2.437 1.00 93.25 341 ASP A CA 1
ATOM 2544 C C . ASP A 1 341 ? 12.137 -9.919 3.381 1.00 93.25 341 ASP A C 1
ATOM 2546 O O . ASP A 1 341 ? 10.988 -10.330 3.194 1.00 93.25 341 ASP A O 1
ATOM 2550 N N . CYS A 1 342 ? 12.428 -9.108 4.403 1.00 94.94 342 CYS A N 1
ATOM 2551 C CA . CYS A 1 342 ? 11.410 -8.610 5.328 1.00 94.94 342 CYS A CA 1
ATOM 2552 C C . CYS A 1 342 ? 10.402 -7.686 4.633 1.00 94.94 342 CYS A C 1
ATOM 2554 O O . CYS A 1 342 ? 9.197 -7.799 4.881 1.00 94.94 342 CYS A O 1
ATOM 2556 N N . LEU A 1 343 ? 10.877 -6.801 3.751 1.00 95.06 343 LEU A N 1
ATOM 2557 C CA . LEU A 1 343 ? 10.038 -5.919 2.946 1.00 95.06 343 LEU A CA 1
ATOM 2558 C C . LEU A 1 343 ? 9.088 -6.741 2.070 1.00 95.06 343 LEU A C 1
ATOM 2560 O O . LEU A 1 343 ? 7.873 -6.575 2.162 1.00 95.06 343 LEU A O 1
ATOM 2564 N N . GLN A 1 344 ? 9.623 -7.670 1.278 1.00 94.69 344 GLN A N 1
ATOM 2565 C CA . GLN A 1 344 ? 8.834 -8.489 0.361 1.00 94.69 344 GLN A CA 1
ATOM 2566 C C . GLN A 1 344 ? 7.787 -9.331 1.102 1.00 94.69 344 GLN A C 1
ATOM 2568 O O . GLN A 1 344 ? 6.622 -9.353 0.700 1.00 94.69 344 GLN A O 1
ATOM 2573 N N . LYS A 1 345 ? 8.160 -9.968 2.222 1.00 95.50 345 LYS A N 1
ATOM 2574 C CA . LYS A 1 345 ? 7.213 -10.713 3.071 1.00 95.50 345 LYS A CA 1
ATOM 2575 C C . LYS A 1 345 ? 6.088 -9.816 3.587 1.00 95.50 345 LYS A C 1
ATOM 2577 O O . LYS A 1 345 ? 4.927 -10.205 3.515 1.00 95.50 345 LYS A O 1
ATOM 2582 N N . THR A 1 346 ? 6.415 -8.611 4.055 1.00 96.50 346 THR A N 1
ATOM 2583 C CA . THR A 1 346 ? 5.431 -7.652 4.590 1.00 96.50 346 THR A CA 1
ATOM 2584 C C . THR A 1 346 ? 4.445 -7.187 3.515 1.00 96.50 346 THR A C 1
ATOM 2586 O O . THR A 1 346 ? 3.234 -7.161 3.757 1.00 96.50 346 THR A O 1
ATOM 2589 N N . LEU A 1 347 ? 4.955 -6.875 2.320 1.00 95.75 347 LEU A N 1
ATOM 2590 C CA . LEU A 1 347 ? 4.162 -6.414 1.177 1.00 95.75 347 LEU A CA 1
ATOM 2591 C C . LEU A 1 347 ? 3.229 -7.505 0.627 1.00 95.75 347 LEU A C 1
ATOM 2593 O O . LEU A 1 347 ? 2.113 -7.205 0.208 1.00 95.75 347 LEU A O 1
ATOM 2597 N N . LEU A 1 348 ? 3.663 -8.770 0.648 1.00 97.38 348 LEU A N 1
ATOM 2598 C CA . LEU A 1 348 ? 2.874 -9.917 0.182 1.00 97.38 348 LEU A CA 1
ATOM 2599 C C . LEU A 1 348 ? 1.884 -10.457 1.223 1.00 97.38 348 LEU A C 1
ATOM 2601 O O . LEU A 1 348 ? 1.009 -11.250 0.869 1.00 97.38 348 LEU A O 1
ATOM 2605 N N . GLN A 1 349 ? 2.028 -10.095 2.498 1.00 97.50 349 GLN A N 1
ATOM 2606 C CA . GLN A 1 349 ? 1.174 -10.607 3.566 1.00 97.50 349 GLN A CA 1
ATOM 2607 C C . GLN A 1 349 ? -0.249 -10.043 3.446 1.00 97.50 349 GLN A C 1
ATOM 2609 O O . GLN A 1 349 ? -0.444 -8.829 3.461 1.00 97.50 349 GLN A O 1
ATOM 2614 N N . LEU A 1 350 ? -1.266 -10.902 3.390 1.00 98.06 350 LEU A N 1
ATOM 2615 C CA . LEU A 1 350 ? -2.666 -10.467 3.390 1.00 98.06 350 LEU A CA 1
ATOM 2616 C C . LEU A 1 350 ? -3.089 -9.933 4.770 1.00 98.06 350 LEU A C 1
ATOM 2618 O O . LEU A 1 350 ? -2.693 -10.473 5.803 1.00 98.06 350 LEU A O 1
ATOM 2622 N N . ASN A 1 351 ? -3.989 -8.946 4.797 1.00 98.31 351 ASN A N 1
ATOM 2623 C CA . ASN A 1 351 ? -4.647 -8.488 6.031 1.00 98.31 351 ASN A CA 1
ATOM 2624 C C . ASN A 1 351 ? -5.780 -9.422 6.512 1.00 98.31 351 ASN A C 1
ATOM 2626 O O . ASN A 1 351 ? -6.426 -9.151 7.523 1.00 98.31 351 ASN A O 1
ATOM 2630 N N . ARG A 1 352 ? -5.973 -10.570 5.845 1.00 97.69 352 ARG A N 1
ATOM 2631 C CA . ARG A 1 352 ? -6.994 -11.580 6.157 1.00 97.69 352 ARG A CA 1
ATOM 2632 C C . ARG A 1 352 ? -6.954 -12.040 7.612 1.00 97.69 352 ARG A C 1
ATOM 2634 O O . ARG A 1 352 ? -7.937 -11.880 8.329 1.00 97.69 352 ARG A O 1
ATOM 2641 N N . SER A 1 353 ? -5.815 -12.578 8.055 1.00 96.56 353 SER A N 1
ATOM 2642 C CA . SER A 1 353 ? -5.674 -13.100 9.419 1.00 96.56 353 SER A CA 1
ATOM 2643 C C . SER A 1 353 ? -5.872 -12.002 10.460 1.00 96.56 353 SER A C 1
ATOM 2645 O O . SER A 1 353 ? -6.459 -12.251 11.507 1.00 96.56 353 SER A O 1
ATOM 2647 N N . ALA A 1 354 ? -5.436 -10.773 10.161 1.00 97.62 354 ALA A N 1
ATOM 2648 C CA . ALA A 1 354 ? -5.644 -9.631 11.042 1.00 97.62 354 ALA A CA 1
ATOM 2649 C C . ALA A 1 354 ? -7.140 -9.327 11.229 1.00 97.62 354 ALA A C 1
ATOM 2651 O O . ALA A 1 354 ? -7.605 -9.226 12.365 1.00 97.62 354 ALA A O 1
ATOM 2652 N N . ALA A 1 355 ? -7.898 -9.252 10.132 1.00 97.56 355 ALA A N 1
ATOM 2653 C CA . ALA A 1 355 ? -9.335 -8.997 10.169 1.00 97.56 355 ALA A CA 1
ATOM 2654 C C . ALA A 1 355 ? -10.122 -10.145 10.830 1.00 97.56 355 ALA A C 1
ATOM 2656 O O . ALA A 1 355 ? -10.983 -9.901 11.677 1.00 97.56 355 ALA A O 1
ATOM 2657 N N . GLU A 1 356 ? -9.820 -11.401 10.489 1.00 97.19 356 GLU A N 1
ATOM 2658 C CA . GLU A 1 356 ? -10.497 -12.576 11.055 1.00 97.19 356 GLU A CA 1
ATOM 2659 C C . GLU A 1 356 ? -10.258 -12.693 12.571 1.00 97.19 356 GLU A C 1
ATOM 2661 O O . GLU A 1 356 ? -11.210 -12.860 13.339 1.00 97.19 356 GLU A O 1
ATOM 2666 N N . VAL A 1 357 ? -9.008 -12.535 13.023 1.00 97.75 357 VAL A N 1
ATOM 2667 C CA . VAL A 1 357 ? -8.648 -12.620 14.447 1.00 97.75 357 VAL A CA 1
ATOM 2668 C C . VAL A 1 357 ? -9.235 -11.460 15.243 1.00 97.75 357 VAL A C 1
ATOM 2670 O O . VAL A 1 357 ? -9.809 -11.692 16.310 1.00 97.75 357 VAL A O 1
ATOM 2673 N N . ALA A 1 358 ? -9.142 -10.224 14.744 1.00 97.06 358 ALA A N 1
ATOM 2674 C CA . ALA A 1 358 ? -9.711 -9.067 15.432 1.00 97.06 358 ALA A CA 1
ATOM 2675 C C . ALA A 1 358 ? -11.230 -9.220 15.612 1.00 97.06 358 ALA A C 1
ATOM 2677 O O . ALA A 1 358 ? -11.734 -9.077 16.727 1.00 97.06 358 ALA A O 1
ATOM 2678 N N . ARG A 1 359 ? -11.938 -9.632 14.549 1.00 95.56 359 ARG A N 1
ATOM 2679 C CA . ARG A 1 359 ? -13.386 -9.902 14.562 1.00 95.56 359 ARG A CA 1
ATOM 2680 C C . ARG A 1 359 ? -13.787 -11.000 15.542 1.00 95.56 359 ARG A C 1
ATOM 2682 O O . ARG A 1 359 ? -14.845 -10.906 16.157 1.00 95.56 359 ARG A O 1
ATOM 2689 N N . ALA A 1 360 ? -12.979 -12.051 15.664 1.00 96.69 360 ALA A N 1
ATOM 2690 C CA . ALA A 1 360 ? -13.246 -13.152 16.585 1.00 96.69 360 ALA A CA 1
ATOM 2691 C C . ALA A 1 360 ? -12.945 -12.795 18.052 1.00 96.69 360 ALA A C 1
ATOM 2693 O O . ALA A 1 360 ? -13.462 -13.442 18.963 1.00 96.69 360 ALA A O 1
ATOM 2694 N N . THR A 1 361 ? -12.100 -11.790 18.293 1.00 96.12 361 THR A N 1
ATOM 2695 C CA . THR A 1 361 ? -11.558 -11.513 19.629 1.00 96.12 361 THR A CA 1
ATOM 2696 C C . THR A 1 361 ? -12.326 -10.433 20.384 1.00 96.12 361 THR A C 1
ATOM 2698 O O . THR A 1 361 ? -12.474 -10.565 21.605 1.00 96.12 361 THR A O 1
ATOM 2701 N N . THR A 1 362 ? -12.784 -9.390 19.683 1.00 96.50 362 THR A N 1
ATOM 2702 C CA . THR A 1 362 ? -13.411 -8.195 20.268 1.00 96.50 362 THR A CA 1
ATOM 2703 C C . THR A 1 362 ? -14.383 -7.514 19.293 1.00 96.50 362 THR A C 1
ATOM 2705 O O . THR A 1 362 ? -14.456 -7.854 18.111 1.00 96.50 362 THR A O 1
ATOM 2708 N N . GLN A 1 363 ? -15.118 -6.518 19.788 1.00 95.12 363 GLN A N 1
ATOM 2709 C CA . GLN A 1 363 ? -15.819 -5.553 18.953 1.00 95.12 363 GLN A CA 1
ATOM 2710 C C . GLN A 1 363 ? -14.832 -4.466 18.508 1.00 95.12 363 GLN A C 1
ATOM 2712 O O . GLN A 1 363 ? -14.459 -3.599 19.290 1.00 95.12 363 GLN A O 1
ATOM 2717 N N . VAL A 1 364 ? -14.422 -4.500 17.240 1.00 96.88 364 VAL A N 1
ATOM 2718 C CA . VAL A 1 364 ? -13.636 -3.412 16.640 1.00 96.88 364 VAL A CA 1
ATOM 2719 C C . VAL A 1 364 ? -14.525 -2.175 16.519 1.00 96.88 364 VAL A C 1
ATOM 2721 O O . VAL A 1 364 ? -15.618 -2.256 15.956 1.00 96.88 364 VAL A O 1
ATOM 2724 N N . HIS A 1 365 ? -14.074 -1.056 17.081 1.00 95.31 365 HIS A N 1
ATOM 2725 C CA . HIS A 1 365 ? -14.799 0.209 17.031 1.00 95.31 365 HIS A CA 1
ATOM 2726 C C . HIS A 1 365 ? -14.526 0.951 15.736 1.00 95.31 365 HIS A C 1
ATOM 2728 O O . HIS A 1 365 ? -15.477 1.411 15.122 1.00 95.31 365 HIS A O 1
ATOM 2734 N N . ALA A 1 366 ? -13.275 1.005 15.285 1.00 95.38 366 ALA A N 1
ATOM 2735 C CA . ALA A 1 366 ? -12.925 1.536 13.975 1.00 95.38 366 ALA A CA 1
ATOM 2736 C C . ALA A 1 366 ? -11.735 0.790 13.372 1.00 95.38 366 ALA A C 1
ATOM 2738 O O . ALA A 1 366 ? -10.919 0.217 14.102 1.00 95.38 366 ALA A O 1
ATOM 2739 N N . ALA A 1 367 ? -11.633 0.799 12.049 1.00 96.75 367 ALA A N 1
ATOM 2740 C CA . ALA A 1 367 ? -10.517 0.208 11.329 1.00 96.75 367 ALA A CA 1
ATOM 2741 C C . ALA A 1 367 ? -10.228 0.982 10.043 1.00 96.75 367 ALA A C 1
ATOM 2743 O O . ALA A 1 367 ? -11.136 1.546 9.447 1.00 96.75 367 ALA A O 1
ATOM 2744 N N . THR A 1 368 ? -8.963 0.978 9.644 1.00 96.19 368 THR A N 1
ATOM 2745 C CA . THR A 1 368 ? -8.490 1.388 8.316 1.00 96.19 368 THR A CA 1
ATOM 2746 C C . THR A 1 368 ? -7.206 0.624 8.005 1.00 96.19 368 THR A C 1
ATOM 2748 O O . THR A 1 368 ? -6.631 -0.002 8.906 1.00 96.19 368 THR A O 1
ATOM 2751 N N . ASP A 1 369 ? -6.729 0.640 6.769 1.00 96.25 369 ASP A N 1
ATOM 2752 C CA . ASP A 1 369 ? -5.420 0.113 6.413 1.00 96.25 369 ASP A CA 1
ATOM 2753 C C . ASP A 1 369 ? -4.399 1.222 6.121 1.00 96.25 369 ASP A C 1
ATOM 2755 O O . ASP A 1 369 ? -4.651 2.249 5.501 1.00 96.25 369 ASP A O 1
ATOM 2759 N N . VAL A 1 370 ? -3.174 1.034 6.610 1.00 95.50 370 VAL A N 1
ATOM 2760 C CA . VAL A 1 370 ? -2.141 2.066 6.510 1.00 95.50 370 VAL A CA 1
ATOM 2761 C C . VAL A 1 370 ? -1.445 1.971 5.156 1.00 95.50 370 VAL A C 1
ATOM 2763 O O . VAL A 1 370 ? -0.556 1.146 4.967 1.00 95.50 370 VAL A O 1
ATOM 2766 N N . THR A 1 371 ? -1.818 2.847 4.227 1.00 91.44 371 THR A N 1
ATOM 2767 C CA . THR A 1 371 ? -1.285 2.901 2.851 1.00 91.44 371 THR A CA 1
ATOM 2768 C C . THR A 1 371 ? -0.567 4.231 2.543 1.00 91.44 371 THR A C 1
ATOM 2770 O O . THR A 1 371 ? 0.297 4.677 3.306 1.00 91.44 371 THR A O 1
ATOM 2773 N N . GLY A 1 372 ? -0.884 4.887 1.419 1.00 87.31 372 GLY A N 1
ATOM 2774 C CA . GLY A 1 372 ? -0.098 5.976 0.827 1.00 87.31 372 GLY A CA 1
ATOM 2775 C C . GLY A 1 372 ? 0.012 7.251 1.672 1.00 87.31 372 GLY A C 1
ATOM 2776 O O . GLY A 1 372 ? 0.983 7.991 1.521 1.00 87.31 372 GLY A O 1
ATOM 2777 N N . PHE A 1 373 ? -0.921 7.496 2.598 1.00 86.69 373 PHE A N 1
ATOM 2778 C CA . PHE A 1 373 ? -0.879 8.651 3.512 1.00 86.69 373 PHE A CA 1
ATOM 2779 C C . PHE A 1 373 ? -0.014 8.427 4.760 1.00 86.69 373 PHE A C 1
ATOM 2781 O O . PHE A 1 373 ? 0.210 9.354 5.543 1.00 86.69 373 PHE A O 1
ATOM 2788 N N . GLY A 1 374 ? 0.504 7.209 4.935 1.00 92.44 374 GLY A N 1
ATOM 2789 C CA . GLY A 1 374 ? 1.244 6.815 6.125 1.00 92.44 374 GLY A CA 1
ATOM 2790 C C . GLY A 1 374 ? 0.367 6.753 7.375 1.00 92.44 374 GLY A C 1
ATOM 2791 O O . GLY A 1 374 ? -0.824 7.066 7.354 1.00 92.44 374 GLY A O 1
ATOM 2792 N N . LEU A 1 375 ? 0.965 6.335 8.491 1.00 97.25 375 LEU A N 1
ATOM 2793 C CA . LEU A 1 375 ? 0.237 6.087 9.738 1.00 97.25 375 LEU A CA 1
ATOM 2794 C C . LEU A 1 375 ? -0.453 7.352 10.263 1.00 97.25 375 LEU A C 1
ATOM 2796 O O . LEU A 1 375 ? -1.618 7.310 10.644 1.00 97.25 375 LEU A O 1
ATOM 2800 N N . LEU A 1 376 ? 0.256 8.484 10.276 1.00 95.62 376 LEU A N 1
ATOM 2801 C CA . LEU A 1 376 ? -0.304 9.746 10.770 1.00 95.62 376 LEU A CA 1
ATOM 2802 C C . LEU A 1 376 ? -1.388 10.314 9.854 1.00 95.62 376 LEU A C 1
ATOM 2804 O O . LEU A 1 376 ? -2.312 10.952 10.350 1.00 95.62 376 LEU A O 1
ATOM 2808 N N . GLY A 1 377 ? -1.273 10.112 8.540 1.00 91.12 377 GLY A N 1
ATOM 2809 C CA . GLY A 1 377 ? -2.273 10.583 7.586 1.00 91.12 377 GLY A CA 1
ATOM 2810 C C . GLY A 1 377 ? -3.598 9.847 7.759 1.00 91.12 377 GLY A C 1
ATOM 2811 O O . GLY A 1 377 ? -4.625 10.497 7.937 1.00 91.12 377 GLY A O 1
ATOM 2812 N N . HIS A 1 378 ? -3.537 8.516 7.824 1.00 92.00 378 HIS A N 1
ATOM 2813 C CA . HIS A 1 378 ? -4.697 7.652 8.058 1.00 92.00 378 HIS A CA 1
ATOM 2814 C C . HIS A 1 378 ? -5.321 7.861 9.440 1.00 92.00 378 HIS A C 1
ATOM 2816 O O . HIS A 1 378 ? -6.525 8.055 9.558 1.00 92.00 378 HIS A O 1
ATOM 2822 N N . LEU A 1 379 ? -4.514 7.955 10.503 1.00 94.69 379 LEU A N 1
ATOM 2823 C CA . LEU A 1 379 ? -5.042 8.262 11.838 1.00 94.69 379 LEU A CA 1
ATOM 2824 C C . LEU A 1 379 ? -5.715 9.642 11.897 1.00 94.69 379 LEU A C 1
ATOM 2826 O O . LEU A 1 379 ? -6.716 9.819 12.588 1.00 94.69 379 LEU A O 1
ATOM 2830 N N . ARG A 1 380 ? -5.174 10.635 11.184 1.00 90.50 380 ARG A N 1
ATOM 2831 C CA . ARG A 1 380 ? -5.805 11.953 11.083 1.00 90.50 380 ARG A CA 1
ATOM 2832 C C . ARG A 1 380 ? -7.162 11.854 10.393 1.00 90.50 380 ARG A C 1
ATOM 2834 O O . ARG A 1 380 ? -8.093 12.505 10.846 1.00 90.50 380 ARG A O 1
ATOM 2841 N N . GLU A 1 381 ? -7.277 11.071 9.327 1.00 86.38 381 GLU A N 1
ATOM 2842 C CA . GLU A 1 381 ? -8.544 10.851 8.625 1.00 86.38 381 GLU A CA 1
ATOM 2843 C C . GLU A 1 381 ? -9.603 10.254 9.558 1.00 86.38 381 GLU A C 1
ATOM 2845 O O . GLU A 1 381 ? -10.657 10.864 9.729 1.00 86.38 381 GLU A O 1
ATOM 2850 N N . MET A 1 382 ? -9.255 9.197 10.302 1.00 89.56 382 MET A N 1
ATOM 2851 C CA . MET A 1 382 ? -10.133 8.600 11.322 1.00 89.56 382 MET A CA 1
ATOM 2852 C C . MET A 1 382 ? -10.611 9.603 12.392 1.00 89.56 382 MET A C 1
ATOM 2854 O O . MET A 1 382 ? -11.680 9.440 12.975 1.00 89.56 382 MET A O 1
ATOM 2858 N N . LEU A 1 383 ? -9.801 10.625 12.692 1.00 88.12 383 LEU A N 1
ATOM 2859 C CA . LEU A 1 383 ? -10.076 11.650 13.706 1.00 88.12 383 LEU A CA 1
ATOM 2860 C C . LEU A 1 383 ? -10.766 12.913 13.160 1.00 88.12 383 LEU A C 1
ATOM 2862 O O . LEU A 1 383 ? -11.180 13.751 13.956 1.00 88.12 383 LEU A O 1
ATOM 2866 N N . THR A 1 384 ? -10.829 13.103 11.838 1.00 77.50 384 THR A N 1
ATOM 2867 C CA . THR A 1 384 ? -11.359 14.331 11.196 1.00 77.50 384 THR A CA 1
ATOM 2868 C C . THR A 1 384 ? -12.645 14.112 10.414 1.00 77.50 384 THR A C 1
ATOM 2870 O O . THR A 1 384 ? -13.234 15.073 9.925 1.00 77.50 384 THR A O 1
ATOM 2873 N N . SER A 1 385 ? -13.104 12.871 10.329 1.00 61.47 385 SER A N 1
ATOM 2874 C CA . SER A 1 385 ? -14.380 12.447 9.761 1.00 61.47 385 SER A CA 1
ATOM 2875 C C . SER A 1 385 ? -15.581 12.867 10.628 1.00 61.47 385 SER A C 1
ATOM 2877 O O . SER A 1 385 ? -16.393 12.036 11.027 1.00 61.47 385 SER A O 1
ATOM 2879 N N . ASP A 1 386 ? -15.681 14.157 10.944 1.00 47.50 386 ASP A N 1
ATOM 2880 C CA . ASP A 1 386 ? -16.852 14.785 11.554 1.00 47.50 386 ASP A CA 1
ATOM 2881 C C . ASP A 1 386 ? -17.825 15.187 10.432 1.00 47.50 386 ASP A C 1
ATOM 2883 O O . ASP A 1 386 ? -17.930 16.357 10.067 1.00 47.50 386 ASP A O 1
ATOM 2887 N N . ASP A 1 387 ? -18.530 14.210 9.857 1.00 40.09 387 ASP A N 1
ATOM 2888 C CA . ASP A 1 387 ? -19.805 14.494 9.194 1.00 40.09 387 ASP A CA 1
ATOM 2889 C C . ASP A 1 387 ? -20.931 13.921 10.064 1.00 40.09 387 ASP A C 1
ATOM 2891 O O . ASP A 1 387 ? -21.293 12.746 9.986 1.00 40.09 387 ASP A O 1
ATOM 2895 N N . ASP A 1 388 ? -21.463 14.771 10.948 1.00 37.66 388 ASP A N 1
ATOM 2896 C CA . ASP A 1 388 ? -22.600 14.483 11.834 1.00 37.66 388 ASP A CA 1
ATOM 2897 C C . ASP A 1 388 ? -23.918 14.217 11.056 1.00 37.66 388 ASP A C 1
ATOM 2899 O O . ASP A 1 388 ? -24.968 14.026 11.670 1.00 37.66 388 ASP A O 1
ATOM 2903 N N . SER A 1 389 ? -23.903 14.194 9.714 1.00 31.83 389 SER A N 1
ATOM 2904 C CA . SER A 1 389 ? -25.094 14.013 8.869 1.00 31.83 389 SER A CA 1
ATOM 2905 C C . SER A 1 389 ? -25.452 12.558 8.526 1.00 31.83 389 SER A C 1
ATOM 2907 O O . SER A 1 389 ? -26.548 12.309 8.018 1.00 31.83 389 SER A O 1
ATOM 2909 N N . VAL A 1 390 ? -24.593 11.573 8.824 1.00 36.81 390 VAL A N 1
ATOM 2910 C CA . VAL A 1 390 ? -24.863 10.158 8.505 1.00 36.81 390 VAL A CA 1
ATOM 2911 C C . VAL A 1 390 ? -25.399 9.417 9.733 1.00 36.81 390 VAL A C 1
ATOM 2913 O O . VAL A 1 390 ? -24.638 8.882 10.543 1.00 36.81 390 VAL A O 1
ATOM 2916 N N . GLU A 1 391 ? -26.729 9.344 9.859 1.00 29.81 391 GLU A N 1
ATOM 2917 C CA . GLU A 1 391 ? -27.382 8.490 10.859 1.00 29.81 391 GLU A CA 1
ATOM 2918 C C . GLU A 1 391 ? -26.897 7.030 10.721 1.00 29.81 391 GLU A C 1
ATOM 2920 O O . GLU A 1 391 ? -26.955 6.450 9.629 1.00 29.81 391 GLU A O 1
ATOM 2925 N N . PRO A 1 392 ? -26.411 6.392 11.804 1.00 34.97 392 PRO A N 1
ATOM 2926 C CA . PRO A 1 392 ? -26.115 4.970 11.777 1.00 34.97 392 PRO A CA 1
ATOM 2927 C C . PRO A 1 392 ? -27.424 4.189 11.574 1.00 34.97 392 PRO A C 1
ATOM 2929 O O . PRO A 1 392 ? -28.421 4.481 12.243 1.00 34.97 392 PRO A O 1
ATOM 2932 N N . PRO A 1 393 ? -27.453 3.170 10.698 1.00 32.69 393 PRO A N 1
ATOM 2933 C CA . PRO A 1 393 ? -28.633 2.339 10.552 1.00 32.69 393 PRO A CA 1
ATOM 2934 C C . PRO A 1 393 ? -28.915 1.617 11.875 1.00 32.69 393 PRO A C 1
ATOM 2936 O O . PRO A 1 393 ? -28.081 0.893 12.406 1.00 32.69 393 PRO A O 1
ATOM 2939 N N . ALA A 1 394 ? -30.094 1.923 12.412 1.00 36.91 394 ALA A N 1
ATOM 2940 C CA . ALA A 1 394 ? -30.847 1.295 13.493 1.00 36.91 394 ALA A CA 1
ATOM 2941 C C . ALA A 1 394 ? -30.102 0.415 14.531 1.00 36.91 394 ALA A C 1
ATOM 2943 O O . ALA A 1 394 ? -29.720 -0.722 14.284 1.00 36.91 394 ALA A O 1
ATOM 2944 N N . LYS A 1 395 ? -30.169 0.891 15.787 1.00 32.06 395 LYS A N 1
ATOM 2945 C CA . LYS A 1 395 ? -30.081 0.140 17.062 1.00 32.06 395 LYS A CA 1
ATOM 2946 C C . LYS A 1 395 ? -28.697 -0.325 17.535 1.00 32.06 395 LYS A C 1
ATOM 2948 O O . LYS A 1 395 ? -28.533 -1.451 17.985 1.00 32.06 395 LYS A O 1
ATOM 2953 N N . LYS A 1 396 ? -27.780 0.624 17.698 1.00 31.45 396 LYS A N 1
ATOM 2954 C CA . LYS A 1 396 ? -27.073 0.824 18.978 1.00 31.45 396 LYS A CA 1
ATOM 2955 C C . LYS A 1 396 ? -26.844 2.319 19.107 1.00 31.45 396 LYS A C 1
ATOM 2957 O O . LYS A 1 396 ? -26.096 2.898 18.330 1.00 31.45 396 LYS A O 1
ATOM 2962 N N . ALA A 1 397 ? -27.576 2.946 20.023 1.00 29.50 397 ALA A N 1
ATOM 2963 C CA . ALA A 1 397 ? -27.427 4.360 20.307 1.00 29.50 397 ALA A CA 1
ATOM 2964 C C . ALA A 1 397 ? -25.940 4.661 20.529 1.00 29.50 397 ALA A C 1
ATOM 2966 O O . ALA A 1 397 ? -25.316 4.071 21.414 1.00 29.50 397 ALA A O 1
ATOM 2967 N N . ARG A 1 398 ? -25.389 5.588 19.738 1.00 36.09 398 ARG A N 1
ATOM 2968 C CA . ARG A 1 398 ? -24.261 6.405 20.182 1.00 36.09 398 ARG A CA 1
ATOM 2969 C C . ARG A 1 398 ? -24.719 6.908 21.555 1.00 36.09 398 ARG A C 1
ATOM 2971 O O . ARG A 1 398 ? -25.772 7.538 21.648 1.00 36.09 398 ARG A O 1
ATOM 2978 N N . VAL A 1 399 ? -24.046 6.517 22.637 1.00 30.73 399 VAL A N 1
ATOM 2979 C CA . VAL A 1 399 ? -24.323 7.081 23.964 1.00 30.73 399 VAL A CA 1
ATOM 2980 C C . VAL A 1 399 ? -23.817 8.521 23.906 1.00 30.73 399 VAL A C 1
ATOM 2982 O O . VAL A 1 399 ? -22.727 8.835 24.361 1.00 30.73 399 VAL A O 1
ATOM 2985 N N . THR A 1 400 ? -24.565 9.394 23.233 1.00 32.38 400 THR A N 1
ATOM 2986 C CA . THR A 1 400 ? -24.296 10.825 23.141 1.00 32.38 400 THR A CA 1
ATOM 2987 C C . THR A 1 400 ? -25.017 11.491 24.292 1.00 32.38 400 THR A C 1
ATOM 2989 O O . THR A 1 400 ? -26.119 12.020 24.156 1.00 32.38 400 THR A O 1
ATOM 2992 N N . SER A 1 401 ? -24.399 11.436 25.463 1.00 26.11 401 SER A N 1
ATOM 2993 C CA . SER A 1 401 ? -24.668 12.402 26.516 1.00 26.11 401 SER A CA 1
ATOM 2994 C C . SER A 1 401 ? -23.746 13.608 26.300 1.00 26.11 401 SER A C 1
ATOM 2996 O O . SER A 1 401 ? -22.655 13.637 26.860 1.00 26.11 401 SER A O 1
ATOM 2998 N N . GLY A 1 402 ? -24.168 14.584 25.486 1.00 32.91 402 GLY A N 1
ATOM 2999 C CA . GLY A 1 402 ? -23.524 15.907 25.397 1.00 32.91 402 GLY A CA 1
ATOM 3000 C C . GLY A 1 402 ? -23.068 16.363 23.998 1.00 32.91 402 GLY A C 1
ATOM 3001 O O . GLY A 1 402 ? -23.130 15.571 23.058 1.00 32.91 402 GLY A O 1
ATOM 3002 N N . PRO A 1 403 ? -22.654 17.646 23.858 1.00 38.09 403 PRO A N 1
ATOM 3003 C CA . PRO A 1 403 ? -22.125 18.217 22.610 1.00 38.09 403 PRO A CA 1
ATOM 3004 C C . PRO A 1 403 ? -20.959 17.367 22.091 1.00 38.09 403 PRO A C 1
ATOM 3006 O O . PRO A 1 403 ? -20.180 16.872 22.902 1.00 38.09 403 PRO A O 1
ATOM 3009 N N . SER A 1 404 ? -20.870 17.183 20.769 1.00 51.72 404 SER A N 1
ATOM 3010 C CA . SER A 1 404 ? -19.937 16.282 20.078 1.00 51.72 404 SER A CA 1
ATOM 3011 C C . SER A 1 404 ? -18.525 16.360 20.672 1.00 51.72 404 SER A C 1
ATOM 3013 O O . SER A 1 404 ? -17.807 17.348 20.520 1.00 51.72 404 SER A O 1
ATOM 3015 N N . GLU A 1 405 ? -18.151 15.330 21.435 1.00 64.69 405 GLU A N 1
ATOM 3016 C CA . GLU A 1 405 ? -16.858 15.270 22.107 1.00 64.69 405 GLU A CA 1
ATOM 3017 C C . GLU A 1 405 ? -15.760 15.108 21.058 1.00 64.69 405 GLU A C 1
ATOM 3019 O O . GLU A 1 405 ? -15.648 14.059 20.425 1.00 64.69 405 GLU A O 1
ATOM 3024 N N . LYS A 1 406 ? -14.931 16.139 20.879 1.00 82.38 406 LYS A N 1
ATOM 3025 C CA . LYS A 1 406 ? -13.811 16.078 19.942 1.00 82.38 406 LYS A CA 1
ATOM 3026 C C . LYS A 1 406 ? -12.778 15.064 20.436 1.00 82.38 406 LYS A C 1
ATOM 3028 O O . LYS A 1 406 ? -12.272 15.174 21.559 1.00 82.38 406 LYS A O 1
ATOM 3033 N N . LEU A 1 407 ? -12.462 14.080 19.603 1.00 91.06 407 LEU A N 1
ATOM 3034 C CA . LEU A 1 407 ? -11.467 13.054 19.902 1.00 91.06 407 LEU A CA 1
ATOM 3035 C C . LEU A 1 407 ? -10.081 13.472 19.400 1.00 91.06 407 LEU A C 1
ATOM 3037 O O . LEU A 1 407 ? -9.940 14.282 18.489 1.00 91.06 407 LEU A O 1
ATOM 3041 N N . GLY A 1 408 ? -9.052 12.910 20.018 1.00 93.69 408 GLY A N 1
ATOM 3042 C CA . GLY A 1 408 ? -7.663 12.985 19.582 1.00 93.69 408 GLY A CA 1
ATOM 3043 C C . GLY A 1 408 ? -6.944 11.679 19.890 1.00 93.69 408 GLY A C 1
ATOM 3044 O O . GLY A 1 408 ? -7.517 10.777 20.502 1.00 93.69 408 GLY A O 1
ATOM 3045 N N . ALA A 1 409 ? -5.681 11.569 19.498 1.00 96.62 409 ALA A N 1
ATOM 3046 C CA . ALA A 1 409 ? -4.881 10.371 19.724 1.00 96.62 409 ALA A CA 1
ATOM 3047 C C . ALA A 1 409 ? -3.535 10.685 20.374 1.00 96.62 409 ALA A C 1
ATOM 3049 O O . ALA A 1 409 ? -2.905 11.703 20.087 1.00 96.62 409 ALA A O 1
ATOM 3050 N N . VAL A 1 410 ? -3.071 9.764 21.216 1.00 97.50 410 VAL A N 1
ATOM 3051 C CA . VAL A 1 410 ? -1.711 9.758 21.756 1.00 97.50 410 VAL A CA 1
ATOM 3052 C C . VAL A 1 410 ? -1.008 8.494 21.289 1.00 97.50 410 VAL A C 1
ATOM 3054 O O . VAL A 1 410 ? -1.456 7.390 21.589 1.00 97.50 410 VAL A O 1
ATOM 3057 N N . LEU A 1 411 ? 0.087 8.658 20.552 1.00 98.06 411 LEU A N 1
ATOM 3058 C CA . LEU A 1 411 ? 0.930 7.573 20.058 1.00 98.06 411 LEU A CA 1
ATOM 3059 C C . LEU A 1 411 ? 2.240 7.516 20.842 1.00 98.06 411 LEU A C 1
ATOM 3061 O O . LEU A 1 411 ? 2.825 8.557 21.126 1.00 98.06 411 LEU A O 1
ATOM 3065 N N . SER A 1 412 ? 2.747 6.315 21.115 1.00 97.75 412 SER A N 1
ATOM 3066 C CA . SER A 1 412 ? 4.129 6.118 21.569 1.00 97.75 412 SER A CA 1
ATOM 3067 C C . SER A 1 412 ? 4.993 5.728 20.378 1.00 97.75 412 SER A C 1
ATOM 3069 O O . SER A 1 412 ? 4.816 4.663 19.786 1.00 97.75 412 SER A O 1
ATOM 3071 N N . ALA A 1 413 ? 5.946 6.589 20.025 1.00 96.56 413 ALA A N 1
ATOM 3072 C CA . ALA A 1 413 ? 6.843 6.361 18.902 1.00 96.56 413 ALA A CA 1
ATOM 3073 C C . ALA A 1 413 ? 7.649 5.061 19.062 1.00 96.56 413 ALA A C 1
ATOM 3075 O O . ALA A 1 413 ? 7.789 4.311 18.098 1.00 96.56 413 ALA A O 1
ATOM 3076 N N . GLY A 1 414 ? 8.136 4.757 20.269 1.00 96.19 414 GLY A N 1
ATOM 3077 C CA . GLY A 1 414 ? 8.858 3.518 20.562 1.00 96.19 414 GLY A CA 1
ATOM 3078 C C . GLY A 1 414 ? 8.020 2.239 20.453 1.00 96.19 414 GLY A C 1
ATOM 3079 O O . GLY A 1 414 ? 8.592 1.162 20.293 1.00 96.19 414 GLY A O 1
ATOM 3080 N N . ALA A 1 415 ? 6.688 2.336 20.513 1.00 97.50 415 ALA A N 1
ATOM 3081 C CA . ALA A 1 415 ? 5.789 1.191 20.380 1.00 97.50 415 ALA A CA 1
ATOM 3082 C C . ALA A 1 415 ? 5.449 0.849 18.920 1.00 97.50 415 ALA A C 1
ATOM 3084 O O . ALA A 1 415 ? 4.926 -0.238 18.658 1.00 97.50 415 ALA A O 1
ATOM 3085 N N . VAL A 1 416 ? 5.721 1.754 17.972 1.00 98.31 416 VAL A N 1
ATOM 3086 C CA . VAL A 1 416 ? 5.399 1.555 16.555 1.00 98.31 416 VAL A CA 1
ATOM 3087 C C . VAL A 1 416 ? 6.381 0.560 15.925 1.00 98.31 416 VAL A C 1
ATOM 3089 O O . VAL A 1 416 ? 7.586 0.820 15.907 1.00 98.31 416 VAL A O 1
ATOM 3092 N N . PRO A 1 417 ? 5.900 -0.577 15.390 1.00 97.75 417 PRO A N 1
ATOM 3093 C CA . PRO A 1 417 ? 6.757 -1.573 14.765 1.00 97.75 417 PRO A CA 1
ATOM 3094 C C . PRO A 1 417 ? 7.346 -1.031 13.459 1.00 97.75 417 PRO A C 1
ATOM 3096 O O . PRO A 1 417 ? 6.628 -0.503 12.610 1.00 97.75 417 PRO A O 1
ATOM 3099 N N . LEU A 1 418 ? 8.658 -1.187 13.286 1.00 97.94 418 LEU A N 1
ATOM 3100 C CA . LEU A 1 418 ? 9.398 -0.729 12.111 1.00 97.94 418 LEU A CA 1
ATOM 3101 C C . LEU A 1 418 ? 9.997 -1.916 11.361 1.00 97.94 418 LEU A C 1
ATOM 3103 O O . LEU A 1 418 ? 10.395 -2.909 11.974 1.00 97.94 418 LEU A O 1
ATOM 3107 N N . LEU A 1 419 ? 10.106 -1.791 10.040 1.00 97.06 419 LEU A N 1
ATOM 3108 C CA . LEU A 1 419 ? 10.910 -2.713 9.244 1.00 97.06 419 LEU A CA 1
ATOM 3109 C C . LEU A 1 419 ? 12.406 -2.575 9.593 1.00 97.06 419 LEU A C 1
ATOM 3111 O O . LEU A 1 419 ? 12.851 -1.485 9.976 1.00 97.06 419 LEU A O 1
ATOM 3115 N N . PRO A 1 420 ? 13.203 -3.653 9.447 1.00 94.69 420 PRO A N 1
ATOM 3116 C CA . PRO A 1 420 ? 14.651 -3.586 9.626 1.00 94.69 420 PRO A CA 1
ATOM 3117 C C . PRO A 1 420 ? 15.271 -2.472 8.775 1.00 94.69 420 PRO A C 1
ATOM 3119 O O . PRO A 1 420 ? 14.833 -2.232 7.654 1.00 94.69 420 PRO A O 1
ATOM 3122 N N . GLN A 1 421 ? 16.274 -1.774 9.314 1.00 94.12 421 GLN A N 1
ATOM 3123 C CA . GLN A 1 421 ? 16.972 -0.644 8.674 1.00 94.12 421 GLN A CA 1
ATOM 3124 C C . GLN A 1 421 ? 16.116 0.599 8.354 1.00 94.12 421 GLN A C 1
ATOM 3126 O O . GLN A 1 421 ? 16.675 1.628 7.977 1.00 94.12 421 GLN A O 1
ATOM 3131 N N . ALA A 1 422 ? 14.791 0.586 8.553 1.00 95.19 422 ALA A N 1
ATOM 3132 C CA . ALA A 1 422 ? 13.920 1.696 8.145 1.00 95.19 422 ALA A CA 1
ATOM 3133 C C . ALA A 1 422 ? 14.324 3.038 8.777 1.00 95.19 422 ALA A C 1
ATOM 3135 O O . ALA A 1 422 ? 14.345 4.073 8.115 1.00 95.19 422 ALA A O 1
ATOM 3136 N N . LYS A 1 423 ? 14.711 3.017 10.057 1.00 94.25 423 LYS A N 1
ATOM 3137 C CA . LYS A 1 423 ? 15.165 4.211 10.785 1.00 94.25 423 LYS A CA 1
ATOM 3138 C C . LYS A 1 423 ? 16.537 4.713 10.334 1.00 94.25 423 LYS A C 1
ATOM 3140 O O . LYS A 1 423 ? 16.761 5.920 10.339 1.00 94.25 423 LYS A O 1
ATOM 3145 N N . GLU A 1 424 ? 17.435 3.807 9.961 1.00 93.62 424 GLU A N 1
ATOM 3146 C CA . GLU A 1 424 ? 18.785 4.129 9.478 1.00 93.62 424 GLU A CA 1
ATOM 3147 C C . GLU A 1 424 ? 18.723 4.732 8.072 1.00 93.62 424 GLU A C 1
ATOM 3149 O O . GLU A 1 424 ? 19.349 5.749 7.802 1.00 93.62 424 GLU A O 1
ATOM 3154 N N . LEU A 1 425 ? 17.888 4.165 7.201 1.00 93.50 425 LEU A N 1
ATOM 3155 C CA . LEU A 1 425 ? 17.697 4.624 5.823 1.00 93.50 425 LEU A CA 1
ATOM 3156 C C . LEU A 1 425 ? 16.916 5.945 5.727 1.00 93.50 425 LEU A C 1
ATOM 3158 O O . LEU A 1 425 ? 16.993 6.644 4.718 1.00 93.50 425 LEU A O 1
ATOM 3162 N N . ALA A 1 426 ? 16.192 6.315 6.785 1.00 91.56 426 ALA A N 1
ATOM 3163 C CA . ALA A 1 426 ? 15.537 7.615 6.909 1.00 91.56 426 ALA A CA 1
ATOM 3164 C C . ALA A 1 426 ? 16.515 8.768 7.227 1.00 91.56 426 ALA A C 1
ATOM 3166 O O . ALA A 1 426 ? 16.101 9.931 7.254 1.00 91.56 426 ALA A O 1
ATOM 3167 N N . VAL A 1 427 ? 17.788 8.473 7.523 1.00 88.12 427 VAL A N 1
ATOM 3168 C CA . VAL A 1 427 ? 18.809 9.487 7.826 1.00 88.12 427 VAL A CA 1
ATOM 3169 C C . VAL A 1 427 ? 19.091 10.349 6.592 1.00 88.12 427 VAL A C 1
ATOM 3171 O O . VAL A 1 427 ? 19.086 9.872 5.458 1.00 88.12 427 VAL A O 1
ATOM 3174 N N . ASP A 1 428 ? 19.287 11.648 6.831 1.00 78.12 428 ASP A N 1
ATOM 3175 C CA . ASP A 1 428 ? 19.580 12.671 5.818 1.00 78.12 428 ASP A CA 1
ATOM 3176 C C . ASP A 1 428 ? 18.575 12.739 4.654 1.00 78.12 428 ASP A C 1
ATOM 3178 O O . ASP A 1 428 ? 18.886 13.253 3.583 1.00 78.12 428 ASP A O 1
ATOM 3182 N N . GLU A 1 429 ? 17.363 12.210 4.863 1.00 79.38 429 GLU A N 1
ATOM 3183 C CA . GLU A 1 429 ? 16.256 12.174 3.899 1.00 79.38 429 GLU A CA 1
ATOM 3184 C C . GLU A 1 429 ? 16.603 11.488 2.560 1.00 79.38 429 GLU A C 1
ATOM 3186 O O . GLU A 1 429 ? 15.844 11.565 1.596 1.00 79.38 429 GLU A O 1
ATOM 3191 N N . GLN A 1 430 ? 17.722 10.754 2.489 1.00 79.75 430 GLN A N 1
ATOM 3192 C CA . GLN A 1 430 ? 18.222 10.220 1.224 1.00 79.75 430 GLN A CA 1
ATOM 3193 C C . GLN A 1 430 ? 17.313 9.141 0.641 1.00 79.75 430 GLN A C 1
ATOM 3195 O O . GLN A 1 430 ? 17.159 9.083 -0.577 1.00 79.75 430 GLN A O 1
ATOM 3200 N N . CYS A 1 431 ? 16.718 8.280 1.466 1.00 87.75 431 CYS A N 1
ATOM 3201 C CA . CYS A 1 431 ? 15.800 7.235 1.002 1.00 87.75 431 CYS A CA 1
ATOM 3202 C C . CYS A 1 431 ? 14.341 7.549 1.319 1.00 87.75 431 CYS A C 1
ATOM 3204 O O . CYS A 1 431 ? 13.515 6.647 1.329 1.00 87.75 431 CYS A O 1
ATOM 3206 N N . VAL A 1 432 ? 14.014 8.810 1.590 1.00 88.75 432 VAL A N 1
ATOM 3207 C CA . VAL A 1 432 ? 12.649 9.205 1.924 1.00 88.75 432 VAL A CA 1
ATOM 3208 C C . VAL A 1 432 ? 11.900 9.563 0.637 1.00 88.75 432 VAL A C 1
ATOM 3210 O O . VAL A 1 432 ? 12.323 10.479 -0.073 1.00 88.75 432 VAL A O 1
ATOM 3213 N N . PRO A 1 433 ? 10.783 8.883 0.315 1.00 84.75 433 PRO A N 1
ATOM 3214 C CA . PRO A 1 433 ? 9.951 9.255 -0.822 1.00 84.75 433 PRO A CA 1
ATOM 3215 C C . PRO A 1 433 ? 9.414 10.685 -0.694 1.00 84.75 433 PRO A C 1
ATOM 3217 O O . PRO A 1 433 ? 9.051 11.133 0.396 1.00 84.75 433 PRO A O 1
ATOM 3220 N N . GLY A 1 434 ? 9.247 11.378 -1.825 1.00 83.31 434 GLY A N 1
ATOM 3221 C CA . GLY A 1 434 ? 8.616 12.705 -1.847 1.00 83.31 434 GLY A CA 1
ATOM 3222 C C . GLY A 1 434 ? 7.210 12.707 -1.228 1.00 83.31 434 GLY A C 1
ATOM 3223 O O . GLY A 1 434 ? 6.857 13.637 -0.500 1.00 83.31 434 GLY A O 1
ATOM 3224 N N . GLY A 1 435 ? 6.445 11.625 -1.429 1.00 82.31 435 GLY A N 1
ATOM 3225 C CA . GLY A 1 435 ? 5.142 11.410 -0.790 1.00 82.31 435 GLY A CA 1
ATOM 3226 C C . GLY A 1 435 ? 5.210 11.452 0.741 1.00 82.31 435 GLY A C 1
ATOM 3227 O O . GLY A 1 435 ? 4.436 12.171 1.363 1.00 82.31 435 GLY A O 1
ATOM 3228 N N . SER A 1 436 ? 6.200 10.794 1.346 1.00 89.25 436 SER A N 1
ATOM 3229 C CA . SER A 1 436 ? 6.410 10.759 2.801 1.00 89.25 436 SER A CA 1
ATOM 3230 C C . SER A 1 436 ? 6.745 12.141 3.378 1.00 89.25 436 SER A C 1
ATOM 3232 O O . SER A 1 436 ? 6.235 12.535 4.429 1.00 89.25 436 SER A O 1
ATOM 3234 N N . VAL A 1 437 ? 7.549 12.934 2.659 1.00 89.25 437 VAL A N 1
ATOM 3235 C CA . VAL A 1 437 ? 7.839 14.332 3.031 1.00 89.25 437 VAL A CA 1
ATOM 3236 C C . VAL A 1 437 ? 6.568 15.184 2.984 1.00 89.25 437 VAL A C 1
ATOM 3238 O O . VAL A 1 437 ? 6.333 16.006 3.875 1.00 89.25 437 VAL A O 1
ATOM 3241 N N . ASN A 1 438 ? 5.736 14.994 1.959 1.00 85.31 438 ASN A N 1
ATOM 3242 C CA . ASN A 1 438 ? 4.475 15.719 1.809 1.00 85.31 438 ASN A CA 1
ATOM 3243 C C . ASN A 1 438 ? 3.457 15.325 2.884 1.00 85.31 438 ASN A C 1
ATOM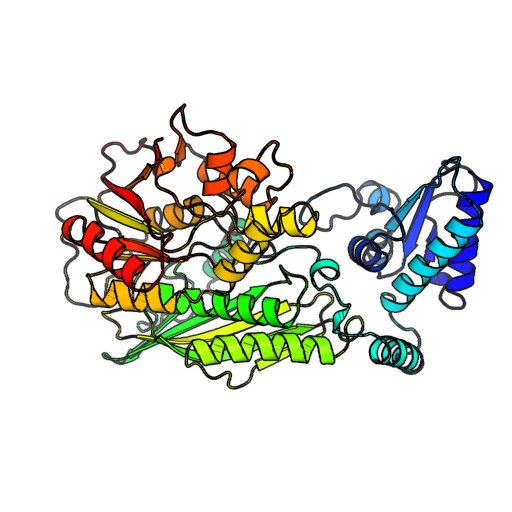 3245 O O . ASN A 1 438 ? 2.849 16.213 3.482 1.00 85.31 438 ASN A O 1
ATOM 3249 N N . ASN A 1 439 ? 3.338 14.033 3.196 1.00 87.81 439 ASN A N 1
ATOM 3250 C CA . ASN A 1 439 ? 2.514 13.529 4.293 1.00 87.81 439 ASN A CA 1
ATOM 3251 C C . ASN A 1 439 ? 2.923 14.172 5.622 1.00 87.81 439 ASN A C 1
ATOM 3253 O O . ASN A 1 439 ? 2.069 14.682 6.346 1.00 87.81 439 ASN A O 1
ATOM 3257 N N . LEU A 1 440 ? 4.230 14.238 5.919 1.00 91.81 440 LEU A N 1
ATOM 3258 C CA . LEU A 1 440 ? 4.714 14.845 7.160 1.00 91.81 440 LEU A CA 1
ATOM 3259 C C . LEU A 1 440 ? 4.348 16.333 7.250 1.00 91.81 440 LEU A C 1
ATOM 3261 O O . LEU A 1 440 ? 3.865 16.791 8.286 1.00 91.81 440 LEU A O 1
ATOM 3265 N N . LYS A 1 441 ? 4.536 17.089 6.162 1.00 88.88 441 LYS A N 1
ATOM 3266 C CA . LYS A 1 441 ? 4.129 18.504 6.097 1.00 88.88 441 LYS A CA 1
ATOM 3267 C C . LYS A 1 441 ? 2.625 18.660 6.324 1.00 88.88 441 LYS A C 1
ATOM 3269 O O . LYS A 1 441 ? 2.199 19.538 7.075 1.00 88.88 441 LYS A O 1
ATOM 3274 N N . LEU A 1 442 ? 1.827 17.798 5.699 1.00 83.94 442 LEU A N 1
ATOM 3275 C CA . LEU A 1 442 ? 0.371 17.828 5.765 1.00 83.94 442 LEU A CA 1
ATOM 3276 C C . LEU A 1 442 ? -0.149 17.591 7.192 1.00 83.94 442 LEU A C 1
ATOM 3278 O O . LEU A 1 442 ? -1.017 18.331 7.650 1.00 83.94 442 LEU A O 1
ATOM 3282 N N . VAL A 1 443 ? 0.406 16.619 7.922 1.00 85.00 443 VAL A N 1
ATOM 3283 C CA . VAL A 1 443 ? -0.017 16.323 9.307 1.00 85.00 443 VAL A CA 1
ATOM 3284 C C . VAL A 1 443 ? 0.524 17.327 10.334 1.00 85.00 443 VAL A C 1
ATOM 3286 O O . VAL A 1 443 ? -0.050 17.470 11.412 1.00 85.00 443 VAL A O 1
ATOM 3289 N N . GLN A 1 444 ? 1.603 18.050 10.013 1.00 84.94 444 GLN A N 1
ATOM 3290 C CA . GLN A 1 444 ? 2.148 19.134 10.845 1.00 84.94 444 GLN A CA 1
ATOM 3291 C C . GLN A 1 444 ? 1.427 20.477 10.645 1.00 84.94 444 GLN A C 1
ATOM 3293 O O . GLN A 1 444 ? 1.486 21.350 11.515 1.00 84.94 444 GLN A O 1
ATOM 3298 N N . THR A 1 445 ? 0.747 20.659 9.511 1.00 79.75 445 THR A N 1
ATOM 3299 C CA . THR A 1 445 ? 0.050 21.908 9.181 1.00 79.75 445 THR A CA 1
ATOM 3300 C C . THR A 1 445 ? -1.052 22.202 10.204 1.00 79.75 445 THR A C 1
ATOM 3302 O O . THR A 1 445 ? -1.757 21.305 10.658 1.00 79.75 445 THR A O 1
ATOM 3305 N N . GLY A 1 446 ? -1.178 23.470 10.607 1.00 70.62 446 GLY A N 1
ATOM 3306 C CA . GLY A 1 446 ? -2.207 23.914 11.555 1.00 70.62 446 GLY A CA 1
ATOM 3307 C C . GLY A 1 446 ? -2.015 23.437 13.000 1.00 70.62 446 GLY A C 1
ATOM 3308 O O . GLY A 1 446 ? -2.922 23.601 13.807 1.00 70.62 446 GLY A O 1
ATOM 3309 N N . GLY A 1 447 ? -0.863 22.845 13.347 1.00 71.81 447 GLY A N 1
ATOM 3310 C CA . GLY A 1 447 ? -0.614 22.326 14.697 1.00 71.81 447 GLY A CA 1
ATOM 3311 C C . GLY A 1 447 ? -1.400 21.054 15.031 1.00 71.81 447 GLY A C 1
ATOM 3312 O O . GLY A 1 447 ? -1.511 20.702 16.204 1.00 71.81 447 GLY A O 1
ATOM 3313 N N . LEU A 1 448 ? -1.925 20.361 14.012 1.00 79.88 448 LEU A N 1
ATOM 3314 C CA . LEU A 1 448 ? -2.725 19.143 14.167 1.00 79.88 448 LEU A CA 1
ATOM 3315 C C . LEU A 1 448 ? -1.933 17.994 14.797 1.00 79.88 448 LEU A C 1
ATOM 3317 O O . LEU A 1 448 ? -2.492 17.239 15.585 1.00 79.88 448 LEU A O 1
ATOM 3321 N N . THR A 1 449 ? -0.637 17.884 14.496 1.00 91.94 449 THR A N 1
ATOM 3322 C CA . THR A 1 449 ? 0.250 16.888 15.112 1.00 91.94 449 THR A CA 1
ATOM 3323 C C . THR A 1 449 ? 1.339 17.561 15.934 1.00 91.94 449 THR A C 1
ATOM 3325 O O . THR A 1 449 ? 2.061 18.427 15.435 1.00 91.94 449 THR A O 1
ATOM 3328 N N . ARG A 1 450 ? 1.512 17.125 17.185 1.00 94.62 450 ARG A N 1
ATOM 3329 C CA . ARG A 1 450 ? 2.596 17.563 18.072 1.00 94.62 450 ARG A CA 1
ATOM 3330 C C . ARG A 1 450 ? 3.529 16.401 18.387 1.00 94.62 450 ARG A C 1
ATOM 3332 O O . ARG A 1 450 ? 3.105 15.392 18.938 1.00 94.62 450 ARG A O 1
ATOM 3339 N N . PHE A 1 451 ? 4.815 16.582 18.107 1.00 96.25 451 PHE A N 1
ATOM 3340 C CA . PHE A 1 451 ? 5.865 15.625 18.453 1.00 96.25 451 PHE A CA 1
ATOM 3341 C C . PHE A 1 451 ? 6.591 16.071 19.725 1.00 96.25 451 PHE A C 1
ATOM 3343 O O . PHE A 1 451 ? 6.981 17.235 19.842 1.00 96.25 451 PHE A O 1
ATOM 3350 N N . ALA A 1 452 ? 6.795 15.159 20.676 1.00 95.31 452 ALA A N 1
ATOM 3351 C CA . ALA A 1 452 ? 7.630 15.422 21.845 1.00 95.31 452 ALA A CA 1
ATOM 3352 C C . ALA A 1 452 ? 9.102 15.642 21.439 1.00 95.31 452 ALA A C 1
ATOM 3354 O O . ALA A 1 452 ? 9.572 15.067 20.457 1.00 95.31 452 ALA A O 1
ATOM 3355 N N . GLN A 1 453 ? 9.866 16.418 22.225 1.00 90.31 453 GLN A N 1
ATOM 3356 C CA . GLN A 1 453 ? 11.277 16.746 21.930 1.00 90.31 453 GLN A CA 1
ATOM 3357 C C . GLN A 1 453 ? 12.179 15.512 21.715 1.00 90.31 453 GLN A C 1
ATOM 3359 O O . GLN A 1 453 ? 13.193 15.605 21.033 1.00 90.31 453 GLN A O 1
ATOM 3364 N N . GLY A 1 454 ? 11.816 14.352 22.276 1.00 89.88 454 GLY A N 1
ATOM 3365 C CA . GLY A 1 454 ? 12.558 13.097 22.118 1.00 89.88 454 GLY A CA 1
ATOM 3366 C C . GLY A 1 454 ? 12.263 12.309 20.834 1.00 89.88 454 GLY A C 1
ATOM 3367 O O . GLY A 1 454 ? 12.928 11.303 20.592 1.00 89.88 454 GLY A O 1
ATOM 3368 N N . VAL A 1 455 ? 11.285 12.724 20.021 1.00 95.62 455 VAL A N 1
ATOM 3369 C CA . VAL A 1 455 ? 10.916 12.033 18.776 1.00 95.62 455 VAL A CA 1
ATOM 3370 C C . VAL A 1 455 ? 11.770 12.571 17.629 1.00 95.62 455 VAL A C 1
ATOM 3372 O O . VAL A 1 455 ? 11.552 13.679 17.134 1.00 95.62 455 VAL A O 1
ATOM 3375 N N . SER A 1 456 ? 12.759 11.778 17.208 1.00 95.06 456 SER A N 1
ATOM 3376 C CA . SER A 1 456 ? 13.723 12.183 16.179 1.00 95.06 456 SER A CA 1
ATOM 3377 C C . SER A 1 456 ? 13.057 12.445 14.826 1.00 95.06 456 SER A C 1
ATOM 3379 O O . SER A 1 456 ? 12.023 11.858 14.506 1.00 95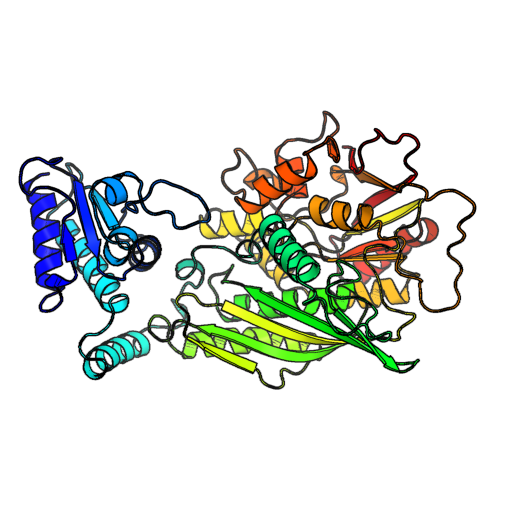.06 456 SER A O 1
ATOM 3381 N N . LYS A 1 457 ? 13.677 13.284 13.986 1.00 94.00 457 LYS A N 1
ATOM 3382 C CA . LYS A 1 457 ? 13.157 13.606 12.646 1.00 94.00 457 LYS A CA 1
ATOM 3383 C C . LYS A 1 457 ? 12.945 12.356 11.781 1.00 94.00 457 LYS A C 1
ATOM 3385 O O . LYS A 1 457 ? 11.933 12.272 11.095 1.00 94.00 457 LYS A O 1
ATOM 3390 N N . GLN A 1 458 ? 13.838 11.369 11.875 1.00 95.19 458 GLN A N 1
ATOM 3391 C CA . GLN A 1 458 ? 13.710 10.079 11.183 1.00 95.19 458 GLN A CA 1
ATOM 3392 C C . GLN A 1 458 ? 12.423 9.355 11.581 1.00 95.19 458 GLN A C 1
ATOM 3394 O O . GLN A 1 458 ? 11.719 8.827 10.729 1.00 95.19 458 GLN A O 1
ATOM 3399 N N . MET A 1 459 ? 12.088 9.365 12.874 1.00 96.31 459 MET A N 1
ATOM 3400 C CA . MET A 1 459 ? 10.859 8.747 13.357 1.00 96.31 459 MET A CA 1
ATOM 3401 C C . MET A 1 459 ? 9.622 9.514 12.884 1.00 96.31 459 MET A C 1
ATOM 3403 O O . MET A 1 459 ? 8.644 8.899 12.485 1.00 96.31 459 MET A O 1
ATOM 3407 N N . GLN A 1 460 ? 9.670 10.849 12.861 1.00 96.19 460 GLN A N 1
ATOM 3408 C CA . GLN A 1 460 ? 8.576 11.659 12.307 1.00 96.19 460 GLN A CA 1
ATOM 3409 C C . GLN A 1 460 ? 8.325 11.327 10.828 1.00 96.19 460 GLN A C 1
ATOM 3411 O O . GLN A 1 460 ? 7.177 11.183 10.420 1.00 96.19 460 GLN A O 1
ATOM 3416 N N . LEU A 1 461 ? 9.396 11.168 10.043 1.00 96.00 461 LEU A N 1
ATOM 3417 C CA . LEU A 1 461 ? 9.320 10.774 8.635 1.00 96.00 461 LEU A CA 1
ATOM 3418 C C . LEU A 1 461 ? 8.778 9.353 8.468 1.00 96.00 461 LEU A C 1
ATOM 3420 O O . LEU A 1 461 ? 7.920 9.150 7.622 1.00 96.00 461 LEU A O 1
ATOM 3424 N N . LEU A 1 462 ? 9.207 8.401 9.303 1.00 97.06 462 LEU A N 1
ATOM 3425 C CA . LEU A 1 462 ? 8.678 7.033 9.305 1.00 97.06 462 LEU A CA 1
ATOM 3426 C C . LEU A 1 462 ? 7.179 6.989 9.608 1.00 97.06 462 LEU A C 1
ATOM 3428 O O . LEU A 1 462 ? 6.434 6.312 8.913 1.00 97.06 462 LEU A O 1
ATOM 3432 N N . LEU A 1 463 ? 6.717 7.738 10.611 1.00 97.62 463 LEU A N 1
ATOM 3433 C CA . LEU A 1 463 ? 5.297 7.809 10.969 1.00 97.62 463 LEU A CA 1
ATOM 3434 C C . LEU A 1 463 ? 4.430 8.415 9.848 1.00 97.62 463 LEU A C 1
ATOM 3436 O O . LEU A 1 463 ? 3.232 8.142 9.775 1.00 97.62 463 LEU A O 1
ATOM 3440 N N . ALA A 1 464 ? 5.029 9.221 8.973 1.00 95.50 464 ALA A N 1
ATOM 3441 C CA . ALA A 1 464 ? 4.394 9.789 7.788 1.00 95.50 464 ALA A CA 1
ATOM 3442 C C . ALA A 1 464 ? 4.737 9.031 6.488 1.00 95.50 464 ALA A C 1
ATOM 3444 O O . ALA A 1 464 ? 4.334 9.460 5.405 1.00 95.50 464 ALA A O 1
ATOM 3445 N N . ASP A 1 465 ? 5.491 7.932 6.570 1.00 95.44 465 ASP A N 1
ATOM 3446 C CA . ASP A 1 465 ? 6.010 7.246 5.393 1.00 95.44 465 ASP A CA 1
ATOM 3447 C C . ASP A 1 465 ? 4.876 6.630 4.574 1.00 95.44 465 ASP A C 1
ATOM 3449 O O . ASP A 1 465 ? 4.034 5.918 5.124 1.00 95.44 465 ASP A O 1
ATOM 3453 N N . ALA A 1 466 ? 4.858 6.896 3.267 1.00 91.25 466 ALA A N 1
ATOM 3454 C CA . ALA A 1 466 ? 3.867 6.356 2.349 1.00 91.25 466 ALA A CA 1
ATOM 3455 C C . ALA A 1 466 ? 4.022 4.833 2.259 1.00 91.25 466 ALA A C 1
ATOM 3457 O O . ALA A 1 466 ? 4.991 4.326 1.690 1.00 91.25 466 ALA A O 1
ATOM 3458 N N . GLN A 1 467 ? 3.075 4.100 2.844 1.00 93.50 467 GLN A N 1
ATOM 3459 C CA . GLN A 1 467 ? 3.114 2.646 2.861 1.00 93.50 467 GLN A CA 1
ATOM 3460 C C . GLN A 1 467 ? 2.481 2.066 1.592 1.00 93.50 467 GLN A C 1
ATOM 3462 O O . GLN A 1 467 ? 1.500 2.594 1.068 1.00 93.50 467 GLN A O 1
ATOM 3467 N N . THR A 1 468 ? 3.016 0.944 1.118 1.00 92.50 468 THR A N 1
ATOM 3468 C CA . THR A 1 468 ? 2.333 0.081 0.140 1.00 92.50 468 THR A CA 1
ATOM 3469 C C . THR A 1 468 ? 1.953 -1.218 0.834 1.00 92.50 468 THR A C 1
ATOM 3471 O O . THR A 1 468 ? 2.776 -1.754 1.570 1.00 92.50 468 THR A O 1
ATOM 3474 N N . SER A 1 469 ? 0.731 -1.726 0.627 1.00 93.81 469 SER A N 1
ATOM 3475 C CA . SER A 1 469 ? 0.249 -2.975 1.243 1.00 93.81 469 SER A CA 1
ATOM 3476 C C . SER A 1 469 ? 0.520 -3.049 2.759 1.00 93.81 469 SER A C 1
ATOM 3478 O O . SER A 1 469 ? 1.056 -4.036 3.281 1.00 93.81 469 SER A O 1
ATOM 3480 N N . GLY A 1 470 ? 0.221 -1.968 3.485 1.00 95.81 470 GLY A N 1
ATOM 3481 C CA . GLY A 1 470 ? 0.466 -1.901 4.923 1.00 95.81 470 GLY A CA 1
ATOM 3482 C C . GLY A 1 470 ? -0.503 -2.748 5.747 1.00 95.81 470 GLY A C 1
ATOM 3483 O O . GLY A 1 470 ? -1.235 -3.601 5.241 1.00 95.81 470 GLY A O 1
ATOM 3484 N N . GLY A 1 471 ? -0.422 -2.591 7.066 1.00 97.44 471 GLY A N 1
ATOM 3485 C CA . GLY A 1 471 ? -1.263 -3.324 8.010 1.00 97.44 471 GLY A CA 1
ATOM 3486 C C . GLY A 1 471 ? -2.565 -2.599 8.301 1.00 97.44 471 GLY A C 1
ATOM 3487 O O . GLY A 1 471 ? -2.720 -1.428 7.967 1.00 97.44 471 GLY A O 1
ATOM 3488 N N . LEU A 1 472 ? -3.460 -3.281 9.005 1.00 98.38 472 LEU A N 1
ATOM 3489 C CA . LEU A 1 472 ? -4.633 -2.651 9.593 1.00 98.38 472 LEU A CA 1
ATOM 3490 C C . LEU A 1 472 ? -4.220 -1.813 10.808 1.00 98.38 472 LEU A C 1
ATOM 3492 O O . LEU A 1 472 ? -3.403 -2.250 11.627 1.00 98.38 472 LEU A O 1
ATOM 3496 N N . LEU A 1 473 ? -4.823 -0.637 10.930 1.00 98.62 473 LEU A N 1
ATOM 3497 C CA . LEU A 1 473 ? -4.887 0.159 12.144 1.00 98.62 473 LEU A CA 1
ATOM 3498 C C . LEU A 1 473 ? -6.268 -0.052 12.769 1.00 98.62 473 LEU A C 1
ATOM 3500 O O . LEU A 1 473 ? -7.280 0.366 12.216 1.00 98.62 473 LEU A O 1
ATOM 3504 N N . LEU A 1 474 ? -6.303 -0.731 13.912 1.00 98.56 474 LEU A N 1
ATOM 3505 C CA . LEU A 1 474 ? -7.533 -1.113 14.601 1.00 98.56 474 LEU A CA 1
ATOM 3506 C C . LEU A 1 474 ? -7.702 -0.288 15.875 1.00 98.56 474 LEU A C 1
ATOM 3508 O O . LEU A 1 474 ? -6.787 -0.238 16.696 1.00 98.56 474 LEU A O 1
ATOM 3512 N N . ALA A 1 475 ? -8.884 0.287 16.074 1.00 98.38 475 ALA A N 1
ATOM 3513 C CA . ALA A 1 475 ? -9.315 0.859 17.342 1.00 98.38 475 ALA A CA 1
ATOM 3514 C C . ALA A 1 475 ? -10.201 -0.153 18.078 1.00 98.38 475 ALA A C 1
ATOM 3516 O O . ALA A 1 475 ? -11.252 -0.566 17.575 1.00 98.38 475 ALA A O 1
ATOM 3517 N N . VAL A 1 476 ? -9.751 -0.590 19.255 1.00 98.31 476 VAL A N 1
ATOM 3518 C CA . VAL A 1 476 ? -10.427 -1.620 20.058 1.00 98.31 476 VAL A CA 1
ATOM 3519 C C . VAL A 1 476 ? -10.594 -1.180 21.514 1.00 98.31 476 VAL A C 1
ATOM 3521 O O . VAL A 1 476 ? -9.775 -0.395 22.001 1.00 98.31 476 VAL A O 1
ATOM 3524 N N . PRO A 1 477 ? -11.578 -1.726 22.253 1.00 98.12 477 PRO A N 1
ATOM 3525 C CA . PRO A 1 477 ? -11.731 -1.457 23.678 1.00 98.12 477 PRO A CA 1
ATOM 3526 C C . PRO A 1 477 ? -10.442 -1.720 24.466 1.00 98.12 477 PRO A C 1
ATOM 3528 O O . PRO A 1 477 ? -9.799 -2.759 24.301 1.00 98.12 477 PRO A O 1
ATOM 3531 N N . GLN A 1 478 ? -10.100 -0.823 25.398 1.00 97.06 478 GLN A N 1
ATOM 3532 C CA . GLN A 1 478 ? -8.915 -0.970 26.253 1.00 97.06 478 GLN A CA 1
ATOM 3533 C C . GLN A 1 478 ? -8.860 -2.317 26.988 1.00 97.06 478 GLN A C 1
ATOM 3535 O O . GLN A 1 478 ? -7.782 -2.882 27.141 1.00 97.06 478 GLN A O 1
ATOM 3540 N N . ALA A 1 479 ? -10.006 -2.836 27.434 1.00 97.12 479 ALA A N 1
ATOM 3541 C CA . ALA A 1 479 ? -10.079 -4.105 28.158 1.00 97.12 479 ALA A CA 1
ATOM 3542 C C . ALA A 1 479 ? -9.659 -5.317 27.305 1.00 97.12 479 ALA A C 1
ATOM 3544 O O . ALA A 1 479 ? -9.199 -6.317 27.851 1.00 97.12 479 ALA A O 1
ATOM 3545 N N . ASP A 1 480 ? -9.781 -5.217 25.979 1.00 97.31 480 ASP A N 1
ATOM 3546 C CA . ASP A 1 480 ? -9.509 -6.317 25.054 1.00 97.31 480 ASP A CA 1
ATOM 3547 C C . ASP A 1 480 ? -8.162 -6.178 24.332 1.00 97.31 480 ASP A C 1
ATOM 3549 O O . ASP A 1 480 ? -7.718 -7.123 23.678 1.00 97.31 480 ASP A O 1
ATOM 3553 N N . SER A 1 481 ? -7.479 -5.034 24.439 1.00 96.44 481 SER A N 1
ATOM 3554 C CA . SER A 1 481 ? -6.315 -4.729 23.598 1.00 96.44 481 SER A CA 1
ATOM 3555 C C . SER A 1 481 ? -5.180 -5.744 23.730 1.00 96.44 481 SER A C 1
ATOM 3557 O O . SER A 1 481 ? -4.624 -6.187 22.726 1.00 96.44 481 SER A O 1
ATOM 3559 N N . GLU A 1 482 ? -4.848 -6.161 24.955 1.00 97.06 482 GLU A N 1
ATOM 3560 C CA . GLU A 1 482 ? -3.790 -7.151 25.198 1.00 97.06 482 GLU A CA 1
ATOM 3561 C C . GLU A 1 482 ? -4.156 -8.523 24.624 1.00 97.06 482 GLU A C 1
ATOM 3563 O O . GLU A 1 482 ? -3.321 -9.188 24.005 1.00 97.06 482 GLU A O 1
ATOM 3568 N N . LYS A 1 483 ? -5.427 -8.916 24.763 1.00 97.62 483 LYS A N 1
ATOM 3569 C CA . LYS A 1 483 ? -5.965 -10.164 24.214 1.00 97.62 483 LYS A CA 1
ATOM 3570 C C . LYS A 1 483 ? -5.899 -10.163 22.686 1.00 97.62 483 LYS A C 1
ATOM 3572 O O . LYS A 1 483 ? -5.483 -11.160 22.102 1.00 97.62 483 LYS A O 1
ATOM 3577 N N . VAL A 1 484 ? -6.257 -9.048 22.044 1.00 97.75 484 VAL A N 1
ATOM 3578 C CA . VAL A 1 484 ? -6.179 -8.886 20.582 1.00 97.75 484 VAL A CA 1
ATOM 3579 C C . VAL A 1 484 ? -4.733 -8.976 20.102 1.00 97.75 484 VAL A C 1
ATOM 3581 O O . VAL A 1 484 ? -4.446 -9.756 19.197 1.00 97.75 484 VAL A O 1
ATOM 3584 N N . VAL A 1 485 ? -3.799 -8.252 20.729 1.00 98.06 485 VAL A N 1
ATOM 3585 C CA . VAL A 1 485 ? -2.371 -8.321 20.367 1.00 98.06 485 VAL A CA 1
ATOM 3586 C C . VAL A 1 485 ? -1.826 -9.743 20.533 1.00 98.06 485 VAL A C 1
ATOM 3588 O O . VAL A 1 485 ? -1.119 -10.235 19.652 1.00 98.06 485 VAL A O 1
ATOM 3591 N N . ALA A 1 486 ? -2.165 -10.429 21.629 1.00 97.94 486 ALA A N 1
ATOM 3592 C CA . ALA A 1 486 ? -1.746 -11.808 21.860 1.00 97.94 486 ALA A CA 1
ATOM 3593 C C . ALA A 1 486 ? -2.300 -12.766 20.792 1.00 97.94 486 ALA A C 1
ATOM 3595 O O . ALA A 1 486 ? -1.541 -13.566 20.245 1.00 97.94 486 ALA A O 1
ATOM 3596 N N . ALA A 1 487 ? -3.586 -12.650 20.449 1.00 98.06 487 ALA A N 1
ATOM 3597 C CA . ALA A 1 487 ? -4.223 -13.476 19.427 1.00 98.06 487 ALA A CA 1
ATOM 3598 C C . ALA A 1 487 ? -3.618 -13.240 18.031 1.00 98.06 487 ALA A C 1
ATOM 3600 O O . ALA A 1 487 ? -3.333 -14.195 17.310 1.00 98.06 487 ALA A O 1
ATOM 3601 N N . LEU A 1 488 ? -3.341 -11.983 17.666 1.00 97.88 488 LEU A N 1
ATOM 3602 C CA . LEU A 1 488 ? -2.700 -11.637 16.392 1.00 97.88 488 LEU A CA 1
ATOM 3603 C C . LEU A 1 488 ? -1.280 -12.215 16.303 1.00 97.88 488 LEU A C 1
ATOM 3605 O O . LEU A 1 488 ? -0.907 -12.795 15.283 1.00 97.88 488 LEU A O 1
ATOM 3609 N N . ARG A 1 489 ? -0.500 -12.136 17.387 1.00 97.31 489 ARG A N 1
ATOM 3610 C CA . ARG A 1 489 ? 0.839 -12.743 17.447 1.00 97.31 489 ARG A CA 1
ATOM 3611 C C . ARG A 1 489 ? 0.791 -14.269 17.362 1.00 97.31 489 ARG A C 1
ATOM 3613 O O . ARG A 1 489 ? 1.614 -14.850 16.661 1.00 97.31 489 ARG A O 1
ATOM 3620 N N . GLN A 1 490 ? -0.177 -14.914 18.018 1.00 96.75 490 GLN A N 1
ATOM 3621 C CA . GLN A 1 490 ? -0.399 -16.365 17.905 1.00 96.75 490 GLN A CA 1
ATOM 3622 C C . GLN A 1 490 ? -0.773 -16.786 16.478 1.00 96.75 490 GLN A C 1
ATOM 3624 O O . GLN A 1 490 ? -0.372 -17.859 16.038 1.00 96.75 490 GLN A O 1
ATOM 3629 N N . ALA A 1 491 ? -1.470 -15.925 15.735 1.00 95.00 491 ALA A N 1
ATOM 3630 C CA . ALA A 1 491 ? -1.781 -16.119 14.320 1.00 95.00 491 ALA A CA 1
ATOM 3631 C C . ALA A 1 491 ? -0.600 -15.816 13.368 1.00 95.00 491 ALA A C 1
ATOM 3633 O O . ALA A 1 491 ? -0.781 -15.812 12.152 1.00 95.00 491 ALA A O 1
ATOM 3634 N N . GLY A 1 492 ? 0.602 -15.554 13.897 1.00 93.75 492 GLY A N 1
ATOM 3635 C CA . GLY A 1 492 ? 1.822 -15.324 13.116 1.00 93.75 492 GLY A CA 1
ATOM 3636 C C . GLY A 1 492 ? 2.137 -13.854 12.815 1.00 93.75 492 GLY A C 1
ATOM 3637 O O . GLY A 1 492 ? 3.167 -13.570 12.209 1.00 93.75 492 GLY A O 1
ATOM 3638 N N . LEU A 1 493 ? 1.317 -12.900 13.270 1.00 94.44 493 LEU A N 1
ATOM 3639 C CA . LEU A 1 493 ? 1.525 -11.460 13.055 1.00 94.44 493 LEU A CA 1
ATOM 3640 C C . LEU A 1 493 ? 2.451 -10.877 14.135 1.00 94.44 493 LEU A C 1
ATOM 3642 O O . LEU A 1 493 ? 2.047 -10.050 14.957 1.00 94.44 493 LEU A O 1
ATOM 3646 N N . LEU A 1 494 ? 3.701 -11.346 14.164 1.00 90.50 494 LEU A N 1
ATOM 3647 C CA . LEU A 1 494 ? 4.654 -11.109 15.260 1.00 90.50 494 LEU A CA 1
ATOM 3648 C C . LEU A 1 494 ? 4.972 -9.627 15.507 1.00 90.50 494 LEU A C 1
ATOM 3650 O O . LEU A 1 494 ? 5.186 -9.229 16.651 1.00 90.50 494 LEU A O 1
ATOM 3654 N N . SER A 1 495 ? 4.955 -8.806 14.458 1.00 92.94 495 SER A N 1
ATOM 3655 C CA . SER A 1 495 ? 5.207 -7.363 14.541 1.00 92.94 495 SER A CA 1
ATOM 3656 C C . SER A 1 495 ? 4.018 -6.555 15.069 1.00 92.94 495 SER A C 1
ATOM 3658 O O . SER A 1 495 ? 4.132 -5.340 15.188 1.00 92.94 495 SER A O 1
ATOM 3660 N N . THR A 1 496 ? 2.887 -7.191 15.391 1.00 96.75 496 THR A N 1
ATOM 3661 C CA . THR A 1 496 ? 1.710 -6.488 15.917 1.00 96.75 496 THR A CA 1
ATOM 3662 C C . THR A 1 496 ? 2.034 -5.787 17.236 1.00 96.75 496 THR A C 1
AT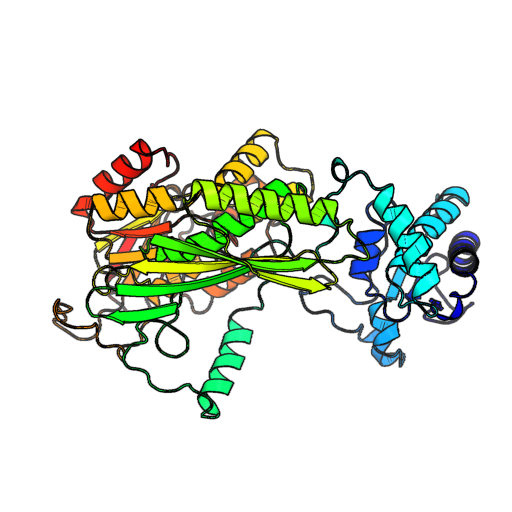OM 3664 O O . THR A 1 496 ? 2.631 -6.385 18.145 1.00 96.75 496 THR A O 1
ATOM 3667 N N . SER A 1 497 ? 1.593 -4.535 17.366 1.00 97.62 497 SER A N 1
ATOM 3668 C CA . SER A 1 497 ? 1.808 -3.718 18.562 1.00 97.62 497 SER A CA 1
ATOM 3669 C C . SER A 1 497 ? 0.620 -2.804 18.862 1.00 97.62 497 SER A C 1
ATOM 3671 O O . SER A 1 497 ? -0.033 -2.308 17.945 1.00 97.62 497 SER A O 1
ATOM 3673 N N . SER A 1 498 ? 0.370 -2.552 20.151 1.00 98.00 498 SER A N 1
ATOM 3674 C CA . SER A 1 498 ? -0.490 -1.453 20.602 1.00 98.00 498 SER A CA 1
ATOM 3675 C C . SER A 1 498 ? 0.340 -0.173 20.597 1.00 98.00 498 SER A C 1
ATOM 3677 O O . SER A 1 498 ? 1.254 -0.026 21.405 1.00 98.00 498 SER A O 1
ATOM 3679 N N . ILE A 1 499 ? 0.031 0.744 19.687 1.00 98.38 499 ILE A N 1
ATOM 3680 C CA . ILE A 1 499 ? 0.862 1.915 19.386 1.00 98.38 499 ILE A CA 1
ATOM 3681 C C . ILE A 1 499 ? 0.392 3.197 20.076 1.00 98.38 499 ILE A C 1
ATOM 3683 O O . ILE A 1 499 ? 1.100 4.202 20.055 1.00 98.38 499 ILE A O 1
ATOM 3687 N N . GLY A 1 500 ? -0.797 3.184 20.677 1.00 97.75 500 GLY A N 1
ATOM 3688 C CA . GLY A 1 500 ? -1.369 4.378 21.281 1.00 97.75 500 GLY A CA 1
ATOM 3689 C C . GLY A 1 500 ? -2.799 4.203 21.765 1.00 97.75 500 GLY A C 1
ATOM 3690 O O . GLY A 1 500 ? -3.298 3.083 21.906 1.00 97.75 500 GLY A O 1
ATOM 3691 N N . GLU A 1 501 ? -3.452 5.327 22.029 1.00 97.88 501 GLU A N 1
ATOM 3692 C CA . GLU A 1 501 ? -4.843 5.379 22.472 1.00 97.88 501 GLU A CA 1
ATOM 3693 C C . GLU A 1 501 ? -5.579 6.622 21.972 1.00 97.88 501 GLU A C 1
ATOM 3695 O O . GLU A 1 501 ? -4.972 7.663 21.710 1.00 97.88 501 GLU A O 1
ATOM 3700 N N . ILE A 1 502 ? -6.901 6.507 21.890 1.00 97.38 502 ILE A N 1
ATOM 3701 C CA . ILE A 1 502 ? -7.823 7.605 21.625 1.00 97.38 502 ILE A CA 1
ATOM 3702 C C . ILE A 1 502 ? -8.203 8.276 22.944 1.00 97.38 502 ILE A C 1
ATOM 3704 O O . ILE A 1 502 ? -8.546 7.618 23.927 1.00 97.38 502 ILE A O 1
ATOM 3708 N N . ARG A 1 503 ? -8.180 9.607 22.970 1.00 94.06 503 ARG A N 1
ATOM 3709 C CA . ARG A 1 503 ? -8.545 10.431 24.127 1.00 94.06 503 ARG A CA 1
ATOM 3710 C C . ARG A 1 503 ? -9.578 11.478 23.742 1.00 94.06 503 ARG A C 1
ATOM 3712 O O . ARG A 1 503 ? -9.683 11.874 22.587 1.00 94.06 503 ARG A O 1
ATOM 3719 N N . ARG A 1 504 ? -10.300 11.979 24.743 1.00 91.81 504 ARG A N 1
ATOM 3720 C CA . ARG A 1 504 ? -11.093 13.204 24.596 1.00 91.81 504 ARG A CA 1
ATOM 3721 C C . ARG A 1 504 ? -10.160 14.406 24.618 1.00 91.81 504 ARG A C 1
ATOM 3723 O O . ARG A 1 504 ? -9.293 14.492 25.490 1.00 91.81 504 ARG A O 1
ATOM 3730 N N . LEU A 1 505 ? -10.352 15.334 23.689 1.00 86.06 505 LEU A N 1
ATOM 3731 C CA . LEU A 1 505 ? -9.677 16.623 23.730 1.00 86.06 505 LEU A CA 1
ATOM 3732 C C . LEU A 1 505 ? -10.414 17.533 24.712 1.00 86.06 505 LEU A C 1
ATOM 3734 O O . LEU A 1 505 ? -11.609 17.779 24.581 1.00 86.06 505 LEU A O 1
ATOM 3738 N N . THR A 1 506 ? -9.691 18.030 25.711 1.00 78.50 506 THR A N 1
ATOM 3739 C CA . THR A 1 506 ? -10.235 18.944 26.726 1.00 78.50 506 THR A CA 1
ATOM 3740 C C . THR A 1 506 ? -10.230 20.401 26.271 1.00 78.50 506 THR A C 1
ATOM 3742 O O . THR A 1 506 ? -10.940 21.220 26.845 1.00 78.50 506 THR A O 1
ATOM 3745 N N . GLU A 1 507 ? -9.443 20.733 25.243 1.00 78.94 507 GLU A N 1
ATOM 3746 C CA . GLU A 1 507 ? -9.315 22.084 24.694 1.00 78.94 507 GLU A CA 1
ATOM 3747 C C . GLU A 1 507 ? -9.411 22.061 23.158 1.00 78.94 507 GLU A C 1
ATOM 3749 O O . GLU A 1 507 ? -8.776 21.214 22.525 1.00 78.94 507 GLU A O 1
ATOM 3754 N N . PRO A 1 508 ? -10.124 23.011 22.522 1.00 69.69 508 PRO A N 1
ATOM 3755 C CA . PRO A 1 508 ? -10.222 23.086 21.059 1.00 69.69 508 PRO A CA 1
ATOM 3756 C C . PRO A 1 508 ? -8.879 23.286 20.340 1.00 69.69 508 PRO A C 1
ATOM 3758 O O . PRO A 1 508 ? -8.745 22.910 19.176 1.00 69.69 508 PRO A O 1
ATOM 3761 N N . SER A 1 509 ? -7.905 23.890 21.028 1.00 74.69 509 SER A N 1
ATOM 3762 C CA . SER A 1 509 ? -6.540 24.173 20.563 1.00 74.69 509 SER A CA 1
ATOM 3763 C C . SER A 1 509 ? -5.559 23.016 20.784 1.00 74.69 509 SER A C 1
ATOM 3765 O O . SER A 1 509 ? -4.396 23.122 20.382 1.00 74.69 509 SER A O 1
ATOM 3767 N N . ALA A 1 510 ? -5.984 21.935 21.448 1.00 81.62 510 ALA A N 1
ATOM 3768 C CA . ALA A 1 510 ? -5.141 20.767 21.649 1.00 81.62 510 ALA A CA 1
ATOM 3769 C C . ALA A 1 510 ? -4.787 20.126 20.293 1.00 81.62 510 ALA A C 1
ATOM 3771 O O . ALA A 1 510 ? -5.629 20.097 19.389 1.00 81.62 510 ALA A O 1
ATOM 3772 N N . PRO A 1 511 ? -3.551 19.615 20.127 1.00 87.31 511 PRO A N 1
ATOM 3773 C CA . PRO A 1 511 ? -3.194 18.888 18.919 1.00 87.31 511 PRO A CA 1
ATOM 3774 C C . PRO A 1 511 ? -4.093 17.657 18.779 1.00 87.31 511 PRO A C 1
ATOM 3776 O O . PRO A 1 511 ? -4.378 16.972 19.761 1.00 87.31 511 PRO A O 1
ATOM 3779 N N . LEU A 1 512 ? -4.512 17.369 17.550 1.00 90.62 512 LEU A N 1
ATOM 3780 C CA . LEU A 1 512 ? -5.336 16.208 17.232 1.00 90.62 512 LEU A CA 1
ATOM 3781 C C . LEU A 1 512 ? -4.574 14.900 17.479 1.00 90.62 512 LEU A C 1
ATOM 3783 O O . LEU A 1 512 ? -5.136 13.939 17.995 1.00 90.62 512 LEU A O 1
ATOM 3787 N N . ILE A 1 513 ? -3.283 14.881 17.137 1.00 95.38 513 ILE A N 1
ATOM 3788 C CA . ILE A 1 513 ? -2.382 13.751 17.363 1.00 95.38 513 ILE A CA 1
ATOM 3789 C C . ILE A 1 513 ? -1.179 14.226 18.180 1.00 95.38 513 ILE A C 1
ATOM 3791 O O . ILE A 1 513 ? -0.456 15.145 17.789 1.00 95.38 513 ILE A O 1
ATOM 3795 N N . GLN A 1 514 ? -0.921 13.572 19.306 1.00 96.19 514 GLN A N 1
ATOM 3796 C CA . GLN A 1 514 ? 0.285 13.755 20.103 1.00 96.19 514 GLN A CA 1
ATOM 3797 C C . GLN A 1 514 ? 1.170 12.517 19.975 1.00 96.19 514 GLN A C 1
ATOM 3799 O O . GLN A 1 514 ? 0.731 11.401 20.227 1.00 96.19 514 GLN A O 1
ATOM 3804 N N . VAL A 1 515 ? 2.428 12.711 19.590 1.00 97.25 515 VAL A N 1
ATOM 3805 C CA . VAL A 1 515 ? 3.413 11.632 19.482 1.00 97.25 515 VAL A CA 1
ATOM 3806 C C . VAL A 1 515 ? 4.428 11.777 20.607 1.00 97.25 515 VAL A C 1
ATOM 3808 O O . VAL A 1 515 ? 5.224 12.721 20.641 1.00 97.25 515 VAL A O 1
ATOM 3811 N N . GLU A 1 516 ? 4.381 10.829 21.528 1.00 95.88 516 GLU A N 1
ATOM 3812 C CA . GLU A 1 516 ? 5.277 10.686 22.667 1.00 95.88 516 GLU A CA 1
ATOM 3813 C C . GLU A 1 516 ? 6.430 9.733 22.329 1.00 95.88 516 GLU A C 1
ATOM 3815 O O . GLU A 1 516 ? 6.465 9.131 21.253 1.00 95.88 516 GLU A O 1
ATOM 3820 N N . ARG A 1 517 ? 7.425 9.660 23.216 1.00 88.62 517 ARG A N 1
ATOM 3821 C CA . ARG A 1 517 ? 8.646 8.884 22.973 1.00 88.62 517 ARG A CA 1
ATOM 3822 C C . ARG A 1 517 ? 8.386 7.378 22.922 1.00 88.62 517 ARG A C 1
ATOM 3824 O O . ARG A 1 517 ? 7.489 6.885 23.640 1.00 88.62 517 ARG A O 1
#

Radius of gyration: 25.77 Å; Cα contacts (8 Å, |Δi|>4): 1036; chains: 1; bounding box: 69×49×70 Å

Secondary structure (DSSP, 8-state):
-HHHHHHHHHHHHHHHGGGGGGEEESS-SSSS-TTEEEEEETT--HHHHHHHHGGG---EESS-S--SS-PPPHHHHHTT--HHHHTTEEEEE--SS--HHHHHHHHHHHHHHHHHHSPPSSHHHHHHHHHHHHHHS-GGG--GGGG-SS-GGGGSPPHHHHHHHHHHHHHTT------TTEEESTTT---SSEEEE-SSS-EEEEEEEEE--SSS-HHHHHHHHHHHHHHHHHHTTPEEEEEEEEEEE-TTTS-HHHHHHHHHHHHHHHHHHT-EEEEEEEEE-SS-EEEEEEEEEE-GGG---SS---TTPEEEE-S-B-HHHHHHHHHTT---HHHHHHHHHHHH--SHHHHHHHHHHS---EEEE--TTHHHHHHHHHHH---TT-PPSSS------SS---EEEEEEGGGS-B-TTHHHHTGGGTT--HHHHHHHHHHHGGG-EEE-TTS-HHHHHHHT---SS--EEEEE-TTTHHHHHHHHHHTT-TT-EEEEEEEE-SSTTS-SEEEE-

Sequence (517 aa):
MRQMRDRLHDQLAKRLGSRAHLMRRNGPSEARLPNTLSASFYKVEANTLLSEVGDDVAASAGAACHSDEVHMSHVLEAMGVSKEWAMGTCRFTVGRETTPAEIDRAALTIASAVCRLMPSENAAEAQDDVDRDLEEMDPSSVKLTRFTHGMGCACKLRPQVLEQVLERLRACGAGGLEDPNVFAGLGKSNEDACVYKVSDDIAVVGTLDFFTPIVDEPEVFGGIAAANALSDVYAMGAKPIFALNIVGFPSNRLPPSVLARILKGGQEKCAEAGVAILGGHTVEDLEPKYGLAVIGVVHPDKVWRNNSLQAGDRLILTKPIGTGILGTAQKKGILSDEARDCLQKTLLQLNRSAAEVARATTQVHAATDVTGFGLLGHLREMLTSDDDSVEPPAKKARVTSGPSEKLGAVLSAGAVPLLPQAKELAVDEQCVPGGSVNNLKLVQTGGLTRFAQGVSKQMQLLLADAQTSGGLLLAVPQADSEKVVAALRQAGLLSTSSIGEIRRLTEPSAPLIQVER

Nearest PDB structures (foldseek):
  3u0o-assembly1_A  TM=9.355E-01  e=6.494E-34  Escherichia coli K-12
  2yye-assembly1_A  TM=9.323E-01  e=7.802E-32  Aquifex aeolicus VF5
  2yye-assembly1_B  TM=9.177E-01  e=6.980E-32  Aquifex aeolicus VF5
  3u0o-assembly1_B  TM=8.835E-01  e=1.552E-32  Escherichia coli K-12
  2zod-assembly1_B  TM=9.211E-01  e=1.729E-29  Aquifex aeolicus